Protein 4R2F (pdb70)

Radius of gyration: 20.62 Å; Cα contacts (8 Å, |Δi|>4): 800; chains: 1; bounding box: 53×39×55 Å

Nearest PDB structures (foldseek):
  4r2f-assembly1_A  TM=1.003E+00  e=9.692E-81  Pseudarthrobacter chlorophenolicus A6
  5yse-assembly1_A  TM=8.530E-01  e=1.944E-20  Listeria innocua Clip11262
  8vqk-assembly1_A  TM=7.627E-01  e=6.260E-21  Escherichia coli
  5f7v-assembly1_A  TM=8.148E-01  e=9.155E-19  Listeria monocytogenes EGD-e
  3i3v-assembly1_C  TM=6.386E-01  e=8.041E-17  Streptomyces coelicolor

Organism: Pseudarthrobacter chlorophenolicus (strain ATCC 700700 / DSM 12829 / CIP 107037 / JCM 12360 / KCTC 9906 / NCIMB 13794 / A6) (NCBI:txid452863)

Secondary structure (DSSP, 8-state):
-PEEEEE---SSHHHHHHHHHHHHT---TT--EEEEEPPSTTHHHHHHHHHHTT---SEE---SSHHHHHHHTT-EE--HHHHHHHHHHS-GGGBPTTSSGGGEETTEE--EEEEEEE--EEEEHHHHHHHT-PPPSBHHHHHHHHHHHHHTT-BSSB---STT--HHHHHHHHHHHHTT--SB-TTS-B-TT-HHHHHHHHHHHHHHHTTSS-TTGGG--HHHHHHHHHTT-B-EEE--TTHHHHHT--SS-EEEEPP-B-TTS---EEEEEEEEEEES--S-HHHHHHHHHHHHHHTHHHHHTT--SSEESBHHHHT-HHHHTSHHHHHIIIIIGGGEE-TTTT--S--HHHHHHHHSHHHHHHHHHHHTT-S-HHHHHHHHHHHHHHHS--

InterPro domains:
  IPR006059 Bacterial-type extracellular solute-binding protein [PF01547] (61-341)
  IPR006311 Twin-arginine translocation pathway, signal sequence [PS51318] (1-39)
  IPR050490 Bacterial solute-binding protein 1 [PTHR43649] (13-341)

Solvent-accessible surface area: 15612 Å² total; per-residue (Å²): 86,30,0,106,0,20,0,0,32,32,7,27,106,47,0,12,83,16,0,91,157,9,0,82,44,8,97,21,51,161,23,132,7,63,24,93,74,17,117,58,83,90,16,60,98,52,1,30,55,9,12,85,68,141,86,6,1,2,0,0,0,0,4,4,1,7,0,10,14,0,18,105,94,53,48,9,12,69,2,58,95,0,5,92,62,0,121,104,93,40,36,54,135,33,20,42,125,45,14,6,111,52,0,136,37,128,133,7,37,0,1,1,1,1,1,28,15,0,9,0,5,0,36,9,100,46,10,8,143,128,16,65,36,56,54,4,96,47,10,71,37,1,22,101,7,0,94,122,1,106,65,59,46,7,7,0,0,2,2,0,8,8,71,22,7,38,19,0,4,16,0,0,0,5,0,1,5,2,0,22,5,2,1,10,38,174,109,44,93,48,53,2,74,43,116,71,0,13,56,0,0,90,18,0,32,74,0,24,93,46,21,0,0,19,107,41,1,29,66,38,48,52,107,61,3,14,46,19,1,106,95,50,96,0,0,0,0,3,8,18,8,6,0,7,67,48,10,53,26,97,88,38,22,2,35,0,0,44,16,2,22,4,74,101,50,45,95,6,1,0,17,9,12,5,1,2,0,4,4,74,61,28,82,44,62,129,1,0,10,53,0,1,21,58,1,2,35,66,0,116,52,0,13,84,92,121,31,10,13,2,7,0,0,2,112,62,5,31,104,26,100,51,9,64,85,37,102,22,11,55,54,0,55,94,64,4,59,98,44,29,85,27,1,5,5,75,13,124,89,24,50,17,37,4,4,13,0,22,14,12,113,18,1,46,103,7,0,76,38,1,1,65,39,163,52,77,5,126,51,4,0,62,69,3,16,81,22,1,124,91,80,16,131,247

Sequence (394 aa):
GAIKFWDMPWATPAYNDAAKKIAEGFSGANSKATYQIIQWNNFYQTFSSAIASKTGPAVSTGGGFQAFQQFEEQGQIAYADKVIEKLKSNGQFDDFLPGVVEPFKTSKGYVAVPWQLDIRPLWYRKSLFEKAGVGVPTDWASLLEAGKKLKGVGAVGFATGSGAGNNIGNHLMIMMMLNNGGGVFTKDGELDVLNDRNVEAVEFLLELVSNGVIDPAAVSYTTDNLNAQWKDSKAAYGMLTLGVPERRVGDTSGDIVVASPIAGPHGDKAALIFPNNIMMYTNTPSQEASEEFVVYYLGKLKELWQQKLMNALPVFKSITEMPEFTADPNNVKIVNEYVPIAKTFASQGTALSANLAALDGGQALNQFTQTVLTGKTDAKSALTAFDTGLKSVLKK

CATH classification: 3.40.190.10 (+1 more: 3.40.190.10)

Foldseek 3Di:
DAFEEEEECFFDVVLLVVLQVLQQPDCPPVYGYGYDYDFLFLQLVVVVVCQVVLNDGQKYWDALFSLQQCVVVVWFDAQAVLCVVCVVVVQNVQFAPPQQVLQQDPVHRSFGFWFKWWKFKKFFQVLLVVLVHDFAQELVSLLVSLLSSVVVQAQSAAAAQAGRGCRLLQLLQFLLVLQVHAQADQVQHGDLLPPSSQVSLQSLLVCLVSCSYPLCRHHDHPLRRLCCVQVVRYGMYIDFAPSCVRSVHPPVRMATDFFHHYPVGGTAIEMRRIGMTGTPSGPDPVSSSSSVSSSSVCSLVCVVVPPGRGGGRGNVSCVDCSQVVDVRNVSCVVRHPVRYDYNSPVYHRRHCLVVCSSSHDLSSVLSSCSSNVVDRSSVSSVSSVVVSVVPGDD

Structure (mmCIF, N/CA/C/O backbone):
data_4R2F
#
_entry.id   4R2F
#
_cell.length_a   139.101
_cell.length_b   139.101
_cell.length_c   96.458
_cell.angle_alpha   90.00
_cell.angle_beta   90.00
_cell.angle_gamma   120.00
#
_symmetry.space_group_name_H-M   'P 63 2 2'
#
loop_
_entity.id
_entity.type
_entity.pdbx_description
1 polymer 'Extracellular solute-binding protein family 1'
2 branched beta-D-glucopyranose-(1-3)-beta-D-glucopyranose
3 water water
#
loop_
_atom_site.group_PDB
_atom_site.id
_atom_site.type_symbol
_atom_site.label_atom_id
_atom_site.label_alt_id
_atom_site.label_comp_id
_atom_site.label_asym_id
_atom_site.label_entity_id
_atom_site.label_seq_id
_atom_site.pdbx_PDB_ins_code
_atom_site.Cartn_x
_atom_site.Cartn_y
_atom_site.Cartn_z
_atom_site.occupancy
_atom_site.B_iso_or_equiv
_atom_site.auth_seq_id
_atom_site.auth_comp_id
_atom_site.auth_asym_id
_atom_site.auth_atom_id
_atom_site.pdbx_PDB_model_num
ATOM 1 N N . GLY A 1 38 ? 63.575 15.014 -13.234 1.00 67.85 55 GLY A N 1
ATOM 2 C CA . GLY A 1 38 ? 62.585 15.053 -14.346 1.00 85.92 55 GLY A CA 1
ATOM 3 C C . GLY A 1 38 ? 61.340 15.855 -13.993 1.00 110.83 55 GLY A C 1
ATOM 4 O O . GLY A 1 38 ? 61.098 16.915 -14.558 1.00 59.62 55 GLY A O 1
ATOM 5 N N . ALA A 1 39 ? 60.563 15.370 -13.029 1.00 51.56 56 ALA A N 1
ATOM 6 C CA . ALA A 1 39 ? 59.222 15.905 -12.783 1.00 52.53 56 ALA A CA 1
ATOM 7 C C . ALA A 1 39 ? 59.242 17.192 -11.954 1.00 40.63 56 ALA A C 1
ATOM 8 O O . ALA A 1 39 ? 60.046 17.337 -11.038 1.00 51.24 56 ALA A O 1
ATOM 10 N N . ILE A 1 40 ? 58.354 18.126 -12.274 1.00 40.17 57 ILE A N 1
ATOM 11 C CA . ILE A 1 40 ? 58.207 19.332 -11.454 1.00 38.03 57 ILE A CA 1
ATOM 12 C C . ILE A 1 40 ? 57.308 18.969 -10.285 1.00 32.91 57 ILE A C 1
ATOM 13 O O . ILE A 1 40 ? 56.157 18.624 -10.484 1.00 37.06 57 ILE A O 1
ATOM 18 N N . LYS A 1 41 ? 57.850 19.039 -9.069 1.00 33.06 58 LYS A N 1
ATOM 19 C CA . LYS A 1 41 ? 57.041 18.825 -7.871 1.00 32.77 58 LYS A CA 1
ATOM 20 C C . LYS A 1 41 ? 56.256 20.063 -7.478 1.00 32.87 58 LYS A C 1
ATOM 21 O O . LYS A 1 41 ? 56.841 21.103 -7.189 1.00 35.15 58 LYS A O 1
ATOM 27 N N . PHE A 1 42 ? 54.936 19.912 -7.430 1.00 31.33 59 PHE A N 1
ATOM 28 C CA . PHE A 1 42 ? 54.029 20.952 -6.985 1.00 32.41 59 PHE A CA 1
ATOM 29 C C . PHE A 1 42 ? 53.411 20.528 -5.667 1.00 32.10 59 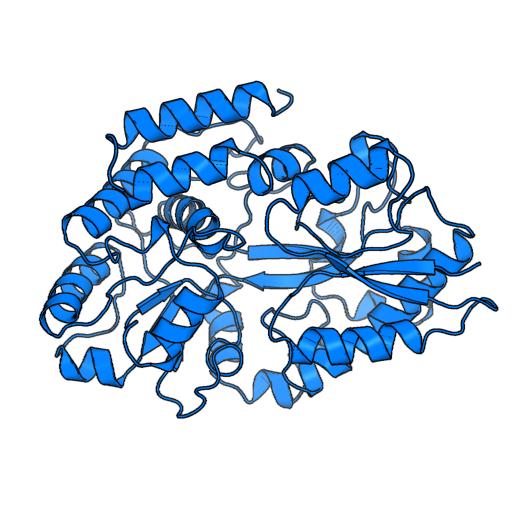PHE A C 1
ATOM 30 O O . PHE A 1 42 ? 52.767 19.483 -5.578 1.00 35.02 59 PHE A O 1
ATOM 38 N N . TRP A 1 43 ? 53.621 21.337 -4.634 1.00 28.31 60 TRP A N 1
ATOM 39 C CA . TRP A 1 43 ? 52.976 21.132 -3.349 1.00 25.68 60 TRP A CA 1
ATOM 40 C C . TRP A 1 43 ? 51.850 22.139 -3.183 1.00 34.47 60 TRP A C 1
ATOM 41 O O . TRP A 1 43 ? 52.033 23.338 -3.417 1.00 34.48 60 TRP A O 1
ATOM 52 N N . ASP A 1 44 ? 50.720 21.648 -2.687 1.00 28.81 61 ASP A N 1
ATOM 53 C CA . ASP A 1 44 ? 49.484 22.415 -2.568 1.00 33.66 61 ASP A CA 1
ATOM 54 C C . ASP A 1 44 ? 48.849 22.154 -1.195 1.00 33.86 61 ASP A C 1
ATOM 55 O O . ASP A 1 44 ? 49.091 21.112 -0.588 1.00 32.81 61 ASP A O 1
ATOM 60 N N . MET A 1 45 ? 48.027 23.082 -0.716 1.00 34.44 62 MET A N 1
ATOM 61 C CA . MET A 1 45 ? 47.441 22.971 0.613 1.00 27.63 62 MET A CA 1
ATOM 62 C C . MET A 1 45 ? 46.000 22.439 0.458 1.00 26.73 62 MET A C 1
ATOM 63 O O . MET A 1 45 ? 45.438 22.447 -0.648 1.00 28.85 62 MET A O 1
ATOM 68 N N . PRO A 1 46 ? 45.369 22.051 1.568 1.00 30.42 63 PRO A N 1
ATOM 69 C CA . PRO A 1 46 ? 43.957 21.749 1.507 1.00 33.79 63 PRO A CA 1
ATOM 70 C C . PRO A 1 46 ? 43.216 23.066 1.629 1.00 30.36 63 PRO A C 1
ATOM 71 O O . PRO A 1 46 ? 42.881 23.508 2.731 1.00 32.05 63 PRO A O 1
ATOM 75 N N . TRP A 1 47 ? 43.052 23.731 0.499 1.00 24.99 64 TRP A N 1
ATOM 76 C CA . TRP A 1 47 ? 42.412 25.034 0.428 1.00 30.73 64 TRP A CA 1
ATOM 77 C C . TRP A 1 47 ? 40.918 25.087 0.744 1.00 49.72 64 TRP A C 1
ATOM 78 O O . TRP A 1 47 ? 40.429 26.063 1.283 1.00 40.73 64 TRP A O 1
ATOM 89 N N . ALA A 1 48 ? 40.180 24.070 0.335 1.00 32.99 65 ALA A N 1
ATOM 90 C CA . ALA A 1 48 ? 38.753 24.055 0.588 1.00 37.40 65 ALA A CA 1
ATOM 91 C C . ALA A 1 48 ? 38.275 22.664 1.000 1.00 37.89 65 ALA A C 1
ATOM 92 O O . ALA A 1 48 ? 38.715 22.133 1.999 1.00 46.23 65 ALA A O 1
ATOM 94 N N . THR A 1 49 ? 37.360 22.093 0.235 1.00 38.96 66 THR A N 1
ATOM 95 C CA . THR A 1 49 ? 36.936 20.718 0.408 1.00 40.06 66 THR A CA 1
ATOM 96 C C . THR A 1 49 ? 37.919 19.751 -0.228 1.00 35.08 66 THR A C 1
ATOM 97 O O . THR A 1 49 ? 38.735 20.128 -1.054 1.00 32.95 66 THR A O 1
ATOM 101 N N . PRO A 1 50 ? 37.758 18.417 0.177 1.00 36.66 67 PRO A N 1
ATOM 102 C CA . PRO A 1 50 ? 38.659 17.486 -0.514 1.00 30.97 67 PRO A CA 1
ATOM 103 C C . PRO A 1 50 ? 38.469 17.544 -2.025 1.00 37.05 67 PRO A C 1
ATOM 104 O O . PRO A 1 50 ? 39.419 17.308 -2.750 1.00 36.24 67 PRO A O 1
ATOM 108 N N . ALA A 1 51 ? 37.262 17.814 -2.496 1.00 36.87 68 ALA A N 1
ATOM 109 C CA . ALA A 1 51 ? 37.056 17.932 -3.940 1.00 42.60 68 ALA A CA 1
ATOM 110 C C . ALA A 1 51 ? 37.925 19.043 -4.581 1.00 37.99 68 ALA A C 1
ATOM 111 O O . ALA A 1 51 ? 38.266 18.949 -5.748 1.00 32.23 68 ALA A O 1
ATOM 113 N N . TYR A 1 52 ? 38.283 20.089 -3.833 1.00 31.92 69 TYR A N 1
ATOM 114 C CA . TYR A 1 52 ? 39.252 21.084 -4.351 1.00 30.55 69 TYR A CA 1
ATOM 115 C C . TYR A 1 52 ? 40.569 20.384 -4.727 1.00 32.33 69 TYR A C 1
ATOM 116 O O . TYR A 1 52 ? 41.109 20.606 -5.793 1.00 33.37 69 TYR A O 1
ATOM 125 N N . ASN A 1 53 ? 41.099 19.540 -3.846 1.00 34.00 70 ASN A N 1
ATOM 126 C CA . ASN A 1 53 ? 42.397 18.925 -4.121 1.00 36.41 70 ASN A CA 1
ATOM 127 C C . ASN A 1 53 ? 42.365 17.911 -5.251 1.00 36.58 70 ASN A C 1
ATOM 128 O O . ASN A 1 53 ? 43.318 17.825 -5.980 1.00 29.14 70 ASN A O 1
ATOM 133 N N . ASP A 1 54 ? 41.270 17.165 -5.388 1.00 29.95 71 ASP A N 1
ATOM 134 C CA . ASP A 1 54 ? 41.049 16.301 -6.563 1.00 35.31 71 ASP A CA 1
ATOM 135 C C . ASP A 1 54 ? 41.142 17.074 -7.880 1.00 28.80 71 ASP A C 1
ATOM 136 O O . ASP A 1 54 ? 41.830 16.657 -8.810 1.00 41.91 71 ASP A O 1
ATOM 141 N N . ALA A 1 55 ? 40.452 18.206 -7.944 1.00 31.73 72 ALA A N 1
ATOM 142 C CA . ALA A 1 55 ? 40.458 19.025 -9.141 1.00 31.21 72 ALA A CA 1
ATOM 143 C C . ALA A 1 55 ? 41.813 19.649 -9.413 1.00 36.18 72 ALA A C 1
ATOM 144 O O . ALA A 1 55 ? 42.234 19.734 -10.555 1.00 31.26 72 ALA A O 1
ATOM 146 N N . ALA A 1 56 ? 42.495 20.104 -8.370 1.00 30.92 73 ALA A N 1
ATOM 147 C CA . ALA A 1 56 ? 43.779 20.781 -8.553 1.00 29.93 73 ALA A CA 1
ATOM 148 C C . ALA A 1 56 ? 44.828 19.742 -8.961 1.00 30.55 73 ALA A C 1
ATOM 149 O O . ALA A 1 56 ? 45.710 20.026 -9.779 1.00 36.21 73 ALA A O 1
ATOM 151 N N . LYS A 1 57 ? 44.728 18.544 -8.391 1.00 36.38 74 LYS A N 1
ATOM 152 C CA . LYS A 1 57 ? 45.561 17.412 -8.820 1.00 30.24 74 LYS A CA 1
ATOM 153 C C . LYS A 1 57 ? 45.428 17.164 -10.323 1.00 38.80 74 LYS A C 1
ATOM 154 O O . LYS A 1 57 ? 46.425 17.092 -11.016 1.00 35.80 74 LYS A O 1
ATOM 160 N N . LYS A 1 58 ? 44.200 17.059 -10.824 1.00 33.40 75 LYS A N 1
ATOM 161 C CA . LYS A 1 58 ? 43.991 16.799 -12.262 1.00 37.09 75 LYS A CA 1
ATOM 162 C C . LYS A 1 58 ? 44.535 17.922 -13.132 1.00 32.37 75 LYS A C 1
ATOM 163 O O . LYS A 1 58 ? 45.160 17.661 -14.158 1.00 40.04 75 LYS A O 1
ATOM 169 N N . ILE A 1 59 ? 44.347 19.169 -12.713 1.00 38.27 76 ILE A N 1
ATOM 170 C CA . ILE A 1 59 ? 44.939 20.288 -13.447 1.00 31.38 76 ILE A CA 1
ATOM 171 C C . ILE A 1 59 ? 46.461 20.152 -13.526 1.00 31.47 76 ILE A C 1
ATOM 172 O O . ILE A 1 59 ? 47.047 20.179 -14.609 1.00 37.22 76 ILE A O 1
ATOM 177 N N . ALA A 1 60 ? 47.094 19.957 -12.379 1.00 34.36 77 ALA A N 1
ATOM 178 C CA . ALA A 1 60 ? 48.552 19.891 -12.305 1.00 36.53 77 ALA A CA 1
ATOM 179 C C . ALA A 1 60 ? 49.115 18.720 -13.108 1.00 33.70 77 ALA A C 1
ATOM 180 O O . ALA A 1 60 ? 50.097 18.863 -13.822 1.00 38.23 77 ALA A O 1
ATOM 182 N N . GLU A 1 61 ? 48.481 17.563 -12.990 1.00 40.21 78 GLU A N 1
ATOM 183 C CA . GLU A 1 61 ? 48.977 16.365 -13.633 1.00 41.46 78 GLU A CA 1
ATOM 184 C C . GLU A 1 61 ? 48.705 16.391 -15.131 1.00 42.85 78 GLU A C 1
ATOM 185 O O . GLU A 1 61 ? 49.282 15.606 -15.875 1.00 47.73 78 GLU A O 1
ATOM 191 N N . GLY A 1 62 ? 47.906 17.360 -15.574 1.00 35.58 79 GLY A N 1
ATOM 192 C CA . GLY A 1 62 ? 47.690 17.621 -16.998 1.00 50.82 79 GLY A CA 1
ATOM 193 C C . GLY A 1 62 ? 48.802 18.389 -17.684 1.00 51.42 79 GLY A C 1
ATOM 194 O O . GLY A 1 62 ? 48.858 18.441 -18.906 1.00 47.09 79 GLY A O 1
ATOM 195 N N . PHE A 1 63 ? 49.694 18.987 -16.903 1.00 43.74 80 PHE A N 1
ATOM 196 C CA . PHE A 1 63 ? 50.817 19.742 -17.448 1.00 34.53 80 PHE A CA 1
ATOM 197 C C . PHE A 1 63 ? 51.753 18.849 -18.251 1.00 50.21 80 PHE A C 1
ATOM 198 O O . PHE A 1 63 ? 52.099 17.753 -17.816 1.00 40.12 80 PHE A O 1
ATOM 206 N N . SER A 1 64 ? 52.003 19.253 -19.482 1.00 44.31 81 SER A N 1
ATOM 207 C CA . SER A 1 64 ? 52.925 18.559 -20.354 1.00 85.12 81 SER A CA 1
ATOM 208 C C . SER A 1 64 ? 53.583 19.616 -21.203 1.00 58.00 81 SER A C 1
ATOM 209 O O . SER A 1 64 ? 53.408 19.658 -22.411 1.00 93.52 81 SER A O 1
ATOM 212 N N . GLY A 1 65 ? 54.344 20.484 -20.568 1.00 83.80 82 GLY A N 1
ATOM 213 C CA . GLY A 1 65 ? 54.934 21.592 -21.273 1.00 55.93 82 GLY A CA 1
ATOM 214 C C . GLY A 1 65 ? 56.403 21.562 -20.995 1.00 73.36 82 GLY A C 1
ATOM 215 O O . GLY A 1 65 ? 56.808 21.160 -19.921 1.00 82.40 82 GLY A O 1
ATOM 216 N N . ALA A 1 66 ? 57.202 21.970 -21.963 1.00 73.35 83 ALA A N 1
ATOM 217 C CA . ALA A 1 66 ? 58.639 21.949 -21.798 1.00 141.35 83 ALA A CA 1
ATOM 218 C C . ALA A 1 66 ? 59.113 20.508 -21.783 1.00 54.04 83 ALA A C 1
ATOM 219 O O . ALA A 1 66 ? 60.169 20.195 -21.251 1.00 68.35 83 ALA A O 1
ATOM 221 N N . ASN A 1 67 ? 58.319 19.626 -22.370 1.00 73.87 84 ASN A N 1
ATOM 222 C CA . ASN A 1 67 ? 58.692 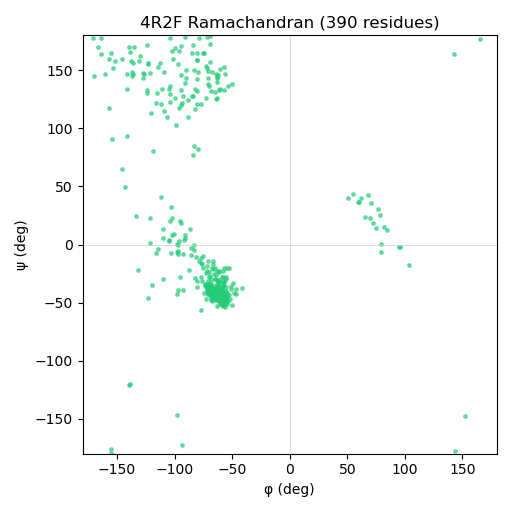18.224 -22.416 1.00 73.05 84 ASN A CA 1
ATOM 223 C C . ASN A 1 67 ? 58.962 17.733 -21.000 1.00 79.25 84 ASN A C 1
ATOM 224 O O . ASN A 1 67 ? 59.932 17.041 -20.725 1.00 62.70 84 ASN A O 1
ATOM 229 N N . SER A 1 68 ? 58.071 18.143 -20.111 1.00 48.44 85 SER A N 1
ATOM 230 C CA . SER A 1 68 ? 58.179 17.946 -18.688 1.00 49.78 85 SER A CA 1
ATOM 231 C C . SER A 1 68 ? 56.811 17.599 -18.160 1.00 49.79 85 SER A C 1
ATOM 232 O O . SER A 1 68 ? 55.826 17.679 -18.871 1.00 53.24 85 SER A O 1
ATOM 235 N N . LYS A 1 69 ? 56.775 17.182 -16.910 1.00 41.93 86 LYS A N 1
ATOM 236 C CA . LYS A 1 69 ? 55.549 16.747 -16.252 1.00 48.69 86 LYS A CA 1
ATOM 237 C C . LYS A 1 69 ? 55.599 17.337 -14.821 1.00 35.45 86 LYS A C 1
ATOM 238 O O . LYS A 1 69 ? 56.680 17.781 -14.368 1.00 36.31 86 LYS A O 1
ATOM 244 N N . ALA A 1 70 ? 54.459 17.323 -14.130 1.00 37.10 87 ALA A N 1
ATOM 245 C CA . ALA A 1 70 ? 54.343 17.807 -12.754 1.00 42.92 87 ALA A CA 1
ATOM 246 C C . ALA A 1 70 ? 53.701 16.749 -11.886 1.00 47.38 87 ALA A C 1
ATOM 247 O O . ALA A 1 70 ? 52.784 16.071 -12.330 1.00 37.38 87 ALA A O 1
ATOM 249 N N . THR A 1 71 ? 54.155 16.638 -10.639 1.00 36.87 88 THR A N 1
ATOM 250 C CA . THR A 1 71 ? 53.495 15.777 -9.661 1.00 36.14 88 THR A CA 1
ATOM 251 C C . THR A 1 71 ? 52.799 16.673 -8.637 1.00 38.97 88 THR A C 1
ATOM 252 O O . THR A 1 71 ? 53.257 17.777 -8.354 1.00 36.98 88 THR A O 1
ATOM 256 N N . TYR A 1 72 ? 51.689 16.200 -8.097 1.00 33.99 89 TYR A N 1
ATOM 257 C CA . TYR A 1 72 ? 50.914 16.943 -7.117 1.00 30.61 89 TYR A CA 1
ATOM 258 C C . TYR A 1 72 ? 51.018 16.287 -5.763 1.00 46.42 89 TYR A C 1
ATOM 259 O O . TYR A 1 72 ? 50.860 15.086 -5.635 1.00 33.17 89 TYR A O 1
ATOM 268 N N . GLN A 1 73 ? 51.253 17.083 -4.738 1.00 27.94 90 GLN A N 1
ATOM 269 C CA . GLN A 1 73 ? 51.329 16.573 -3.386 1.00 33.17 90 GLN A CA 1
ATOM 270 C C . GLN A 1 73 ? 50.683 17.541 -2.412 1.00 29.60 90 GLN A C 1
ATOM 271 O O . GLN A 1 73 ? 50.945 18.738 -2.477 1.00 35.75 90 GLN A O 1
ATOM 277 N N . ILE A 1 74 ? 49.854 17.024 -1.510 1.00 26.95 91 ILE A N 1
ATOM 278 C CA . ILE A 1 74 ? 49.144 17.838 -0.521 1.00 35.18 91 ILE A CA 1
ATOM 279 C C . ILE A 1 74 ? 49.944 17.931 0.767 1.00 41.23 91 ILE A C 1
ATOM 280 O O . ILE A 1 74 ? 50.350 16.925 1.318 1.00 28.47 91 ILE A O 1
ATOM 285 N N . ILE A 1 75 ? 50.158 19.151 1.231 1.00 32.58 92 ILE A N 1
ATOM 286 C CA . ILE A 1 75 ? 50.798 19.417 2.512 1.00 26.52 92 ILE A CA 1
ATOM 287 C C . ILE A 1 75 ? 49.682 19.818 3.464 1.00 30.85 92 ILE A C 1
ATOM 288 O O . ILE A 1 75 ? 48.880 20.671 3.133 1.00 31.00 92 ILE A O 1
ATOM 293 N N . GLN A 1 76 ? 49.611 19.197 4.640 1.00 29.76 93 GLN A N 1
ATOM 294 C CA . GLN A 1 76 ? 48.560 19.521 5.615 1.00 36.97 93 GLN A CA 1
ATOM 295 C C . GLN A 1 76 ? 48.811 20.882 6.281 1.00 23.78 93 GLN A C 1
ATOM 296 O O . GLN A 1 76 ? 49.937 21.339 6.361 1.00 31.24 93 GLN A O 1
ATOM 302 N N . TRP A 1 77 ? 47.746 21.534 6.742 1.00 25.64 94 TRP A N 1
ATOM 303 C CA . TRP A 1 77 ? 47.904 22.807 7.398 1.00 33.17 94 TRP A CA 1
ATOM 304 C C . TRP A 1 77 ? 48.657 22.721 8.731 1.00 33.91 94 TRP A C 1
ATOM 305 O O . TRP A 1 77 ? 49.410 23.642 9.064 1.00 29.63 94 TRP A O 1
ATOM 316 N N . ASN A 1 78 ? 48.467 21.655 9.506 1.00 37.64 95 ASN A N 1
ATOM 317 C CA . ASN A 1 78 ? 49.081 21.632 10.844 1.00 31.31 95 ASN A CA 1
ATOM 318 C C . ASN A 1 78 ? 50.599 21.637 10.715 1.00 22.79 95 ASN A C 1
ATOM 319 O O . ASN A 1 78 ? 51.179 20.806 9.992 1.00 33.69 95 ASN A O 1
ATOM 324 N N . ASN A 1 79 ? 51.230 22.608 11.365 1.00 36.06 96 ASN A N 1
ATOM 325 C CA . ASN A 1 79 ? 52.683 22.687 11.377 1.00 40.33 96 ASN A CA 1
ATOM 326 C C . ASN A 1 79 ? 53.288 22.957 9.982 1.00 39.23 96 ASN A C 1
ATOM 327 O O . ASN A 1 79 ? 54.467 22.655 9.736 1.00 36.33 96 ASN A O 1
ATOM 332 N N . PHE A 1 80 ? 52.507 23.551 9.080 1.00 31.53 97 PHE A N 1
ATOM 333 C CA . PHE A 1 80 ? 52.955 23.757 7.688 1.00 31.14 97 PHE A CA 1
ATOM 334 C C . PHE A 1 80 ? 54.245 24.589 7.609 1.00 31.68 97 PHE A C 1
ATOM 335 O O . PHE A 1 80 ? 55.088 24.363 6.748 1.00 30.05 97 PHE A O 1
ATOM 343 N N . TYR A 1 81 ? 54.393 25.558 8.500 1.00 28.37 98 TYR A N 1
ATOM 344 C CA . TYR A 1 81 ? 55.573 26.428 8.487 1.00 31.43 98 TYR A CA 1
ATOM 345 C C . TYR A 1 81 ? 56.837 25.593 8.638 1.00 40.44 98 TYR A C 1
ATOM 346 O O . TYR A 1 81 ? 57.809 25.746 7.893 1.00 32.13 98 TYR A O 1
ATOM 355 N N . GLN A 1 82 ? 56.787 24.671 9.587 1.00 35.34 99 GLN A N 1
ATOM 356 C CA . GLN A 1 82 ? 57.906 23.810 9.899 1.00 42.99 99 GLN A CA 1
ATOM 357 C C . GLN A 1 82 ? 58.096 22.785 8.792 1.00 42.01 99 GLN A C 1
ATOM 358 O O . GLN A 1 82 ? 59.231 22.456 8.449 1.00 35.95 99 GLN A O 1
ATOM 364 N N . THR A 1 83 ? 56.997 22.270 8.242 1.00 31.39 100 THR A N 1
ATOM 365 C CA . THR A 1 83 ? 57.084 21.298 7.148 1.00 31.36 100 THR A CA 1
ATOM 366 C C . THR A 1 83 ? 57.887 21.867 5.957 1.00 34.04 100 THR A C 1
ATOM 367 O O . THR A 1 83 ? 58.881 21.269 5.513 1.00 32.24 100 THR A O 1
ATOM 371 N N . PHE A 1 84 ? 57.491 23.043 5.478 1.00 39.47 101 PHE A N 1
ATOM 372 C CA . PHE A 1 84 ? 58.267 23.756 4.442 1.00 32.75 101 PHE A CA 1
ATOM 373 C C . PHE A 1 84 ? 59.684 24.138 4.865 1.00 35.13 101 PHE A C 1
ATOM 374 O O . PHE A 1 84 ? 60.629 23.921 4.102 1.00 30.80 101 PHE A O 1
ATOM 382 N N . SER A 1 85 ? 59.837 24.741 6.047 1.00 29.68 102 SER A N 1
ATOM 383 C CA . SER A 1 85 ? 61.164 25.164 6.493 1.00 33.47 102 SER A CA 1
ATOM 384 C C . SER A 1 85 ? 62.130 23.981 6.525 1.00 42.65 102 SER A C 1
ATOM 385 O O . SER A 1 85 ? 63.280 24.107 6.069 1.00 31.65 102 SER A O 1
ATOM 388 N N . SER A 1 86 ? 61.656 22.852 7.053 1.00 30.91 103 SER A N 1
ATOM 389 C CA . SER A 1 86 ? 62.463 21.633 7.145 1.00 32.30 103 SER A CA 1
ATOM 390 C C . SER A 1 86 ? 62.768 21.019 5.773 1.00 39.83 103 SER A C 1
ATOM 391 O O . SER A 1 86 ? 63.909 20.649 5.511 1.00 38.95 103 SER A O 1
ATOM 394 N N . ALA A 1 87 ? 61.776 20.905 4.898 1.00 35.76 104 ALA A N 1
ATOM 395 C CA . ALA A 1 87 ? 62.028 20.392 3.538 1.00 35.63 104 ALA A CA 1
ATOM 396 C C . ALA A 1 87 ? 63.053 21.238 2.756 1.00 32.92 104 ALA A C 1
ATOM 397 O O . ALA A 1 87 ? 63.956 20.713 2.125 1.00 30.35 104 ALA A O 1
ATOM 399 N N . ILE A 1 88 ? 62.892 22.549 2.772 1.00 29.58 105 ILE A N 1
ATOM 400 C CA . ILE A 1 88 ? 63.812 23.415 2.041 1.00 34.67 105 ILE A CA 1
ATOM 401 C C . ILE A 1 88 ? 65.237 23.264 2.604 1.00 38.17 105 ILE A C 1
ATOM 402 O O . ILE A 1 88 ? 66.197 23.197 1.840 1.00 41.50 105 ILE A O 1
ATOM 407 N N . ALA A 1 89 ? 65.375 23.213 3.934 1.00 31.23 106 ALA A N 1
ATOM 408 C CA . ALA A 1 89 ? 66.715 23.161 4.548 1.00 34.15 106 ALA A CA 1
ATOM 409 C C . ALA A 1 89 ? 67.421 21.825 4.291 1.00 36.30 106 ALA A C 1
ATOM 410 O O . ALA A 1 89 ? 68.655 21.768 4.227 1.00 39.25 106 ALA A O 1
ATOM 412 N N . SER A 1 90 ? 66.640 20.765 4.088 1.00 34.41 107 SER A N 1
ATOM 413 C CA . SER A 1 90 ? 67.171 19.436 3.843 1.00 49.13 107 SER A CA 1
ATOM 414 C C . SER A 1 90 ? 67.138 19.091 2.353 1.00 50.94 107 SER A C 1
ATOM 415 O O . SER A 1 90 ? 67.398 17.948 1.979 1.00 36.55 107 SER A O 1
ATOM 418 N N . LYS A 1 91 ? 66.825 20.078 1.501 1.00 41.34 108 LYS A N 1
ATOM 419 C CA . LYS A 1 91 ? 66.811 19.888 0.035 1.00 37.81 108 LYS A CA 1
ATOM 420 C C . LYS A 1 91 ? 65.822 18.786 -0.407 1.00 40.07 108 LYS A C 1
ATOM 421 O O . LYS A 1 91 ? 66.083 18.055 -1.344 1.00 40.37 108 LYS A O 1
ATOM 427 N N . THR A 1 92 ? 64.678 18.682 0.259 1.00 36.95 109 THR A N 1
ATOM 428 C CA . THR A 1 92 ? 63.636 17.711 -0.135 1.00 41.33 109 THR A CA 1
ATOM 429 C C . THR A 1 92 ? 62.302 18.402 -0.457 1.00 33.00 109 THR A C 1
ATOM 430 O O . THR A 1 92 ? 61.240 17.779 -0.441 1.00 42.68 109 THR A O 1
ATOM 434 N N . GLY A 1 93 ? 62.377 19.684 -0.798 1.00 38.22 110 GLY A N 1
ATOM 435 C CA . GLY A 1 93 ? 61.193 20.496 -1.056 1.00 42.48 110 GLY A CA 1
ATOM 436 C C . GLY A 1 93 ? 60.784 20.481 -2.522 1.00 43.94 110 GLY A C 1
ATOM 437 O O . GLY A 1 93 ? 61.457 19.866 -3.373 1.00 33.75 110 GLY A O 1
ATOM 438 N N . PRO A 1 94 ? 59.680 21.178 -2.837 1.00 37.19 111 PRO A N 1
ATOM 439 C CA . PRO A 1 94 ? 59.133 21.171 -4.182 1.00 35.02 111 PRO A CA 1
ATOM 440 C C . PRO A 1 94 ? 59.807 22.176 -5.107 1.00 27.42 111 PRO A C 1
ATOM 441 O O . PRO A 1 94 ? 60.590 23.040 -4.652 1.00 33.26 111 PRO A O 1
ATOM 445 N N . ALA A 1 95 ? 59.470 22.087 -6.393 1.00 31.73 112 ALA A N 1
ATOM 446 C CA . ALA A 1 95 ? 59.856 23.102 -7.376 1.00 33.76 112 ALA A CA 1
ATOM 447 C C . ALA A 1 95 ? 58.930 24.331 -7.320 1.00 31.32 112 ALA A C 1
ATOM 448 O O . ALA A 1 95 ? 59.366 25.478 -7.519 1.00 30.50 112 ALA A O 1
ATOM 450 N N . VAL A 1 96 ? 57.652 24.062 -7.073 1.00 27.37 113 VAL A N 1
ATOM 451 C CA . VAL A 1 96 ? 56.596 25.054 -7.042 1.00 27.96 113 VAL A CA 1
ATOM 452 C C . VAL A 1 96 ? 55.625 24.723 -5.925 1.00 30.76 113 VAL A C 1
ATOM 453 O O . VAL A 1 96 ? 55.354 23.548 -5.650 1.00 32.74 113 VAL A O 1
ATOM 457 N N . SER A 1 97 ? 55.059 25.753 -5.309 1.00 29.95 114 SER A N 1
ATOM 458 C CA . SER A 1 97 ? 54.042 25.541 -4.300 1.00 26.81 114 SER A CA 1
ATOM 459 C C . SER A 1 97 ? 53.109 26.710 -4.079 1.00 28.21 114 SER A C 1
ATOM 460 O O . SER A 1 97 ? 53.411 27.879 -4.409 1.00 27.71 114 SER A O 1
ATOM 463 N N . THR A 1 98 ? 51.959 26.380 -3.506 1.00 26.70 115 THR A N 1
ATOM 464 C CA . THR A 1 98 ? 51.178 27.336 -2.746 1.00 25.30 115 THR A CA 1
ATOM 465 C C . THR A 1 98 ? 51.597 27.174 -1.282 1.00 28.05 115 THR A C 1
ATOM 466 O O . THR A 1 98 ? 52.566 26.485 -0.968 1.00 32.24 115 THR A O 1
ATOM 470 N N . GLY A 1 99 ? 50.915 27.843 -0.385 1.00 30.16 116 GLY A N 1
ATOM 471 C CA . GLY A 1 99 ? 51.268 27.734 1.032 1.00 30.27 116 GLY A CA 1
ATOM 472 C C . GLY A 1 99 ? 50.871 28.991 1.743 1.00 32.65 116 GLY A C 1
ATOM 473 O O . GLY A 1 99 ? 49.886 29.634 1.380 1.00 31.57 116 GLY A O 1
ATOM 474 N N . GLY A 1 100 ? 51.645 29.350 2.755 1.00 34.73 117 GLY A N 1
ATOM 475 C CA . GLY A 1 100 ? 51.342 30.497 3.554 1.00 32.98 117 GLY A CA 1
ATOM 476 C C . GLY A 1 100 ? 51.321 31.768 2.731 1.00 33.40 117 GLY A C 1
ATOM 477 O O . GLY A 1 100 ? 52.012 31.888 1.726 1.00 31.12 117 GLY A O 1
ATOM 478 N N . GLY A 1 101 ? 50.508 32.720 3.170 1.00 30.64 118 GLY A N 1
ATOM 479 C CA . GLY A 1 101 ? 50.369 34.007 2.485 1.00 25.80 118 GLY A CA 1
ATOM 480 C C . GLY A 1 101 ? 51.667 34.774 2.319 1.00 35.98 118 GLY A C 1
ATOM 481 O O . GLY A 1 101 ? 51.812 35.497 1.348 1.00 30.16 118 GLY A O 1
ATOM 482 N N . PHE A 1 102 ? 52.600 34.616 3.263 1.00 28.56 119 PHE A N 1
ATOM 483 C CA . PHE A 1 102 ? 53.875 35.374 3.273 1.00 23.68 119 PHE A CA 1
ATOM 484 C C . PHE A 1 102 ? 55.123 34.538 3.244 1.00 32.63 119 PHE A C 1
ATOM 485 O O . PHE A 1 102 ? 56.194 35.072 3.260 1.00 28.61 119 PHE A O 1
ATOM 493 N N . GLN A 1 103 ? 54.946 33.231 3.187 1.00 34.89 120 GLN A N 1
ATOM 494 C CA . GLN A 1 103 ? 56.003 32.240 3.082 1.00 33.46 120 GLN A CA 1
ATOM 495 C C . GLN A 1 103 ? 57.082 32.553 2.004 1.00 26.18 120 GLN A C 1
ATOM 496 O O . GLN A 1 103 ? 58.277 32.404 2.228 1.00 35.81 120 GLN A O 1
ATOM 502 N N . ALA A 1 104 ? 56.650 33.008 0.840 1.00 34.79 121 ALA A N 1
ATOM 503 C CA . ALA A 1 104 ? 57.576 33.349 -0.226 1.00 25.49 121 ALA A CA 1
ATOM 504 C C . ALA A 1 104 ? 58.613 34.416 0.219 1.00 34.90 121 ALA A C 1
ATOM 505 O O . ALA A 1 104 ? 59.750 34.400 -0.240 1.00 31.38 121 ALA A O 1
ATOM 507 N N . PHE A 1 105 ? 58.232 35.343 1.099 1.00 33.86 122 PHE A N 1
ATOM 508 C CA . PHE A 1 105 ? 59.182 36.355 1.560 1.00 31.61 122 PHE A CA 1
ATOM 509 C C . PHE A 1 105 ? 60.278 35.767 2.482 1.00 31.82 122 PHE A C 1
ATOM 510 O O . PHE A 1 105 ? 61.402 36.222 2.442 1.00 32.46 122 PHE A O 1
ATOM 518 N N . GLN A 1 106 ? 59.923 34.784 3.308 1.00 35.81 123 GLN A N 1
ATOM 519 C CA A GLN A 1 106 ? 60.872 33.731 4.255 0.0000 20.00 123 GLN A CA 1
ATOM 520 C CA B GLN A 1 106 ? 60.876 34.108 4.167 0.50 16.38 123 GLN A CA 1
ATOM 521 C C . GLN A 1 106 ? 61.861 33.380 3.296 1.00 34.65 123 GLN A C 1
ATOM 522 O O . GLN A 1 106 ? 63.069 33.481 3.497 1.00 30.03 123 GLN A O 1
ATOM 533 N N . PHE A 1 107 ? 61.371 32.639 2.308 1.00 32.41 124 PHE A N 1
ATOM 534 C CA . PHE A 1 107 ? 62.292 31.829 1.498 1.00 36.19 124 PHE A CA 1
ATOM 535 C C . PHE A 1 107 ? 63.118 32.690 0.565 1.00 38.57 124 PHE A C 1
ATOM 536 O O . PHE A 1 107 ? 64.241 32.337 0.184 1.00 31.74 124 PHE A O 1
ATOM 544 N N . GLU A 1 108 ? 62.609 33.857 0.224 1.00 28.33 125 GLU A N 1
ATOM 545 C CA . GLU A 1 108 ? 63.422 34.778 -0.558 1.00 32.89 125 GLU A CA 1
ATOM 546 C C . GLU A 1 108 ? 64.595 35.302 0.255 1.00 28.68 125 GLU A C 1
ATOM 547 O O . GLU A 1 108 ? 65.717 35.392 -0.237 1.00 33.99 125 GLU A O 1
ATOM 553 N N . GLU A 1 109 ? 64.326 35.646 1.504 1.00 30.71 126 GLU A N 1
ATOM 554 C CA . GLU A 1 109 ? 65.372 36.153 2.415 1.00 36.38 126 GLU A CA 1
ATOM 555 C C . GLU A 1 109 ? 66.447 35.084 2.578 1.00 46.24 126 GLU A C 1
ATOM 556 O O . GLU A 1 109 ? 67.613 35.388 2.617 1.00 33.87 126 GLU A O 1
ATOM 562 N N . GLN A 1 110 ? 66.044 33.821 2.593 1.00 32.63 127 GLN A N 1
ATOM 563 C CA . GLN A 1 110 ? 66.973 32.710 2.760 1.00 30.91 127 GLN A CA 1
ATOM 564 C C . GLN A 1 110 ? 67.622 32.325 1.453 1.00 32.98 127 GLN A C 1
ATOM 565 O O . GLN A 1 110 ? 68.437 31.441 1.433 1.00 33.41 127 GLN A O 1
ATOM 571 N N . GLY A 1 111 ? 67.228 32.943 0.359 1.00 38.69 128 GLY A N 1
ATOM 572 C CA . GLY A 1 111 ? 67.860 32.671 -0.904 1.00 36.65 128 GLY A CA 1
ATOM 573 C C . GLY A 1 111 ? 67.412 31.389 -1.579 1.00 36.05 128 GLY A C 1
ATOM 574 O O . GLY A 1 111 ? 68.138 30.868 -2.412 1.00 33.30 128 GLY A O 1
ATOM 575 N N . GLN A 1 112 ? 66.202 30.914 -1.286 1.00 26.38 129 GLN A N 1
ATOM 576 C CA . GLN A 1 112 ? 65.717 29.620 -1.794 1.00 27.50 129 GLN A CA 1
ATOM 577 C C . GLN A 1 112 ? 64.529 29.763 -2.749 1.00 29.41 129 GLN A C 1
ATOM 578 O O . GLN A 1 112 ? 64.049 28.771 -3.310 1.00 37.13 129 GLN A O 1
ATOM 584 N N . ILE A 1 113 ? 64.061 30.993 -2.926 1.00 33.99 130 ILE A N 1
ATOM 585 C CA . ILE A 1 113 ? 62.998 31.288 -3.876 1.00 33.15 130 ILE A CA 1
ATOM 586 C C . ILE A 1 113 ? 63.577 31.464 -5.283 1.00 36.73 130 ILE A C 1
ATOM 587 O O . ILE A 1 113 ? 64.720 31.872 -5.437 1.00 33.17 130 ILE A O 1
ATOM 592 N N . ALA A 1 114 ? 62.7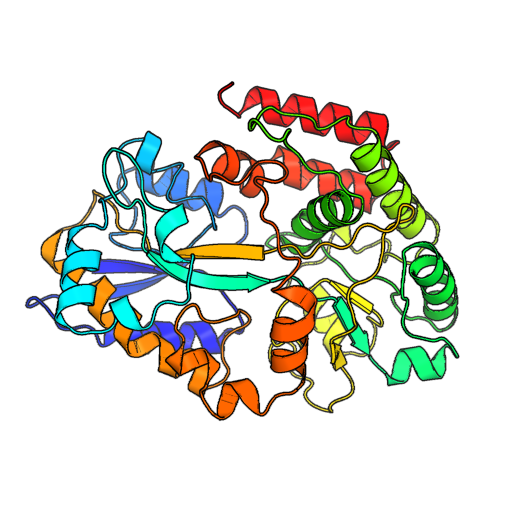93 31.139 -6.308 1.00 28.06 131 ALA A N 1
ATOM 593 C CA . ALA A 1 114 ? 63.108 31.560 -7.683 1.00 32.84 131 ALA A CA 1
ATOM 594 C C . ALA A 1 114 ? 62.193 32.716 -8.098 1.00 29.23 131 ALA A C 1
ATOM 595 O O . ALA A 1 114 ? 60.972 32.571 -8.066 1.00 33.54 131 ALA A O 1
ATOM 597 N N . TYR A 1 115 ? 62.780 33.850 -8.483 1.00 29.95 132 TYR A N 1
ATOM 598 C CA . TYR A 1 115 ? 62.020 35.051 -8.810 1.00 35.45 132 TYR A CA 1
ATOM 599 C C . TYR A 1 115 ? 61.136 34.764 -10.007 1.00 32.69 132 TYR A C 1
ATOM 600 O O . TYR A 1 115 ? 61.526 34.027 -10.902 1.00 33.81 132 TYR A O 1
ATOM 609 N N . ALA A 1 116 ? 59.943 35.351 -9.990 1.00 30.55 133 ALA A N 1
ATOM 610 C CA . ALA A 1 116 ? 58.909 35.087 -10.978 1.00 31.22 133 ALA A CA 1
ATOM 611 C C . ALA A 1 116 ? 58.864 36.059 -12.151 1.00 35.02 133 ALA A C 1
ATOM 612 O O . ALA A 1 116 ? 57.864 36.096 -12.880 1.00 30.63 133 ALA A O 1
ATOM 614 N N . ASP A 1 117 ? 59.946 36.798 -12.375 1.00 33.19 134 ASP A N 1
ATOM 615 C CA . ASP A 1 117 ? 59.972 37.830 -13.413 1.00 33.11 134 ASP A CA 1
ATOM 616 C C . ASP A 1 117 ? 59.670 37.265 -14.796 1.00 37.12 134 ASP A C 1
ATOM 617 O O . ASP A 1 117 ? 58.947 37.884 -15.557 1.00 34.58 134 ASP A O 1
ATOM 622 N N . LYS A 1 118 ? 60.231 36.105 -15.121 1.00 35.16 135 LYS A N 1
ATOM 623 C CA . LYS A 1 118 ? 60.004 35.494 -16.431 1.00 43.38 135 LYS A CA 1
ATOM 624 C C . LYS A 1 118 ? 58.558 35.026 -16.591 1.00 36.71 135 LYS A C 1
ATOM 625 O O . LYS A 1 118 ? 58.014 35.071 -17.687 1.00 33.94 135 LYS A O 1
ATOM 631 N N . VAL A 1 119 ? 57.948 34.543 -15.510 1.00 29.28 136 VAL A N 1
ATOM 632 C CA . VAL A 1 119 ? 56.515 34.197 -15.529 1.00 29.52 136 VAL A CA 1
ATOM 633 C C . VAL A 1 119 ? 55.692 35.430 -15.831 1.00 31.88 136 VAL A C 1
ATOM 634 O O . VAL A 1 119 ? 54.824 35.403 -16.695 1.00 34.46 136 VAL A O 1
ATOM 638 N N . ILE A 1 120 ? 55.999 36.527 -15.146 1.00 34.21 137 ILE A N 1
ATOM 639 C CA . ILE A 1 120 ? 55.314 37.785 -15.384 1.00 28.33 137 ILE A CA 1
ATOM 640 C C . ILE A 1 120 ? 55.415 38.204 -16.865 1.00 36.30 137 ILE A C 1
ATOM 641 O O . ILE A 1 120 ? 54.426 38.618 -17.447 1.00 33.74 137 ILE A O 1
ATOM 646 N N . GLU A 1 121 ? 56.607 38.114 -17.445 1.00 28.66 138 GLU A N 1
ATOM 647 C CA . GLU A 1 121 ? 56.813 38.392 -18.885 1.00 33.49 138 GLU A CA 1
ATOM 648 C C . GLU A 1 121 ? 55.941 37.510 -19.754 1.00 32.43 138 GLU A C 1
ATOM 649 O O . GLU A 1 121 ? 55.319 38.001 -20.684 1.00 39.86 138 GLU A O 1
ATOM 655 N N . LYS A 1 122 ? 55.921 36.202 -19.474 1.00 30.53 139 LYS A N 1
ATOM 656 C CA . LYS A 1 122 ? 55.111 35.290 -20.237 1.00 31.78 139 LYS A CA 1
ATOM 657 C C . LYS A 1 122 ? 53.624 35.632 -20.110 1.00 37.65 139 LYS A C 1
ATOM 658 O O . LYS A 1 122 ? 52.882 35.509 -21.079 1.00 32.50 139 LYS A O 1
ATOM 664 N N . LEU A 1 123 ? 53.185 36.073 -18.936 1.00 29.29 140 LEU A N 1
ATOM 665 C CA . LEU A 1 123 ? 51.783 36.448 -18.752 1.00 34.25 140 LEU A CA 1
ATOM 666 C C . LEU A 1 123 ? 51.452 37.745 -19.510 1.00 35.21 140 LEU A C 1
ATOM 667 O O . LEU A 1 123 ? 50.347 37.913 -20.008 1.00 31.68 140 LEU A O 1
ATOM 672 N N . LYS A 1 124 ? 52.413 38.660 -19.584 1.00 29.42 141 LYS A N 1
ATOM 673 C CA . LYS A 1 124 ? 52.231 39.860 -20.382 1.00 32.74 141 LYS A CA 1
ATOM 674 C C . LYS A 1 124 ? 52.074 39.515 -21.854 1.00 45.13 141 LYS A C 1
ATOM 675 O O . LYS A 1 124 ? 51.249 40.101 -22.526 1.00 40.23 141 LYS A O 1
ATOM 681 N N . SER A 1 125 ? 52.832 38.535 -22.339 1.00 43.79 142 SER A N 1
ATOM 682 C CA . SER A 1 125 ? 52.801 38.181 -23.764 1.00 40.17 142 SER A CA 1
ATOM 683 C C . SER A 1 125 ? 51.526 37.485 -24.104 1.00 38.52 142 SER A C 1
ATOM 684 O O . SER A 1 125 ? 50.918 37.814 -25.120 1.00 43.00 142 SER A O 1
ATOM 687 N N . ASN A 1 126 ? 51.142 36.502 -23.275 1.00 36.60 143 ASN A N 1
ATOM 688 C CA . ASN A 1 126 ? 49.942 35.696 -23.537 1.00 30.80 143 ASN A CA 1
ATOM 689 C C . ASN A 1 126 ? 48.631 36.426 -23.203 1.00 39.61 143 ASN A C 1
ATOM 690 O O . ASN A 1 126 ? 47.574 35.959 -23.574 1.00 38.73 143 ASN A O 1
ATOM 695 N N . GLY A 1 127 ? 48.709 37.561 -22.507 1.00 37.99 144 GLY A N 1
ATOM 696 C CA . GLY A 1 127 ? 47.526 38.390 -22.267 1.00 41.85 144 GLY A CA 1
ATOM 697 C C . GLY A 1 127 ? 46.948 38.282 -20.867 1.00 43.56 144 GLY A C 1
ATOM 698 O O . GLY A 1 127 ? 46.185 39.154 -20.455 1.00 44.48 144 GLY A O 1
ATOM 699 N N . GLN A 1 128 ? 47.302 37.240 -20.114 1.00 35.19 145 GLN A N 1
ATOM 700 C CA . GLN A 1 128 ? 46.717 37.075 -18.784 1.00 37.02 145 GLN A CA 1
ATOM 701 C C . GLN A 1 128 ? 47.041 38.205 -17.819 1.00 32.27 145 GLN A C 1
ATOM 702 O O . GLN A 1 128 ? 46.225 38.519 -16.975 1.00 37.87 145 GLN A O 1
ATOM 708 N N . PHE A 1 129 ? 48.202 38.835 -17.960 1.00 30.47 146 PHE A N 1
ATOM 709 C CA . PHE A 1 129 ? 48.631 39.862 -17.022 1.00 34.61 146 PHE A CA 1
ATOM 710 C C . PHE A 1 129 ? 47.654 41.043 -16.917 1.00 49.32 146 PHE A C 1
ATOM 711 O O . PHE A 1 129 ? 47.303 41.492 -15.810 1.00 32.86 146 PHE A O 1
ATOM 719 N N . ASP A 1 130 ? 47.195 41.515 -18.070 1.00 36.02 147 ASP A N 1
ATOM 720 C CA . ASP A 1 130 ? 46.167 42.540 -18.158 0.50 22.31 147 ASP A CA 1
ATOM 721 C C . ASP A 1 130 ? 44.869 42.160 -17.448 1.00 37.90 147 ASP A C 1
ATOM 722 O O . ASP A 1 130 ? 44.079 43.043 -17.147 1.00 40.19 147 ASP A O 1
ATOM 727 N N . ASP A 1 131 ? 44.623 40.871 -17.198 1.00 34.60 148 ASP A N 1
ATOM 728 C CA . ASP A 1 131 ? 43.396 40.424 -16.491 1.00 39.94 148 ASP A CA 1
ATOM 729 C C . ASP A 1 131 ? 43.541 40.456 -14.943 1.00 40.95 148 ASP A C 1
ATOM 730 O O . ASP A 1 131 ? 42.565 40.293 -14.226 1.00 35.57 148 ASP A O 1
ATOM 735 N N . PHE A 1 132 ? 44.743 40.688 -14.422 1.00 29.71 149 PHE A N 1
ATOM 736 C CA . PHE A 1 132 ? 44.919 40.747 -12.964 1.00 33.88 149 PHE A CA 1
ATOM 737 C C . PHE A 1 132 ? 44.081 41.902 -12.452 1.00 36.41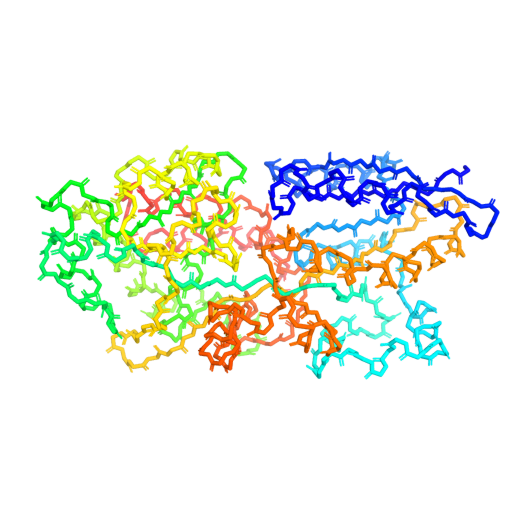 149 PHE A C 1
ATOM 738 O O . PHE A 1 132 ? 43.955 42.898 -13.129 1.00 38.09 149 PHE A O 1
ATOM 746 N N . LEU A 1 133 ? 43.526 41.768 -11.256 1.00 36.12 150 LEU A N 1
ATOM 747 C CA . LEU A 1 133 ? 42.852 42.887 -10.623 1.00 31.95 150 LEU A CA 1
ATOM 748 C C . LEU A 1 133 ? 43.886 43.929 -10.233 1.00 35.19 150 LEU A C 1
ATOM 749 O O . LEU A 1 133 ? 45.072 43.612 -10.086 1.00 40.96 150 LEU A O 1
ATOM 754 N N . PRO A 1 134 ? 43.446 45.187 -10.089 1.00 47.80 151 PRO A N 1
ATOM 755 C CA . PRO A 1 134 ? 44.394 46.222 -9.699 1.00 45.71 151 PRO A CA 1
ATOM 756 C C . PRO A 1 134 ? 44.969 45.964 -8.307 1.00 46.06 151 PRO A C 1
ATOM 757 O O . PRO A 1 134 ? 44.257 45.530 -7.399 1.00 35.83 151 PRO A O 1
ATOM 761 N N . GLY A 1 135 ? 46.263 46.211 -8.160 1.00 39.70 152 GLY A N 1
ATOM 762 C CA . GLY A 1 135 ? 46.948 46.100 -6.878 1.00 48.83 152 GLY A CA 1
ATOM 763 C C . GLY A 1 135 ? 47.333 44.697 -6.414 1.00 40.08 152 GLY A C 1
ATOM 764 O O . GLY A 1 135 ? 47.889 44.552 -5.317 1.00 33.84 152 GLY A O 1
ATOM 765 N N . VAL A 1 136 ? 47.043 43.656 -7.195 1.00 32.04 153 VAL A N 1
ATOM 766 C CA . VAL A 1 136 ? 47.266 42.296 -6.669 1.00 32.87 153 VAL A CA 1
ATOM 767 C C . VAL A 1 136 ? 48.683 41.776 -6.915 1.00 31.44 153 VAL A C 1
ATOM 768 O O . VAL A 1 136 ? 49.130 40.900 -6.184 1.00 33.12 153 VAL A O 1
ATOM 772 N N . VAL A 1 137 ? 49.395 42.323 -7.904 1.00 30.29 154 VAL A N 1
ATOM 773 C CA . VAL A 1 137 ? 50.736 41.816 -8.272 1.00 30.32 154 VAL A CA 1
ATOM 774 C C . VAL A 1 137 ? 51.829 42.556 -7.555 1.00 30.34 154 VAL A C 1
ATOM 775 O O . VAL A 1 137 ? 52.830 41.978 -7.117 1.00 31.86 154 VAL A O 1
ATOM 779 N N . GLU A 1 138 ? 51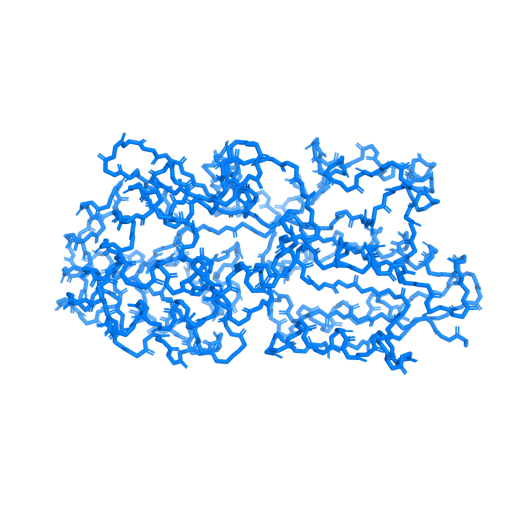.627 43.863 -7.439 1.00 27.05 155 GLU A N 1
ATOM 780 C CA . GLU A 1 138 ? 52.633 44.795 -6.919 1.00 38.05 155 GLU A CA 1
ATOM 781 C C . GLU A 1 138 ? 53.155 44.505 -5.502 1.00 26.20 155 GLU A C 1
ATOM 782 O O . GLU A 1 138 ? 54.347 44.733 -5.230 1.00 32.39 155 GLU A O 1
ATOM 788 N N . PRO A 1 139 ? 52.294 44.007 -4.588 1.00 28.16 156 PRO A N 1
ATOM 789 C CA . PRO A 1 139 ? 52.840 43.636 -3.281 1.00 33.67 156 PRO A CA 1
ATOM 790 C C . PRO A 1 139 ? 54.038 42.682 -3.323 1.00 31.63 156 PRO A C 1
ATOM 791 O O . PRO A 1 139 ? 54.755 42.584 -2.337 1.00 29.48 156 PRO A O 1
ATOM 795 N N . PHE A 1 140 ? 54.219 41.963 -4.425 1.00 31.01 157 PHE A N 1
ATOM 796 C CA . PHE A 1 140 ? 55.232 40.925 -4.529 1.00 26.79 157 PHE A CA 1
ATOM 797 C C . PHE A 1 140 ? 56.506 41.384 -5.208 1.00 33.61 157 PHE A C 1
ATOM 798 O O . PHE A 1 140 ? 57.465 40.611 -5.339 1.00 32.01 157 PHE A O 1
ATOM 806 N N . LYS A 1 141 ? 56.535 42.655 -5.604 1.00 27.71 158 LYS A N 1
ATOM 807 C CA . LYS A 1 141 ? 57.686 43.191 -6.298 1.00 36.87 158 LYS A CA 1
ATOM 808 C C . LYS A 1 141 ? 58.709 43.642 -5.270 1.00 34.38 158 LYS A C 1
ATOM 809 O O . LYS A 1 141 ? 58.368 44.387 -4.357 1.00 35.89 158 LYS A O 1
ATOM 815 N N . THR A 1 142 ? 59.949 43.176 -5.420 1.00 31.95 159 THR A N 1
ATOM 816 C CA . THR A 1 142 ? 61.071 43.646 -4.613 1.00 34.31 159 THR A CA 1
ATOM 817 C C . THR A 1 142 ? 62.172 44.152 -5.532 1.00 36.36 159 THR A C 1
ATOM 818 O O . THR A 1 142 ? 62.123 43.945 -6.731 1.00 28.76 159 THR A O 1
ATOM 822 N N . SER A 1 143 ? 63.190 44.761 -4.936 1.00 29.00 160 SER A N 1
ATOM 823 C CA . SER A 1 143 ? 64.409 45.174 -5.638 1.00 37.87 160 SER A CA 1
ATOM 824 C C . SER A 1 143 ? 64.981 44.081 -6.556 1.00 41.30 160 SER A C 1
ATOM 825 O O . SER A 1 143 ? 65.475 44.378 -7.631 1.00 35.24 160 SER A O 1
ATOM 828 N N . LYS A 1 144 ? 64.921 42.829 -6.110 1.00 28.65 161 LYS A N 1
ATOM 829 C CA . LYS A 1 144 ? 65.598 41.728 -6.760 1.00 38.88 161 LYS A CA 1
ATOM 830 C C . LYS A 1 144 ? 64.672 40.951 -7.683 1.00 36.51 161 LYS A C 1
ATOM 831 O O . LYS A 1 144 ? 65.145 40.100 -8.408 1.00 36.33 161 LYS A O 1
ATOM 837 N N . GLY A 1 145 ? 63.370 41.247 -7.648 1.00 34.67 162 GLY A N 1
ATOM 838 C CA . GLY A 1 145 ? 62.391 40.614 -8.518 1.00 35.89 162 GLY A CA 1
ATOM 839 C C . GLY A 1 145 ? 61.055 40.385 -7.821 1.00 34.62 162 GLY A C 1
ATOM 840 O O . GLY A 1 145 ? 60.859 40.743 -6.660 1.00 31.52 162 GLY A O 1
ATOM 841 N N . TYR A 1 146 ? 60.141 39.762 -8.541 1.00 31.94 163 TYR A N 1
ATOM 842 C CA . TYR A 1 146 ? 58.857 39.299 -7.992 1.00 30.03 163 TYR A CA 1
ATOM 843 C C . TYR A 1 146 ? 59.043 38.026 -7.184 1.00 25.04 163 TYR A C 1
ATOM 844 O O . TYR A 1 146 ? 59.531 37.014 -7.723 1.00 31.64 163 TYR A O 1
ATOM 853 N N . VAL A 1 147 ? 58.682 38.050 -5.904 1.00 31.75 164 VAL A N 1
ATOM 854 C CA . VAL A 1 147 ? 58.916 36.870 -5.079 1.00 25.61 164 VAL A CA 1
ATOM 855 C C . VAL A 1 147 ? 57.914 35.732 -5.351 1.00 31.85 164 VAL A C 1
ATOM 856 O O . VAL A 1 147 ? 58.185 34.583 -5.027 1.00 30.29 164 VAL A O 1
ATOM 860 N N . ALA A 1 148 ? 56.770 36.059 -5.946 1.00 28.14 165 ALA A N 1
ATOM 861 C CA . ALA A 1 148 ? 55.696 35.094 -6.206 1.00 31.86 165 ALA A CA 1
ATOM 862 C C . ALA A 1 148 ? 54.653 35.759 -7.083 1.00 34.07 165 ALA A C 1
ATOM 863 O O . ALA A 1 148 ? 54.776 36.943 -7.404 1.00 31.22 165 ALA A O 1
ATOM 865 N N . VAL A 1 149 ? 53.623 34.999 -7.455 1.00 27.25 166 VAL A N 1
ATOM 866 C CA . VAL A 1 149 ? 52.521 35.509 -8.280 1.00 26.78 166 VAL A CA 1
ATOM 867 C C . VAL A 1 149 ? 51.196 35.272 -7.551 1.00 29.14 166 VAL A C 1
ATOM 868 O O . VAL A 1 149 ? 50.923 34.147 -7.103 1.00 29.61 166 VAL A O 1
ATOM 872 N N . PRO A 1 150 ? 50.350 36.313 -7.442 1.00 27.29 167 PRO A N 1
ATOM 873 C CA . PRO A 1 150 ? 49.089 36.096 -6.728 1.00 29.25 167 PRO A CA 1
ATOM 874 C C . PRO A 1 150 ? 48.174 35.102 -7.399 1.00 29.26 167 PRO A C 1
ATOM 875 O O . PRO A 1 150 ? 48.151 35.040 -8.617 1.00 33.81 167 PRO A O 1
ATOM 879 N N . TRP A 1 151 ? 47.402 34.342 -6.625 1.00 27.33 168 TRP A N 1
ATOM 880 C CA . TRP A 1 151 ? 46.411 33.434 -7.241 1.00 29.14 168 TRP A CA 1
ATOM 881 C C . TRP A 1 151 ? 45.020 33.508 -6.639 1.00 32.06 168 TRP A C 1
ATOM 882 O O . TRP A 1 151 ? 44.043 33.134 -7.276 1.00 31.09 168 TRP A O 1
ATOM 893 N N . GLN A 1 152 ? 44.921 33.985 -5.406 1.00 30.83 169 GLN A N 1
ATOM 894 C CA . GLN A 1 152 ? 43.636 34.205 -4.789 1.00 30.28 169 GLN A CA 1
ATOM 895 C C . GLN A 1 152 ? 43.790 35.098 -3.579 1.00 27.87 169 GLN A C 1
ATOM 896 O O . GLN A 1 152 ? 44.910 35.320 -3.089 1.00 29.03 169 GLN A O 1
ATOM 902 N N . LEU A 1 153 ? 42.641 35.624 -3.142 1.00 26.57 170 LEU A N 1
ATOM 903 C CA . LEU A 1 153 ? 42.542 36.491 -2.014 1.00 22.56 170 LEU A CA 1
ATOM 904 C C . LEU A 1 153 ? 41.630 35.866 -0.993 1.00 31.68 170 LEU A C 1
ATOM 905 O O . LEU A 1 153 ? 40.429 35.741 -1.205 1.00 30.48 170 LEU A O 1
ATOM 910 N N . ASP A 1 154 ? 42.199 35.486 0.138 1.00 32.05 171 ASP A N 1
ATOM 911 C CA . ASP A 1 154 ? 41.439 34.732 1.131 1.00 25.68 171 ASP A CA 1
ATOM 912 C C . ASP A 1 154 ? 40.987 35.732 2.167 1.00 29.89 171 ASP A C 1
ATOM 913 O O . ASP A 1 154 ? 41.760 36.156 3.016 1.00 29.80 171 ASP A O 1
ATOM 918 N N . ILE A 1 155 ? 39.723 36.098 2.070 1.00 27.82 172 ILE A N 1
ATOM 919 C CA . ILE A 1 155 ? 39.087 37.109 2.895 1.00 29.33 172 ILE A CA 1
ATOM 920 C C . ILE A 1 155 ? 38.245 36.449 4.002 1.00 25.48 172 ILE A C 1
ATOM 921 O O . ILE A 1 155 ? 37.884 35.283 3.884 1.00 30.55 172 ILE A O 1
ATOM 926 N N . ARG A 1 156 ? 37.952 37.205 5.056 1.00 28.16 173 ARG A N 1
ATOM 927 C CA . ARG A 1 156 ? 37.361 36.700 6.304 1.00 26.89 173 ARG A CA 1
ATOM 928 C C . ARG A 1 156 ? 35.997 37.334 6.590 1.00 28.39 173 ARG A C 1
ATOM 929 O O . ARG A 1 156 ? 35.884 38.264 7.390 1.00 32.53 173 ARG A O 1
ATOM 937 N N . PRO A 1 157 ? 34.945 36.823 5.932 1.00 30.71 174 PRO A N 1
ATOM 938 C CA . PRO A 1 157 ? 33.641 37.394 6.161 1.00 25.68 174 PRO A CA 1
ATOM 939 C C . PRO A 1 157 ? 33.009 36.864 7.436 1.00 31.77 174 PRO A C 1
ATOM 940 O O . PRO A 1 157 ? 33.363 35.795 7.924 1.00 29.22 174 PRO A O 1
ATOM 944 N N . LEU A 1 158 ? 32.058 37.628 7.942 1.00 28.58 175 LEU A N 1
ATOM 945 C CA . LEU A 1 158 ? 31.176 37.178 8.994 1.00 35.67 175 LEU A CA 1
ATOM 946 C C . 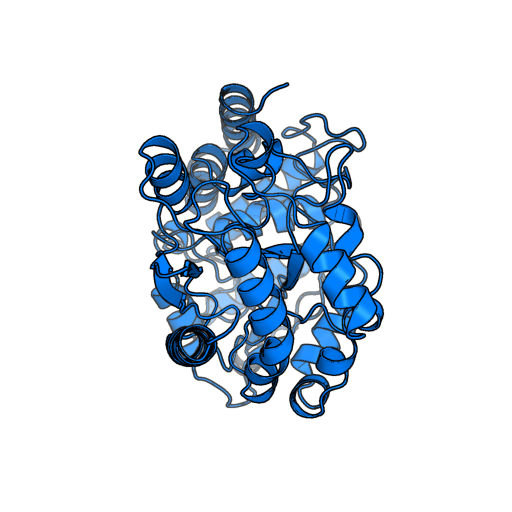LEU A 1 158 ? 29.958 36.524 8.333 1.00 27.32 175 LEU A C 1
ATOM 947 O O . LEU A 1 158 ? 29.538 36.935 7.238 1.00 29.78 175 LEU A O 1
ATOM 952 N N . TRP A 1 159 ? 29.466 35.468 8.961 1.00 31.78 176 TRP A N 1
ATOM 953 C CA . TRP A 1 159 ? 28.342 34.680 8.463 1.00 26.98 176 TRP A CA 1
ATOM 954 C C . TRP A 1 159 ? 27.361 34.499 9.586 1.00 32.89 176 TRP A C 1
ATOM 955 O O . TRP A 1 159 ? 27.756 34.558 10.756 1.00 31.80 176 TRP A O 1
ATOM 966 N N . TYR A 1 160 ? 26.102 34.224 9.224 1.00 27.40 177 TYR A N 1
ATOM 967 C CA . TYR A 1 160 ? 25.079 33.905 10.197 1.00 29.65 177 TYR A CA 1
ATOM 968 C C . TYR A 1 160 ? 24.100 32.905 9.648 1.00 24.68 177 TYR A C 1
ATOM 969 O O . TYR A 1 160 ? 23.978 32.722 8.434 1.00 27.81 177 TYR A O 1
ATOM 978 N N . ARG A 1 161 ? 23.400 32.249 10.555 1.00 32.33 178 ARG A N 1
ATOM 979 C CA . ARG A 1 161 ? 22.350 31.338 10.170 1.00 35.70 178 ARG A CA 1
ATOM 980 C C . ARG A 1 161 ? 21.021 31.992 10.553 1.00 29.55 178 ARG A C 1
ATOM 981 O O . ARG A 1 161 ? 20.728 32.216 11.728 1.00 28.57 178 ARG A O 1
ATOM 989 N N . LYS A 1 162 ? 20.229 32.315 9.548 1.00 28.87 179 LYS A N 1
ATOM 990 C CA . LYS A 1 162 ? 18.954 33.038 9.768 1.00 32.53 179 LYS A CA 1
ATOM 991 C C . LYS A 1 162 ? 18.018 32.355 10.766 1.00 35.70 179 LYS A C 1
ATOM 992 O O . LYS A 1 162 ? 17.448 33.012 11.632 1.00 40.84 179 LYS A O 1
ATOM 998 N N . SER A 1 163 ? 17.888 31.034 10.669 1.00 38.15 180 SER A N 1
ATOM 999 C CA . SER A 1 163 ? 16.964 30.303 11.548 1.00 32.88 180 SER A CA 1
ATOM 1000 C C . SER A 1 163 ? 17.332 30.476 13.012 1.00 42.24 180 SER A C 1
ATOM 1001 O O . SER A 1 163 ? 16.470 30.515 13.874 1.00 32.64 180 SER A O 1
ATOM 1004 N N . LEU A 1 164 ? 18.617 30.607 13.303 1.00 33.64 181 LEU A N 1
ATOM 1005 C CA . LEU A 1 164 ? 19.044 30.672 14.691 1.00 28.65 181 LEU A CA 1
ATOM 1006 C C . LEU A 1 164 ? 18.894 32.053 15.272 1.00 34.36 181 LEU A C 1
ATOM 1007 O O . LEU A 1 164 ? 18.707 32.208 16.484 1.00 35.26 181 LEU A O 1
ATOM 1012 N N . PHE A 1 165 ? 18.993 33.061 14.417 1.00 32.55 182 PHE A N 1
ATOM 1013 C CA . PHE A 1 165 ? 18.731 34.427 14.844 1.00 28.70 182 PHE A CA 1
ATOM 1014 C C . PHE A 1 165 ? 17.232 34.599 15.069 1.00 47.98 182 PHE A C 1
ATOM 1015 O O . PHE A 1 165 ? 16.822 35.243 16.018 1.00 36.66 182 PHE A O 1
ATOM 1023 N N . GLU A 1 166 ? 16.430 33.980 14.211 1.00 34.54 183 GLU A N 1
ATOM 1024 C CA . GLU A 1 166 ? 14.979 33.970 14.368 1.00 47.84 183 GLU A CA 1
ATOM 1025 C C . GLU A 1 166 ? 14.564 33.267 15.664 1.00 42.04 183 GLU A C 1
ATOM 1026 O O . GLU A 1 166 ? 13.767 33.785 16.421 1.00 36.30 183 GLU A O 1
ATOM 1032 N N . LYS A 1 167 ? 15.125 32.091 15.914 1.00 36.44 184 LYS A N 1
ATOM 1033 C CA . LYS A 1 167 ? 14.869 31.368 17.133 1.00 35.94 184 LYS A CA 1
ATOM 1034 C C . LYS A 1 167 ? 15.211 32.155 18.390 1.00 41.80 184 LYS A C 1
ATOM 1035 O O . LYS A 1 167 ? 14.488 32.099 19.372 1.00 42.15 184 LYS A O 1
ATOM 1041 N N . ALA A 1 168 ? 16.322 32.871 18.377 1.00 43.01 185 ALA A N 1
ATOM 1042 C CA . ALA A 1 168 ? 16.759 33.627 19.549 1.00 36.25 185 ALA A CA 1
ATOM 1043 C C . ALA A 1 168 ? 16.044 34.967 19.653 1.00 40.33 185 ALA A C 1
ATOM 1044 O O . ALA A 1 168 ? 16.192 35.664 20.647 1.00 43.67 185 ALA A O 1
ATOM 1046 N N . GLY A 1 169 ? 15.330 35.353 18.601 1.00 40.25 186 GLY A N 1
ATOM 1047 C CA . GLY A 1 169 ? 14.610 36.604 18.591 1.00 39.10 186 GLY A CA 1
ATOM 1048 C C . GLY A 1 169 ? 15.533 37.806 18.523 1.00 46.72 186 GLY A C 1
ATOM 1049 O O . GLY A 1 169 ? 15.242 38.822 19.115 1.00 38.19 186 GLY A O 1
ATOM 1050 N N . VAL A 1 170 ? 16.649 37.703 17.800 1.00 50.37 187 VAL A N 1
ATOM 1051 C CA . VAL A 1 170 ? 17.592 38.831 17.729 1.00 40.43 187 VAL A CA 1
ATOM 1052 C C . VAL A 1 170 ? 17.981 39.179 16.299 1.00 43.34 187 VAL A C 1
ATOM 1053 O O . VAL A 1 170 ? 17.778 38.394 15.365 1.00 36.49 187 VAL A O 1
ATOM 1057 N N . GLY A 1 171 ? 18.519 40.386 16.149 1.00 40.04 188 GLY A N 1
ATOM 1058 C CA . GLY A 1 171 ? 18.945 40.915 14.868 1.00 36.43 188 GLY A CA 1
ATOM 1059 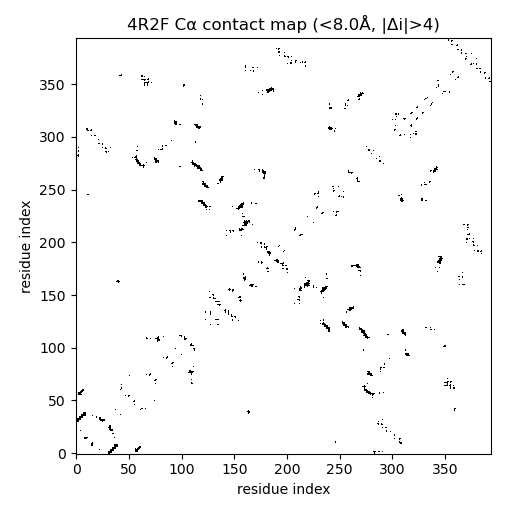C C . GLY A 1 171 ? 20.439 40.706 14.656 1.00 37.18 188 GLY A C 1
ATOM 1060 O O . GLY A 1 171 ? 21.195 40.373 15.584 1.00 39.27 188 GLY A O 1
ATOM 1061 N N . VAL A 1 172 ? 20.852 40.904 13.414 1.00 37.54 189 VAL A N 1
ATOM 1062 C CA . VAL A 1 172 ? 22.237 40.757 13.034 1.00 44.41 189 VAL A CA 1
ATOM 1063 C C . VAL A 1 172 ? 23.033 41.940 13.601 1.00 32.63 189 VAL A C 1
ATOM 1064 O O . VAL A 1 172 ? 22.685 43.094 13.356 1.00 37.35 189 VAL A O 1
ATOM 1068 N N . PRO A 1 173 ? 24.096 41.652 14.351 1.00 37.73 190 PRO A N 1
ATOM 1069 C CA . PRO A 1 173 ? 24.908 42.689 14.974 1.00 33.47 190 PRO A CA 1
ATOM 1070 C C . PRO A 1 173 ? 25.465 43.707 13.994 1.00 37.60 190 PRO A C 1
ATOM 1071 O O . PRO A 1 173 ? 25.770 43.356 12.846 1.00 35.43 190 PRO A O 1
ATOM 1075 N N . THR A 1 174 ? 25.597 44.955 14.453 1.00 38.16 191 THR A N 1
ATOM 1076 C CA . THR A 1 174 ? 26.211 46.026 13.665 1.00 32.32 191 THR A CA 1
ATOM 1077 C C . THR A 1 174 ? 27.485 46.522 14.320 1.00 41.30 191 THR A C 1
ATOM 1078 O O . THR A 1 174 ? 28.209 47.327 13.738 1.00 37.31 191 THR A O 1
ATOM 1082 N N . ASP A 1 175 ? 27.758 46.048 15.535 1.00 37.18 192 ASP A N 1
ATOM 1083 C CA . ASP A 1 175 ? 28.931 46.475 16.275 1.00 37.02 192 ASP A CA 1
ATOM 1084 C C . ASP A 1 175 ? 29.212 45.521 17.403 1.00 34.96 192 ASP A C 1
ATOM 1085 O O . ASP A 1 175 ? 28.446 44.565 17.603 1.00 36.18 192 ASP A O 1
ATOM 1090 N N . TRP A 1 176 ? 30.299 45.767 18.132 1.00 33.87 193 TRP A N 1
ATOM 1091 C CA . TRP A 1 176 ? 30.735 44.838 19.190 1.00 41.13 193 TRP A CA 1
ATOM 1092 C C . TRP A 1 176 ? 29.692 44.700 20.297 1.00 46.94 193 TRP A C 1
ATOM 1093 O O . TRP A 1 176 ? 29.423 43.599 20.760 1.00 42.27 193 TRP A O 1
ATOM 1104 N N . ALA A 1 177 ? 29.096 45.818 20.692 1.00 41.85 194 ALA A N 1
ATOM 1105 C CA . ALA A 1 177 ? 28.095 45.827 21.745 1.00 47.22 194 ALA A CA 1
ATOM 1106 C C . ALA A 1 177 ? 26.887 45.009 21.315 1.00 38.12 194 ALA A C 1
ATOM 1107 O O . ALA A 1 177 ? 26.370 44.229 22.095 1.00 37.19 194 ALA A O 1
ATOM 1109 N N . SER A 1 178 ? 26.441 45.165 20.073 1.00 35.86 195 SER A N 1
ATOM 1110 C CA . SER A 1 178 ? 25.325 44.368 19.608 1.00 33.25 195 SER A CA 1
ATOM 1111 C C . SER A 1 178 ? 25.729 42.874 19.411 1.00 38.66 195 SER A C 1
ATOM 1112 O O . SER A 1 178 ? 24.913 41.993 19.630 1.00 38.82 195 SER A O 1
ATOM 1115 N N . LEU A 1 179 ? 26.984 42.588 19.053 1.00 38.29 196 LEU A N 1
ATOM 1116 C CA . LEU A 1 179 ? 27.449 41.186 18.959 1.00 32.39 196 LEU A CA 1
ATOM 1117 C C . LEU A 1 179 ? 27.321 40.472 20.308 1.00 31.93 196 LEU A C 1
ATOM 1118 O O . LEU A 1 179 ? 26.801 39.348 20.396 1.00 43.01 196 LEU A O 1
ATOM 1123 N N . LEU A 1 180 ? 27.788 41.136 21.358 1.00 29.54 197 LEU A N 1
ATOM 1124 C CA . LEU A 1 180 ? 27.699 40.597 22.726 1.00 28.79 197 LEU A CA 1
ATOM 1125 C C . LEU A 1 180 ? 26.260 40.355 23.175 1.00 37.01 197 LEU A C 1
ATOM 1126 O O . LEU A 1 180 ? 25.954 39.287 23.690 1.00 35.14 197 LEU A O 1
ATOM 1131 N N . GLU A 1 181 ? 25.378 41.332 22.993 1.00 34.85 198 GLU A N 1
ATOM 1132 C CA . GLU A 1 181 ? 23.950 41.142 23.349 1.00 36.81 198 GLU A CA 1
ATOM 1133 C C . GLU A 1 181 ? 23.322 39.987 22.599 1.00 37.33 198 GLU A C 1
ATOM 1134 O O . GLU A 1 181 ? 22.716 39.114 23.194 1.00 44.85 198 GLU A O 1
ATOM 1140 N N . ALA A 1 182 ? 23.465 39.976 21.283 1.00 30.30 199 ALA A N 1
ATOM 1141 C CA . ALA A 1 182 ? 22.851 38.930 20.497 1.00 38.80 199 ALA A CA 1
ATOM 1142 C C . ALA A 1 182 ? 23.460 37.573 20.863 1.00 37.13 199 ALA A C 1
ATOM 1143 O O . ALA A 1 182 ? 22.740 36.572 20.983 1.00 32.27 199 ALA A O 1
ATOM 1145 N N . GLY A 1 183 ? 24.775 37.560 21.047 1.00 38.01 200 GLY A N 1
ATOM 1146 C CA . GLY A 1 183 ? 25.490 36.368 21.479 1.00 31.33 200 GLY A CA 1
ATOM 1147 C C . GLY A 1 183 ? 24.942 35.743 22.750 1.00 37.97 200 GLY A C 1
ATOM 1148 O O . GLY A 1 183 ? 24.741 34.527 22.807 1.00 36.51 200 GLY A O 1
ATOM 1149 N N . LYS A 1 184 ? 24.718 36.561 23.778 1.00 35.06 201 LYS A N 1
ATOM 1150 C CA . LYS A 1 184 ? 24.055 36.078 25.005 1.00 43.43 201 LYS A CA 1
ATOM 1151 C C . LYS A 1 184 ? 22.682 35.416 24.732 1.00 40.18 201 LYS A C 1
ATOM 1152 O O . LYS A 1 184 ? 22.336 34.423 25.360 1.00 40.95 201 LYS A O 1
ATOM 1158 N N . LYS A 1 185 ? 21.893 35.985 23.823 1.00 41.22 202 LYS A N 1
ATOM 1159 C CA . LYS A 1 185 ? 20.563 35.440 23.535 1.00 35.63 202 LYS A CA 1
ATOM 1160 C C . LYS A 1 185 ? 20.691 34.163 22.745 1.00 44.85 202 LYS A C 1
ATOM 1161 O O . LYS A 1 185 ? 19.904 33.257 22.915 1.00 38.80 202 LYS A O 1
ATOM 1167 N N . LEU A 1 186 ? 21.680 34.103 21.863 1.00 35.54 203 LEU A N 1
ATOM 1168 C CA . LEU A 1 186 ? 21.910 32.913 21.071 1.00 37.57 203 LEU A CA 1
ATOM 1169 C C . LEU A 1 186 ? 22.368 31.784 21.975 1.00 44.28 203 LEU A C 1
ATOM 1170 O O . LEU A 1 186 ? 21.942 30.643 21.822 1.00 32.39 203 LEU A O 1
ATOM 1175 N N . LYS A 1 187 ? 23.230 32.102 22.928 1.00 37.72 204 LYS A N 1
ATOM 1176 C CA . LYS A 1 187 ? 23.636 31.114 23.918 1.00 38.47 204 LYS A CA 1
ATOM 1177 C C . LYS A 1 187 ? 22.421 30.572 24.671 1.00 47.58 204 LYS A C 1
ATOM 1178 O O . LYS A 1 187 ? 22.310 29.382 24.919 1.00 38.53 204 LYS A O 1
ATOM 1184 N N . GLY A 1 188 ? 21.501 31.461 25.000 1.00 34.63 205 GLY A N 1
ATOM 1185 C CA . GLY A 1 188 ? 20.281 31.113 25.697 1.00 38.74 205 GLY A CA 1
ATOM 1186 C C . GLY A 1 188 ? 19.379 30.181 24.922 1.00 43.54 205 GLY A C 1
ATOM 1187 O O . GLY A 1 188 ? 18.590 29.508 25.528 1.00 43.65 205 GLY A O 1
ATOM 1188 N N . VAL A 1 189 ? 19.481 30.111 23.594 1.00 45.24 206 VAL A N 1
ATOM 1189 C CA . VAL A 1 189 ? 18.733 29.069 22.867 1.00 38.01 206 VAL A CA 1
ATOM 1190 C C . VAL A 1 189 ? 19.638 27.914 22.417 1.00 40.83 206 VAL A C 1
ATOM 1191 O O . VAL A 1 189 ? 19.279 27.162 21.520 1.00 34.60 206 VAL A O 1
ATOM 1195 N N . GLY A 1 190 ? 20.794 27.765 23.056 1.00 42.73 207 GLY A N 1
ATOM 1196 C CA . GLY A 1 190 ? 21.691 26.632 22.787 1.00 40.47 207 GLY A CA 1
ATOM 1197 C C . GLY A 1 190 ? 22.611 26.752 21.577 1.00 39.14 207 GLY A C 1
ATOM 1198 O O . GLY A 1 190 ? 23.200 25.766 21.135 1.00 44.43 207 GLY A O 1
ATOM 1199 N N . ALA A 1 191 ? 22.761 27.955 21.044 1.00 36.91 208 ALA A N 1
ATOM 1200 C CA . ALA A 1 191 ? 23.606 28.153 19.866 1.00 35.61 208 ALA A CA 1
ATOM 1201 C C . ALA A 1 191 ? 24.959 28.751 20.259 1.00 37.00 208 ALA A C 1
ATOM 1202 O O . ALA A 1 191 ? 25.149 29.232 21.382 1.00 37.33 208 ALA A O 1
ATOM 1204 N N . VAL A 1 192 ? 25.900 28.711 19.328 1.00 33.65 209 VAL A N 1
ATOM 1205 C CA . VAL A 1 192 ? 27.178 29.379 19.524 1.00 34.93 209 VAL A CA 1
ATOM 1206 C C . VAL A 1 192 ? 27.127 30.733 18.868 1.00 33.71 209 VAL A C 1
ATOM 1207 O O . VAL A 1 192 ? 26.986 30.857 17.653 1.00 33.58 209 VAL A O 1
ATOM 1211 N N . GLY A 1 193 ? 27.259 31.756 19.688 1.00 35.49 210 GLY A N 1
ATOM 1212 C CA . GLY A 1 193 ? 27.151 33.133 19.217 1.00 33.41 210 GLY A CA 1
ATOM 1213 C C . GLY A 1 193 ? 28.346 33.669 18.461 1.00 33.05 210 GLY A C 1
ATOM 1214 O O . GLY A 1 193 ? 28.234 34.682 17.796 1.00 33.96 210 GLY A O 1
ATOM 1215 N N . PHE A 1 194 ? 29.501 33.011 18.577 1.00 33.94 211 PHE A N 1
ATOM 1216 C CA . PHE A 1 194 ? 30.669 33.414 17.820 1.00 30.37 211 PHE A CA 1
ATOM 1217 C C . PHE A 1 194 ? 31.573 32.201 17.641 1.00 26.37 211 PHE A C 1
ATOM 1218 O O . PHE A 1 194 ? 32.463 31.912 18.474 1.00 33.36 211 PHE A O 1
ATOM 1226 N N . ALA A 1 195 ? 31.345 31.502 16.535 1.00 27.20 212 ALA A N 1
ATOM 1227 C CA . ALA A 1 195 ? 31.985 30.239 16.273 1.00 28.87 212 ALA A CA 1
ATOM 1228 C C . ALA A 1 195 ? 33.372 30.504 15.756 1.00 32.09 212 ALA A C 1
ATOM 1229 O O . ALA A 1 195 ? 33.570 31.334 14.856 1.00 31.47 212 ALA A O 1
ATOM 1231 N N . THR A 1 196 ? 34.321 29.791 16.336 1.00 32.96 213 THR A N 1
ATOM 1232 C CA . THR A 1 196 ? 35.712 29.842 15.914 1.00 27.33 213 THR A CA 1
ATOM 1233 C C . THR A 1 196 ? 36.387 28.523 16.325 1.00 38.19 213 THR A C 1
ATOM 1234 O O . THR A 1 196 ? 35.727 27.622 16.820 1.00 33.58 213 THR A O 1
ATOM 1238 N N . GLY A 1 197 ? 37.688 28.411 16.102 1.00 25.16 214 GLY A N 1
ATOM 1239 C CA . GLY A 1 197 ? 38.408 27.233 16.478 1.00 32.02 214 GLY A CA 1
ATOM 1240 C C . GLY A 1 197 ? 39.892 27.429 16.354 1.00 36.84 214 GLY A C 1
ATOM 1241 O O . GLY A 1 197 ? 40.346 28.093 15.429 1.00 28.46 214 GLY A O 1
ATOM 1242 N N . SER A 1 198 ? 40.639 26.805 17.261 1.00 27.36 215 SER A N 1
ATOM 1243 C CA . SER A 1 198 ? 42.107 26.848 17.248 1.00 20.64 215 SER A CA 1
ATOM 1244 C C . SER A 1 198 ? 42.756 25.499 17.445 1.00 32.99 215 SER A C 1
ATOM 1245 O O . SER A 1 198 ? 43.933 25.413 17.828 1.00 27.34 215 SER A O 1
ATOM 1248 N N . GLY A 1 199 ? 42.021 24.444 17.109 1.00 30.78 216 GLY A N 1
ATOM 1249 C CA . GLY A 1 199 ? 42.564 23.096 17.204 1.00 32.86 216 GLY A CA 1
ATOM 1250 C C . GLY A 1 199 ? 43.634 22.864 16.178 1.00 30.82 216 GLY A C 1
ATOM 1251 O O . GLY A 1 199 ? 43.921 23.750 15.370 1.00 36.45 216 GLY A O 1
ATOM 1252 N N . ALA A 1 200 ? 44.214 21.660 16.185 1.00 33.04 217 ALA A N 1
ATOM 1253 C CA . ALA A 1 200 ? 45.299 21.319 15.261 1.00 29.22 217 ALA A CA 1
ATOM 1254 C C . ALA A 1 200 ? 44.843 21.519 13.816 1.00 29.97 217 ALA A C 1
ATOM 1255 O O . ALA A 1 200 ? 43.759 21.092 13.437 1.00 36.18 217 ALA A O 1
ATOM 1257 N N . GLY A 1 201 ? 45.673 22.173 13.025 1.00 31.64 218 GLY A N 1
ATOM 1258 C CA . GLY A 1 201 ? 45.338 22.460 11.634 1.00 26.45 218 GLY A CA 1
ATOM 1259 C C . GLY A 1 201 ? 44.398 23.637 11.407 1.00 33.21 218 GLY A C 1
ATOM 1260 O O . GLY A 1 201 ? 44.142 24.014 10.276 1.00 29.88 218 GLY A O 1
ATOM 1261 N N . ASN A 1 202 ? 43.859 24.206 12.471 1.00 28.05 219 ASN A N 1
ATOM 1262 C CA . ASN A 1 202 ? 42.855 25.259 12.350 1.00 28.13 219 ASN A CA 1
ATOM 1263 C C . ASN A 1 202 ? 43.462 26.615 12.723 1.00 28.99 219 ASN A C 1
ATOM 1264 O O . ASN A 1 202 ? 43.739 26.886 13.889 1.00 28.17 219 ASN A O 1
ATOM 1269 N N . ASN A 1 203 ? 43.640 27.465 11.715 1.00 26.86 220 ASN A N 1
ATOM 1270 C CA . ASN A 1 203 ? 44.196 28.825 11.872 1.00 26.33 220 ASN A CA 1
ATOM 1271 C C . ASN A 1 203 ? 43.162 29.954 11.981 1.00 29.48 220 ASN A C 1
ATOM 1272 O O . ASN A 1 203 ? 43.504 31.148 12.113 1.00 30.03 220 ASN A O 1
ATOM 1277 N N . ILE A 1 204 ? 41.889 29.595 11.981 1.00 30.70 221 ILE A N 1
ATOM 1278 C CA . ILE A 1 204 ? 40.839 30.610 11.995 1.00 22.41 221 ILE A CA 1
ATOM 1279 C C . ILE A 1 204 ? 40.858 31.423 13.298 1.00 25.32 221 ILE A C 1
ATOM 1280 O O . ILE A 1 204 ? 40.645 32.646 13.278 1.00 28.16 221 ILE A O 1
ATOM 1285 N N . GLY A 1 205 ? 41.128 30.755 14.416 1.00 27.37 222 GLY A N 1
ATOM 1286 C CA . GLY A 1 205 ? 41.284 31.435 15.701 1.00 25.76 222 GLY A CA 1
ATOM 1287 C C . GLY A 1 205 ? 42.371 32.484 15.656 1.00 23.92 222 GLY A C 1
ATOM 1288 O O . GLY A 1 205 ? 42.173 33.607 16.145 1.00 29.99 222 GLY A O 1
ATOM 1289 N N . ASN A 1 206 ? 43.519 32.112 15.088 1.00 28.59 223 ASN A N 1
ATOM 1290 C CA . ASN A 1 206 ? 44.630 33.054 14.871 1.00 27.60 223 ASN A CA 1
ATOM 1291 C C . ASN A 1 206 ? 44.119 34.270 14.128 1.00 43.02 223 ASN A C 1
ATOM 1292 O O . ASN A 1 206 ? 44.442 35.407 14.464 1.00 27.77 223 ASN A O 1
ATOM 1297 N N . HIS A 1 207 ? 43.295 34.028 13.113 1.00 30.14 224 HIS A N 1
ATOM 1298 C CA . HIS A 1 207 ? 42.902 35.090 12.224 1.00 32.53 224 HIS A CA 1
ATOM 1299 C C . HIS A 1 207 ? 41.911 36.011 12.895 1.00 22.34 224 HIS A C 1
ATOM 1300 O O . HIS A 1 207 ? 41.913 37.214 12.649 1.00 30.63 224 HIS A O 1
ATOM 1307 N N . LEU A 1 208 ? 41.072 35.423 13.740 1.00 29.66 225 LEU A N 1
ATOM 1308 C CA . LEU A 1 208 ? 40.145 36.155 14.549 1.00 29.56 225 LEU A CA 1
ATOM 1309 C C . LEU A 1 208 ? 40.892 37.129 15.458 1.00 32.42 225 LEU A C 1
ATOM 1310 O O . LEU A 1 208 ? 40.462 38.251 15.614 1.00 26.33 225 LEU A O 1
ATOM 1315 N N . MET A 1 209 ? 41.993 36.696 16.065 1.00 32.05 226 MET A N 1
ATOM 1316 C CA . MET A 1 209 ? 42.731 37.561 17.026 1.00 32.66 226 MET A CA 1
ATOM 1317 C C . MET A 1 209 ? 43.112 38.854 16.293 1.00 32.36 226 MET A C 1
ATOM 1318 O O . MET A 1 209 ? 42.761 39.975 16.718 1.00 30.32 226 MET A O 1
ATOM 1323 N N . ILE A 1 210 ? 43.731 38.677 15.132 1.00 31.51 227 ILE A N 1
ATOM 1324 C CA . ILE A 1 210 ? 44.213 39.803 14.352 1.00 31.46 227 ILE A CA 1
ATOM 1325 C C . ILE A 1 210 ? 43.065 40.564 13.719 1.00 35.56 227 ILE A C 1
ATOM 1326 O O . ILE A 1 210 ? 43.084 41.792 13.729 1.00 29.41 227 ILE A O 1
ATOM 1331 N N . MET A 1 211 ? 42.054 39.871 13.193 1.00 28.44 228 MET A N 1
ATOM 1332 C CA . MET A 1 211 ? 40.872 40.591 12.658 1.00 25.68 228 MET A CA 1
ATOM 1333 C C . MET A 1 211 ? 40.257 41.526 13.679 1.00 39.44 228 MET A C 1
ATOM 1334 O O . MET A 1 211 ? 39.876 42.662 13.319 1.00 29.96 228 MET A O 1
ATOM 1339 N N . MET A 1 212 ? 40.152 41.087 14.940 1.00 24.14 229 MET A N 1
ATOM 1340 C CA . MET A 1 212 ? 39.482 41.954 15.916 1.00 31.24 229 MET A CA 1
ATOM 1341 C C . MET A 1 212 ? 40.337 43.159 16.291 1.00 25.58 229 MET A C 1
ATOM 1342 O O . MET A 1 212 ? 39.793 44.254 16.518 1.00 30.61 229 MET A O 1
ATOM 1347 N N . MET A 1 213 ? 41.647 42.979 16.322 1.00 28.86 230 MET A N 1
ATOM 1348 C CA . MET A 1 213 ? 42.571 44.121 16.512 1.00 31.40 230 MET A CA 1
ATOM 1349 C C . MET A 1 213 ? 42.361 45.110 15.356 1.00 35.09 230 MET A C 1
ATOM 1350 O O . MET A 1 213 ? 42.169 46.303 15.577 1.00 36.10 230 MET A O 1
ATOM 1355 N N . LEU A 1 214 ? 42.361 44.615 14.119 1.00 31.75 231 LEU A N 1
ATOM 1356 C CA . LEU A 1 214 ? 42.173 45.503 12.953 1.00 29.64 231 LEU A CA 1
ATOM 1357 C C . LEU A 1 214 ? 40.836 46.216 12.986 1.00 33.11 231 LEU A C 1
ATOM 1358 O O . LEU A 1 214 ? 40.748 47.403 12.708 1.00 37.83 231 LEU A O 1
ATOM 1363 N N . ASN A 1 215 ? 39.803 45.484 13.387 1.00 31.51 232 ASN A N 1
ATOM 1364 C CA . ASN A 1 215 ? 38.465 46.028 13.506 1.00 26.95 232 ASN A CA 1
ATOM 1365 C C . ASN A 1 215 ? 38.382 47.161 14.532 1.00 33.12 232 ASN A C 1
ATOM 1366 O O . ASN A 1 215 ? 37.516 48.009 14.434 1.00 33.79 232 ASN A O 1
ATOM 1371 N N . ASN A 1 216 ? 39.294 47.209 15.491 1.00 32.26 233 ASN A N 1
ATOM 1372 C CA . ASN A 1 216 ? 39.305 48.308 16.447 1.00 36.24 233 ASN A CA 1
ATOM 1373 C C . ASN A 1 216 ? 40.367 49.365 16.159 1.00 41.28 233 ASN A C 1
ATOM 1374 O O . ASN A 1 216 ? 40.767 50.101 17.068 1.00 35.65 233 ASN A O 1
ATOM 1379 N N . GLY A 1 217 ? 40.827 49.451 14.912 1.00 37.43 234 GLY A N 1
ATOM 1380 C CA . GLY A 1 217 ? 41.842 50.428 14.542 1.00 41.05 234 GLY A CA 1
ATOM 1381 C C . GLY A 1 217 ? 43.232 50.066 15.033 1.00 46.27 234 GLY A C 1
ATOM 1382 O O . GLY A 1 217 ? 44.118 50.889 15.009 1.00 35.76 234 GLY A O 1
ATOM 1383 N N . GLY A 1 218 ? 43.430 48.827 15.469 1.00 39.64 235 GLY A N 1
ATOM 1384 C CA . GLY A 1 218 ? 44.733 48.371 15.960 1.00 30.23 235 GLY A CA 1
ATOM 1385 C C . GLY A 1 218 ? 45.504 47.625 14.919 1.00 36.83 235 GLY A C 1
ATOM 1386 O O . GLY A 1 218 ? 45.412 47.938 13.740 1.00 41.30 235 GLY A O 1
ATOM 1387 N N . GLY A 1 219 ? 46.282 46.646 15.366 1.00 32.33 236 GLY A N 1
ATOM 1388 C CA . GLY A 1 219 ? 47.152 45.870 14.503 1.00 29.99 236 GLY A CA 1
ATOM 1389 C C . GLY A 1 219 ? 48.450 45.532 15.161 1.00 32.67 236 GLY A C 1
ATOM 1390 O O . GLY A 1 219 ? 48.814 46.120 16.177 1.00 38.08 236 GLY A O 1
ATOM 1391 N N . VAL A 1 220 ? 49.156 44.564 14.600 1.00 33.98 237 VAL A N 1
ATOM 1392 C CA . VAL A 1 220 ? 50.426 44.154 15.168 1.00 34.54 237 VAL A CA 1
ATOM 1393 C C . VAL A 1 220 ? 51.524 45.217 14.988 1.00 42.56 237 VAL A C 1
ATOM 1394 O O . VAL A 1 220 ? 52.461 45.283 15.793 1.00 34.72 237 VAL A O 1
ATOM 1398 N N . PHE A 1 221 ? 51.413 46.031 13.939 1.00 40.89 238 PHE A N 1
ATOM 1399 C CA . PHE A 1 221 ? 52.492 46.939 13.553 1.00 37.45 238 PHE A CA 1
ATOM 1400 C C . PHE A 1 221 ? 52.055 48.398 13.513 1.00 32.76 238 PHE A C 1
ATOM 1401 O O . PHE A 1 221 ? 50.865 48.722 13.349 1.00 36.54 238 PHE A O 1
ATOM 1409 N N . THR A 1 222 ? 53.042 49.294 13.663 1.00 43.17 239 THR A N 1
ATOM 1410 C CA . THR A 1 222 ? 52.844 50.719 13.380 1.00 56.47 239 THR A CA 1
ATOM 1411 C C . THR A 1 222 ? 52.801 50.934 11.872 1.00 45.30 239 THR A C 1
ATOM 1412 O O . THR A 1 222 ? 53.239 50.061 11.098 1.00 38.20 239 THR A O 1
ATOM 1416 N N . LYS A 1 223 ? 52.322 52.111 11.472 1.00 47.26 240 LYS A N 1
ATOM 1417 C CA . LYS A 1 223 ? 52.426 52.599 10.081 1.00 43.02 240 LYS A CA 1
ATOM 1418 C C . LYS A 1 223 ? 53.778 52.329 9.406 1.00 52.45 240 LYS A C 1
ATOM 1419 O O . LYS A 1 223 ? 53.826 52.017 8.208 1.00 41.87 240 LYS A O 1
ATOM 1425 N N . ASP A 1 224 ? 54.861 52.445 10.178 1.00 41.06 241 ASP A N 1
ATOM 1426 C CA . ASP A 1 224 ? 56.236 52.276 9.671 1.00 32.83 241 ASP A CA 1
ATOM 1427 C C . ASP A 1 224 ? 56.757 50.845 9.766 1.00 35.77 241 ASP A C 1
ATOM 1428 O O . ASP A 1 224 ? 57.939 50.574 9.488 1.00 40.98 241 ASP A O 1
ATOM 1433 N N . GLY A 1 225 ? 55.879 49.903 10.120 1.00 37.09 242 GLY A N 1
ATOM 1434 C CA . GLY A 1 225 ? 56.283 48.500 10.123 1.00 36.25 242 GLY A CA 1
ATOM 1435 C C . GLY A 1 225 ? 56.985 48.066 11.398 1.00 29.90 242 GLY A C 1
ATOM 1436 O O . GLY A 1 225 ? 57.557 46.967 11.437 1.00 44.89 242 GLY A O 1
ATOM 1437 N N . GLU A 1 226 ? 56.922 48.900 12.445 1.00 42.38 243 GLU A N 1
ATOM 1438 C CA . GLU A 1 226 ? 57.483 48.530 13.749 1.00 42.39 243 GLU A CA 1
ATOM 1439 C C . GLU A 1 226 ? 56.422 47.827 14.579 1.00 41.42 243 GLU A C 1
ATOM 1440 O O . GLU A 1 226 ? 55.228 48.139 14.449 1.00 38.78 243 GLU A O 1
ATOM 1446 N N . LEU A 1 227 ? 56.858 46.919 15.449 1.00 45.49 244 LEU A N 1
ATOM 1447 C CA . LEU A 1 227 ? 55.949 46.244 16.376 1.00 43.08 244 LEU A CA 1
ATOM 1448 C C . LEU A 1 227 ? 55.256 47.219 17.293 1.00 50.64 244 LEU A C 1
ATOM 1449 O O . LEU A 1 227 ? 55.873 48.121 17.842 1.00 46.00 244 LEU A O 1
ATOM 1454 N N . ASP A 1 228 ? 53.950 47.046 17.439 1.00 35.34 245 ASP A N 1
ATOM 1455 C CA . ASP A 1 228 ? 53.151 47.871 18.330 1.00 37.68 245 ASP A CA 1
ATOM 1456 C C . ASP A 1 228 ? 52.047 47.016 19.006 1.00 30.58 245 ASP A C 1
ATOM 1457 O O . ASP A 1 228 ? 50.869 47.400 19.041 1.00 36.55 245 ASP A O 1
ATOM 1462 N N . VAL A 1 229 ? 52.450 45.883 19.563 1.00 45.55 246 VAL A N 1
ATOM 1463 C CA . VAL A 1 229 ? 51.499 44.876 20.058 1.00 39.58 246 VAL A CA 1
ATOM 1464 C C . VAL A 1 229 ? 50.659 45.354 21.245 1.00 49.45 246 VAL A C 1
ATOM 1465 O O . VAL A 1 229 ? 49.459 45.092 21.318 1.00 41.84 246 VAL A O 1
ATOM 1469 N N . LEU A 1 230 ? 51.276 46.105 22.144 1.00 50.00 247 LEU A N 1
ATOM 1470 C CA . LEU A 1 230 ? 50.594 46.562 23.348 1.00 39.69 247 LEU A CA 1
ATOM 1471 C C . LEU A 1 230 ? 49.827 47.863 23.159 1.00 36.06 247 LEU A C 1
ATOM 1472 O O . LEU A 1 230 ? 49.407 48.485 24.123 1.00 51.99 247 LEU A O 1
ATOM 1477 N N . ASN A 1 231 ? 49.629 48.283 21.918 1.00 62.75 248 ASN A N 1
ATOM 1478 C CA . ASN A 1 231 ? 48.740 49.419 21.639 1.00 39.88 248 ASN A CA 1
ATOM 1479 C C . ASN A 1 231 ? 47.374 49.254 22.339 1.00 56.11 248 ASN A C 1
ATOM 1480 O O . ASN A 1 231 ? 46.804 48.160 22.376 1.00 55.55 248 ASN A O 1
ATOM 1485 N N . ASP A 1 232 ? 46.857 50.338 22.902 1.00 40.83 249 ASP A N 1
ATOM 1486 C CA . ASP A 1 232 ? 45.548 50.314 23.588 1.00 46.93 249 ASP A CA 1
ATOM 1487 C C . ASP A 1 232 ? 44.352 49.806 22.786 1.00 60.05 249 ASP A C 1
ATOM 1488 O O . ASP A 1 232 ? 43.365 49.374 23.380 1.00 39.16 249 ASP A O 1
ATOM 1493 N N . ARG A 1 233 ? 44.369 49.941 21.465 1.00 43.69 250 ARG A N 1
ATOM 1494 C CA . ARG A 1 233 ? 43.272 49.401 20.663 1.00 43.51 250 ARG A CA 1
ATOM 1495 C C . ARG A 1 233 ? 43.348 47.878 20.616 1.00 38.53 250 ARG A C 1
ATOM 1496 O O . ARG A 1 233 ? 42.331 47.198 20.583 1.00 38.58 250 ARG A O 1
ATOM 1504 N N . ASN A 1 234 ? 44.562 47.362 20.606 1.00 35.04 251 ASN A N 1
ATOM 1505 C CA . ASN A 1 234 ? 44.765 45.945 20.714 1.00 34.58 251 ASN A CA 1
ATOM 1506 C C . ASN A 1 234 ? 44.310 45.423 22.061 1.00 43.74 251 ASN A C 1
ATOM 1507 O O . ASN A 1 234 ? 43.702 44.368 22.123 1.00 37.17 251 ASN A O 1
ATOM 1512 N N . VAL A 1 235 ? 44.569 46.156 23.133 1.00 40.93 252 VAL A N 1
ATOM 1513 C CA . VAL A 1 235 ? 44.176 45.685 24.468 1.00 37.71 252 VAL A CA 1
ATOM 1514 C C . VAL A 1 235 ? 42.677 45.580 24.550 1.00 38.11 252 VAL A C 1
ATOM 1515 O O . VAL A 1 235 ? 42.134 44.580 25.033 1.00 41.77 252 VAL A O 1
ATOM 1519 N N . GLU A 1 236 ? 41.999 46.619 24.096 1.00 31.83 253 GLU A N 1
ATOM 1520 C CA . GLU A 1 236 ? 40.542 46.591 24.050 1.00 30.53 253 GLU A CA 1
ATOM 1521 C C . GLU A 1 236 ? 39.969 45.420 23.253 1.00 38.19 253 GLU A C 1
ATOM 1522 O O . GLU A 1 236 ? 38.932 44.871 23.625 1.00 33.21 253 GLU A O 1
ATOM 1528 N N . ALA A 1 237 ? 40.601 45.118 22.121 1.00 41.97 254 ALA A N 1
ATOM 1529 C CA . ALA A 1 237 ? 40.162 44.055 21.246 1.00 37.31 254 ALA A CA 1
ATOM 1530 C C . ALA A 1 237 ? 40.255 42.723 21.975 1.00 28.24 254 ALA A C 1
ATOM 1531 O O . ALA A 1 237 ? 39.314 41.932 21.950 1.00 33.11 254 ALA A O 1
ATOM 1533 N N . VAL A 1 238 ? 41.366 42.520 22.677 1.00 30.05 255 VAL A N 1
ATOM 1534 C CA . VAL A 1 238 ? 41.576 41.301 23.422 1.00 41.59 255 VAL A CA 1
ATOM 1535 C C . VAL A 1 238 ? 40.652 41.212 24.629 1.00 39.65 255 VAL A C 1
ATOM 1536 O O . VAL A 1 238 ? 40.152 40.127 24.924 1.00 36.13 255 VAL A O 1
ATOM 1540 N N . GLU A 1 239 ? 40.410 42.335 25.305 1.00 40.31 256 GLU A N 1
ATOM 1541 C CA . GLU A 1 239 ? 39.429 42.381 26.392 1.00 46.28 256 GLU A CA 1
ATOM 1542 C C . GLU A 1 239 ? 38.032 41.986 25.910 1.00 40.97 256 GLU A C 1
ATOM 1543 O O . GLU A 1 239 ? 37.282 41.349 26.628 1.00 38.30 256 GLU A O 1
ATOM 1549 N N . PHE A 1 240 ? 37.677 42.369 24.692 1.00 35.63 257 PHE A N 1
ATOM 1550 C CA . PHE A 1 240 ? 36.367 42.035 24.182 1.00 39.86 257 PHE A CA 1
ATOM 1551 C C . PHE A 1 240 ? 36.247 40.528 23.907 1.00 27.80 257 PHE A C 1
ATOM 1552 O O . PHE A 1 240 ? 35.248 39.907 24.262 1.00 35.52 257 PHE A O 1
ATOM 1560 N N . LEU A 1 241 ? 37.276 39.959 23.303 1.00 33.61 258 LEU A N 1
ATOM 1561 C CA . LEU A 1 241 ? 37.325 38.523 23.077 1.00 34.26 258 LEU A CA 1
ATOM 1562 C C . LEU A 1 241 ? 37.237 37.750 24.395 1.00 40.22 258 LEU A C 1
ATOM 1563 O O . LEU A 1 241 ? 36.468 36.804 24.515 1.00 35.03 258 LEU A O 1
ATOM 1568 N N . LEU A 1 242 ? 38.002 38.169 25.390 1.00 35.16 259 LEU A N 1
ATOM 1569 C CA . LEU A 1 242 ? 37.907 37.556 26.726 1.00 30.43 259 LEU A CA 1
ATOM 1570 C C . LEU A 1 242 ? 36.511 37.632 27.325 1.00 30.23 259 LEU A C 1
ATOM 1571 O O . LEU A 1 242 ? 36.069 36.691 27.982 1.00 37.11 259 LEU A O 1
ATOM 1576 N N . GLU A 1 243 ? 35.801 38.726 27.060 1.00 30.82 260 GLU A N 1
ATOM 1577 C CA . GLU A 1 243 ? 34.444 38.867 27.499 1.00 37.74 260 GLU A CA 1
ATOM 1578 C C . GLU A 1 243 ? 33.521 37.919 26.729 1.00 43.30 260 GLU A C 1
ATOM 1579 O O . GLU A 1 243 ? 32.604 37.364 27.301 1.00 34.75 260 GLU A O 1
ATOM 1585 N N . LEU A 1 244 ? 33.724 37.765 25.425 1.00 29.51 261 LEU A N 1
ATOM 1586 C CA . LEU A 1 244 ? 32.968 36.755 24.686 1.00 36.56 261 LEU A CA 1
ATOM 1587 C C . LEU A 1 244 ? 33.214 35.337 25.247 1.00 32.72 261 LEU A C 1
ATOM 1588 O O . LEU A 1 244 ? 32.267 34.540 25.373 1.00 31.96 261 LEU A O 1
ATOM 1593 N N . VAL A 1 245 ? 34.467 35.052 25.625 1.00 28.60 262 VAL A N 1
ATOM 1594 C CA . VAL A 1 245 ? 34.836 33.767 26.240 1.00 32.51 262 VAL A CA 1
ATOM 1595 C C . VAL A 1 245 ? 34.187 33.559 27.612 1.00 40.14 262 VAL A C 1
ATOM 1596 O O . VAL A 1 245 ? 33.615 32.488 27.873 1.00 35.48 262 VAL A O 1
ATOM 1600 N N . SER A 1 246 ? 34.235 34.571 28.471 1.00 37.87 263 SER A N 1
ATOM 1601 C CA . SER A 1 246 ? 33.660 34.445 29.837 1.00 34.59 263 SER A CA 1
ATOM 1602 C C . SER A 1 246 ? 32.135 34.350 29.832 1.00 39.15 263 SER A C 1
ATOM 1603 O O . SER A 1 246 ? 31.561 33.747 30.702 1.00 36.44 263 SER A O 1
ATOM 1606 N N . ASN A 1 247 ? 31.496 34.968 28.848 1.00 42.26 264 ASN A N 1
ATOM 1607 C CA . ASN A 1 247 ? 30.041 34.935 28.710 1.00 35.30 264 ASN A CA 1
ATOM 1608 C C . ASN A 1 247 ? 29.509 33.705 27.939 1.00 33.44 264 ASN A C 1
ATOM 1609 O O . ASN A 1 247 ? 28.300 33.556 27.781 1.00 42.04 264 ASN A O 1
ATOM 1614 N N . GLY A 1 248 ? 30.407 32.855 27.442 1.00 33.33 265 GLY A N 1
ATOM 1615 C CA . GLY A 1 248 ? 30.041 31.651 26.699 1.00 39.51 265 GLY A CA 1
ATOM 1616 C C . GLY A 1 248 ? 29.499 31.926 25.307 1.00 41.65 265 GLY A C 1
ATOM 1617 O O . GLY A 1 248 ? 28.822 31.097 24.743 1.00 34.47 265 GLY A O 1
ATOM 1618 N N . VAL A 1 249 ? 29.756 33.110 24.769 1.00 30.63 266 VAL A N 1
ATOM 1619 C CA . VAL A 1 249 ? 29.394 33.437 23.371 1.00 33.77 266 VAL A CA 1
ATOM 1620 C C . VAL A 1 249 ? 30.364 32.725 22.428 1.00 24.01 266 VAL A C 1
ATOM 1621 O O . VAL A 1 249 ? 29.979 32.188 21.382 1.00 32.83 266 VAL A O 1
ATOM 1625 N N . ILE A 1 250 ? 31.634 32.746 22.808 1.00 31.50 267 ILE A N 1
ATOM 1626 C CA . ILE A 1 250 ? 32.589 31.805 22.268 1.00 31.61 267 ILE A CA 1
ATOM 1627 C C . ILE A 1 250 ? 32.435 30.524 23.075 1.00 31.52 267 ILE A C 1
ATOM 1628 O O . ILE A 1 250 ? 32.371 30.556 24.310 1.00 34.42 267 ILE A O 1
ATOM 1633 N N . ASP A 1 251 ? 32.382 29.414 22.350 1.00 31.38 268 ASP A N 1
ATOM 1634 C CA . ASP A 1 251 ? 32.194 28.067 22.895 1.00 35.57 268 ASP A CA 1
ATOM 1635 C C . ASP A 1 251 ? 33.425 27.764 23.733 1.00 32.30 268 ASP A C 1
ATOM 1636 O O . ASP A 1 251 ? 34.563 27.994 23.278 1.00 28.93 268 ASP A O 1
ATOM 1641 N N . PRO A 1 252 ? 33.227 27.283 24.975 1.00 35.50 269 PRO A N 1
ATOM 1642 C CA . PRO A 1 252 ? 34.392 27.032 25.815 1.00 36.94 269 PRO A CA 1
ATOM 1643 C C . PRO A 1 252 ? 35.354 25.985 25.238 1.00 35.00 269 PRO A C 1
ATOM 1644 O O . PRO A 1 252 ? 36.542 25.995 25.592 1.00 34.15 269 PRO A O 1
ATOM 1648 N N . ALA A 1 253 ? 34.875 25.100 24.357 1.00 32.95 270 ALA A N 1
ATOM 1649 C CA . ALA A 1 253 ? 35.786 24.144 23.698 1.00 30.15 270 ALA A CA 1
ATOM 1650 C C . ALA A 1 253 ? 36.337 24.650 22.363 1.00 33.13 270 ALA A C 1
ATOM 1651 O O . ALA A 1 253 ? 37.038 23.910 21.698 1.00 29.47 270 ALA A O 1
ATOM 1653 N N . ALA A 1 254 ? 36.023 25.885 21.964 1.00 30.80 271 ALA A N 1
ATOM 1654 C CA . ALA A 1 254 ? 36.522 26.416 20.655 1.00 27.53 271 ALA A CA 1
ATOM 1655 C C . ALA A 1 254 ? 38.044 26.254 20.470 1.00 27.49 271 ALA A C 1
ATOM 1656 O O . ALA A 1 254 ? 38.525 26.032 19.371 1.00 26.67 271 ALA A O 1
ATOM 1658 N N . VAL A 1 255 ? 38.790 26.393 21.553 1.00 30.65 272 VAL A N 1
ATOM 1659 C CA . VAL A 1 255 ? 40.248 26.268 21.521 1.00 25.88 272 VAL A CA 1
ATOM 1660 C C . VAL A 1 255 ? 40.712 24.935 20.918 1.00 29.46 272 VAL A C 1
ATOM 1661 O O . VAL A 1 255 ? 41.798 24.844 20.323 1.00 31.33 272 VAL A O 1
ATOM 1665 N N . SER A 1 256 ? 39.888 23.900 21.077 1.00 28.76 273 SER A N 1
ATOM 1666 C CA . SER A 1 256 ? 40.231 22.552 20.677 1.00 24.09 273 SER A CA 1
ATOM 1667 C C . SER A 1 256 ? 39.776 22.178 19.268 1.00 27.02 273 SER A C 1
ATOM 1668 O O . SER A 1 256 ? 40.123 21.098 18.777 1.00 31.89 273 SER A O 1
ATOM 1671 N N . TYR A 1 257 ? 38.994 23.042 18.633 1.00 29.57 274 TYR A N 1
ATOM 1672 C CA . TYR A 1 257 ? 38.257 22.615 17.458 1.00 34.06 274 TYR A CA 1
ATOM 1673 C C . TYR A 1 257 ? 39.066 22.670 16.181 1.00 25.95 274 TYR A C 1
ATOM 1674 O O . TYR A 1 257 ? 39.646 23.692 15.828 1.00 26.83 274 TYR A O 1
ATOM 1683 N N . THR A 1 258 ? 39.076 21.553 15.485 1.00 28.46 275 THR A N 1
ATOM 1684 C CA . THR A 1 258 ? 39.730 21.422 14.208 1.00 32.18 275 THR A CA 1
ATOM 1685 C C . THR A 1 258 ? 38.829 22.053 13.148 1.00 21.20 275 THR A C 1
ATOM 1686 O O . THR A 1 258 ? 37.684 22.468 13.417 1.00 28.73 275 THR A O 1
ATOM 1690 N N . THR A 1 259 ? 39.331 22.057 11.915 1.00 25.79 276 THR A N 1
ATOM 1691 C CA . THR A 1 259 ? 38.571 22.606 10.799 1.00 28.74 276 THR A CA 1
ATOM 1692 C C . THR A 1 259 ? 37.288 21.800 10.640 1.00 33.37 276 THR A C 1
ATOM 1693 O O . THR A 1 259 ? 36.218 22.362 10.453 1.00 29.97 276 THR A O 1
ATOM 1697 N N . ASP A 1 260 ? 37.399 20.477 10.737 1.00 31.67 277 ASP A N 1
ATOM 1698 C CA . ASP A 1 260 ? 36.225 19.608 10.679 1.00 30.68 277 ASP A CA 1
ATOM 1699 C C . ASP A 1 260 ? 35.236 19.894 11.782 1.00 29.42 277 ASP A C 1
ATOM 1700 O O . ASP A 1 260 ? 34.034 19.885 11.542 1.00 33.28 277 ASP A O 1
ATOM 1705 N N . ASN A 1 261 ? 35.730 20.100 13.002 1.00 29.51 278 ASN A N 1
ATOM 1706 C CA . ASN A 1 261 ? 34.851 20.403 14.128 1.00 25.10 278 ASN A CA 1
ATOM 1707 C C . ASN A 1 261 ? 34.061 21.672 13.873 1.00 30.37 278 ASN A C 1
ATOM 1708 O O . ASN A 1 261 ? 32.861 21.732 14.128 1.00 35.98 278 ASN A O 1
ATOM 1713 N N . LEU A 1 262 ? 34.758 22.690 13.396 1.00 29.30 279 LEU A N 1
ATOM 1714 C CA . LEU A 1 262 ? 34.165 23.992 13.163 1.00 31.76 279 LEU A CA 1
ATOM 1715 C C . LEU A 1 262 ? 33.156 23.942 11.997 1.00 26.15 279 LEU A C 1
ATOM 1716 O O . LEU A 1 262 ? 32.038 24.447 12.121 1.00 27.98 279 LEU A O 1
ATOM 1721 N N . ASN A 1 263 ? 33.556 23.341 10.878 1.00 30.64 280 ASN A N 1
ATOM 1722 C CA . ASN A 1 263 ? 32.638 23.138 9.766 1.00 32.89 280 ASN A CA 1
ATOM 1723 C C . ASN A 1 263 ? 31.359 22.397 10.209 1.00 35.96 280 ASN A C 1
ATOM 1724 O O . ASN A 1 263 ? 30.259 22.806 9.868 1.00 32.92 280 ASN A O 1
ATOM 1729 N N . ALA A 1 264 ? 31.507 21.335 10.999 1.00 33.08 281 ALA A N 1
ATOM 1730 C CA . ALA A 1 264 ? 30.357 20.610 11.515 1.00 29.98 281 ALA A CA 1
ATOM 1731 C C . ALA A 1 264 ? 29.431 21.488 12.342 1.00 32.32 281 ALA A C 1
ATOM 1732 O O . ALA A 1 264 ? 28.216 21.324 12.261 1.00 32.56 281 ALA A O 1
ATOM 1734 N N . GLN A 1 265 ? 29.973 22.423 13.131 1.00 30.25 282 GLN A N 1
ATOM 1735 C CA . GLN A 1 265 ? 29.105 23.328 13.898 1.00 30.21 282 GLN A CA 1
ATOM 1736 C C . GLN A 1 265 ? 28.226 24.186 12.966 1.00 34.67 282 GLN A C 1
ATOM 1737 O O . GLN A 1 265 ? 27.076 24.452 13.267 1.00 29.59 282 GLN A O 1
ATOM 1743 N N . TRP A 1 266 ? 28.807 24.642 11.866 1.00 29.50 283 TRP A N 1
ATOM 1744 C CA . TRP A 1 266 ? 28.073 25.369 10.861 1.00 33.36 283 TRP A CA 1
ATOM 1745 C C . TRP A 1 266 ? 27.046 24.484 10.150 1.00 36.03 283 TRP A C 1
ATOM 1746 O O . TRP A 1 266 ? 25.893 24.853 10.042 1.00 29.38 283 TRP A O 1
ATOM 1757 N N . LYS A 1 267 ? 27.456 23.302 9.707 1.00 30.91 284 LYS A N 1
ATOM 1758 C CA . LYS A 1 267 ? 26.560 22.406 8.988 1.00 36.87 284 LYS A CA 1
ATOM 1759 C C . LYS A 1 267 ? 25.363 21.974 9.839 1.00 38.52 284 LYS A C 1
ATOM 1760 O O . LYS A 1 267 ? 24.248 21.956 9.366 1.00 32.75 284 LYS A O 1
ATOM 1766 N N . ASP A 1 268 ? 25.600 21.678 11.110 1.00 31.58 285 ASP A N 1
ATOM 1767 C CA . ASP A 1 268 ? 24.581 21.105 11.989 1.00 40.85 285 ASP A CA 1
ATOM 1768 C C . ASP A 1 268 ? 23.817 22.111 12.856 1.00 39.94 285 ASP A C 1
ATOM 1769 O O . ASP A 1 268 ? 23.215 21.731 13.847 1.00 33.85 285 ASP A O 1
ATOM 1774 N N . SER A 1 269 ? 23.812 23.391 12.478 1.00 36.07 286 SER A N 1
ATOM 1775 C CA . SER A 1 269 ? 22.984 24.417 13.142 1.00 36.10 286 SER A CA 1
ATOM 1776 C C . SER A 1 269 ? 23.313 24.584 14.606 1.00 44.04 286 SER A C 1
ATOM 1777 O O . SER A 1 269 ? 22.431 24.830 15.427 1.00 34.75 286 SER A O 1
ATOM 1780 N N . LYS A 1 270 ? 24.600 24.469 14.913 1.00 37.33 287 LYS A N 1
ATOM 1781 C CA . LYS A 1 270 ? 25.105 24.782 16.242 1.00 27.96 287 LYS A CA 1
ATOM 1782 C C . LYS A 1 270 ? 25.666 26.237 16.231 1.00 31.50 287 LYS A C 1
ATOM 1783 O O . LYS A 1 270 ? 25.466 26.990 17.183 1.00 39.94 287 LYS A O 1
ATOM 1789 N N . ALA A 1 271 ? 26.330 26.628 15.144 1.00 30.10 288 ALA A N 1
ATOM 1790 C CA . ALA A 1 271 ? 26.949 27.950 15.042 1.00 40.30 288 ALA A CA 1
ATOM 1791 C C . ALA A 1 271 ? 25.939 28.933 14.493 1.00 30.78 288 ALA A C 1
ATOM 1792 O O . ALA A 1 271 ? 25.422 28.711 13.412 1.00 31.64 288 ALA A O 1
ATOM 1794 N N . ALA A 1 272 ? 25.687 30.032 15.195 1.00 32.50 289 ALA A N 1
ATOM 1795 C CA . ALA A 1 272 ? 24.774 31.061 14.697 1.00 37.78 289 ALA A CA 1
ATOM 1796 C C . ALA A 1 272 ? 25.490 32.197 13.978 1.00 33.12 289 ALA A C 1
ATOM 1797 O O . ALA A 1 272 ? 24.898 32.841 13.132 1.00 31.09 289 ALA A O 1
ATOM 1799 N N . TYR A 1 273 ? 26.737 32.465 14.337 1.00 31.69 290 TYR A N 1
ATOM 1800 C CA . TYR A 1 273 ? 27.421 33.659 13.863 1.00 31.20 290 TYR A CA 1
ATOM 1801 C C . TYR A 1 273 ? 28.912 33.447 14.029 1.00 29.92 290 TYR A C 1
ATOM 1802 O O . TYR A 1 273 ? 29.338 32.718 14.924 1.00 31.76 290 TYR A O 1
ATOM 1811 N N . GLY A 1 274 ? 29.704 34.001 13.124 1.00 31.02 291 GLY A N 1
ATOM 1812 C CA . GLY A 1 274 ? 31.147 33.934 13.245 1.00 32.25 291 GLY A CA 1
ATOM 1813 C C . GLY A 1 274 ? 31.926 34.298 11.999 1.00 30.37 291 GLY A C 1
ATOM 1814 O O . GLY A 1 274 ? 31.359 34.532 10.948 1.00 32.91 291 GLY A O 1
ATOM 1815 N N . MET A 1 275 ? 33.245 34.294 12.122 1.00 35.36 292 MET A N 1
ATOM 1816 C CA . MET A 1 275 ? 34.133 34.695 11.047 1.00 33.01 292 MET A CA 1
ATOM 1817 C C . MET A 1 275 ? 34.646 33.442 10.375 1.00 33.15 292 MET A C 1
ATOM 1818 O O . MET A 1 275 ? 35.144 32.553 11.030 1.00 31.34 292 MET A O 1
ATOM 1823 N N . LEU A 1 276 ? 34.483 33.354 9.067 1.00 28.48 293 LEU A N 1
ATOM 1824 C CA . LEU A 1 276 ? 35.060 32.248 8.330 1.00 22.11 293 LEU A CA 1
ATOM 1825 C C . LEU A 1 276 ? 35.663 32.671 6.986 1.00 34.98 293 LEU A C 1
ATOM 1826 O O . LEU A 1 276 ? 36.554 33.500 6.934 1.00 36.00 293 LEU A O 1
ATOM 1831 N N . THR A 1 277 ? 35.158 32.092 5.909 1.00 30.24 294 THR A N 1
ATOM 1832 C CA . THR A 1 277 ? 35.716 32.269 4.584 1.00 27.24 294 THR A CA 1
ATOM 1833 C C . THR A 1 277 ? 34.626 32.506 3.571 1.00 29.27 294 THR A C 1
ATOM 1834 O O . THR A 1 277 ? 33.459 32.363 3.862 1.00 35.80 294 THR A O 1
ATOM 1838 N N . LEU A 1 278 ? 35.022 32.884 2.371 1.00 30.78 295 LEU A N 1
ATOM 1839 C CA . LEU A 1 278 ? 34.101 32.885 1.258 1.00 25.06 295 LEU A CA 1
ATOM 1840 C C . LEU A 1 278 ? 33.644 31.449 1.001 1.00 33.33 295 LEU A C 1
ATOM 1841 O O . LEU A 1 278 ? 34.415 30.518 1.158 1.00 30.58 295 LEU A O 1
ATOM 1846 N N . GLY A 1 279 ? 32.380 31.284 0.632 1.00 31.85 296 GLY A N 1
ATOM 1847 C CA . GLY A 1 279 ? 31.822 29.977 0.231 1.00 29.65 296 GLY A CA 1
ATOM 1848 C C . GLY A 1 279 ? 31.514 29.019 1.353 1.00 24.74 296 GLY A C 1
ATOM 1849 O O . GLY A 1 279 ? 31.547 27.820 1.160 1.00 29.40 296 GLY A O 1
ATOM 1850 N N . VAL A 1 280 ? 31.166 29.535 2.523 1.00 25.76 297 VAL A N 1
ATOM 1851 C CA . VAL A 1 280 ? 30.896 28.663 3.651 1.00 28.00 297 VAL A CA 1
ATOM 1852 C C . VAL A 1 280 ? 29.822 27.582 3.394 1.00 29.65 297 VAL A C 1
ATOM 1853 O O . VAL A 1 280 ? 30.042 26.440 3.756 1.00 32.90 297 VAL A O 1
ATOM 1857 N N . PRO A 1 281 ? 28.660 27.923 2.788 1.00 34.10 298 PRO A N 1
ATOM 1858 C CA . PRO A 1 281 ? 27.653 26.855 2.582 1.00 35.10 298 PRO A CA 1
ATOM 1859 C C . PRO A 1 281 ? 28.197 25.643 1.814 1.00 32.99 298 PRO A C 1
ATOM 1860 O O . PRO A 1 281 ? 27.973 24.491 2.206 1.00 36.59 298 PRO A O 1
ATOM 1864 N N . GLU A 1 282 ? 28.967 25.927 0.775 1.00 41.15 299 GLU A N 1
ATOM 1865 C CA . GLU A 1 282 ? 29.527 24.907 -0.096 1.00 45.55 299 GLU A CA 1
ATOM 1866 C C . GLU A 1 282 ? 30.619 24.147 0.666 1.00 44.31 299 GLU A C 1
ATOM 1867 O O . GLU A 1 282 ? 30.720 22.936 0.575 1.00 37.19 299 GLU A O 1
ATOM 1873 N N . ARG A 1 283 ? 31.438 24.884 1.406 1.00 34.59 300 ARG A N 1
ATOM 1874 C CA A ARG A 1 283 ? 32.505 24.287 2.215 0.50 47.53 300 ARG A CA 1
ATOM 1875 C CA B ARG A 1 283 ? 32.505 24.315 2.219 0.50 45.57 300 ARG A CA 1
ATOM 1876 C C . ARG A 1 283 ? 31.966 23.298 3.238 1.00 43.01 300 ARG A C 1
ATOM 1877 O O . ARG A 1 283 ? 32.528 22.239 3.407 1.00 39.57 300 ARG A O 1
ATOM 1892 N N . VAL A 1 284 ? 30.863 23.633 3.902 1.00 37.60 301 VAL A N 1
ATOM 1893 C CA . VAL A 1 284 ? 30.348 22.789 4.962 1.00 34.85 301 VAL A CA 1
ATOM 1894 C C . VAL A 1 284 ? 29.220 21.837 4.542 1.00 42.55 301 VAL A C 1
ATOM 1895 O O . VAL A 1 284 ? 28.756 21.058 5.367 1.00 41.25 301 VAL A O 1
ATOM 1899 N N . GLY A 1 285 ? 28.809 21.867 3.272 1.00 36.57 302 GLY A N 1
ATOM 1900 C CA . GLY A 1 285 ? 27.733 21.005 2.779 1.00 48.00 302 GLY A CA 1
ATOM 1901 C C . GLY A 1 285 ? 26.345 21.320 3.321 1.00 43.97 302 GLY A C 1
ATOM 1902 O O . GLY A 1 285 ? 25.600 20.421 3.687 1.00 47.13 302 GLY A O 1
ATOM 1903 N N . ASP A 1 286 ? 26.000 22.602 3.407 1.00 44.43 303 ASP A N 1
ATOM 1904 C CA . ASP A 1 286 ? 24.617 23.018 3.665 1.00 35.72 303 ASP A CA 1
ATOM 1905 C C . ASP A 1 286 ? 24.306 24.241 2.836 1.00 64.79 303 ASP A C 1
ATOM 1906 O O . ASP A 1 286 ? 24.553 25.382 3.251 1.00 46.54 303 ASP A O 1
ATOM 1911 N N . THR A 1 287 ? 23.743 23.975 1.670 1.00 35.17 304 THR A N 1
ATOM 1912 C CA . THR A 1 287 ? 23.284 25.004 0.750 1.00 80.95 304 THR A CA 1
ATOM 1913 C C . THR A 1 287 ? 21.751 25.183 0.785 1.00 54.55 304 THR A C 1
ATOM 1914 O O . THR A 1 287 ? 21.149 25.517 -0.221 1.00 54.10 304 THR A O 1
ATOM 1918 N N . SER A 1 288 ? 21.127 24.970 1.939 1.00 38.46 305 SER A N 1
ATOM 1919 C CA . SER A 1 288 ? 19.725 25.334 2.136 1.00 38.12 305 SER A CA 1
ATOM 1920 C C . SER A 1 288 ? 19.449 26.835 1.899 1.00 50.35 305 SER A C 1
ATOM 1921 O O . SER A 1 288 ? 18.321 27.192 1.644 1.00 46.97 305 SER A O 1
ATOM 1924 N N . GLY A 1 289 ? 20.459 27.704 2.004 1.00 34.53 306 GLY A N 1
ATOM 1925 C CA . GLY A 1 289 ? 20.233 29.160 1.942 1.00 31.72 306 GLY A CA 1
ATOM 1926 C C . GLY A 1 289 ? 20.123 29.771 3.338 1.00 25.99 306 GLY A C 1
ATOM 1927 O O . GLY A 1 289 ? 19.993 30.987 3.488 1.00 36.11 306 GLY A O 1
ATOM 1928 N N . ASP A 1 290 ? 20.197 28.933 4.373 1.00 30.86 307 ASP A N 1
ATOM 1929 C CA . ASP A 1 290 ? 20.052 29.418 5.748 1.00 32.91 307 ASP A CA 1
ATOM 1930 C C . ASP A 1 290 ? 21.331 30.115 6.220 1.00 33.52 307 ASP A C 1
ATOM 1931 O O . ASP A 1 290 ? 21.262 31.028 7.038 1.00 33.26 307 ASP A O 1
ATOM 1936 N N . ILE A 1 291 ? 22.481 29.715 5.676 1.00 31.55 308 ILE A N 1
ATOM 1937 C CA . ILE A 1 291 ? 23.775 30.313 6.047 1.00 29.99 308 ILE A CA 1
ATOM 1938 C C . ILE A 1 291 ? 24.107 31.421 5.068 1.00 29.59 308 ILE A C 1
ATOM 1939 O O . ILE A 1 291 ? 24.259 31.164 3.869 1.00 29.13 308 ILE A O 1
ATOM 1944 N N . VAL A 1 292 ? 24.256 32.634 5.600 1.00 27.37 309 VAL A N 1
ATOM 1945 C CA . VAL A 1 292 ? 24.316 33.864 4.819 1.00 26.23 309 VAL A CA 1
ATOM 1946 C C . VAL A 1 292 ? 25.418 34.812 5.308 1.00 23.85 309 VAL A C 1
ATOM 1947 O O . VAL A 1 292 ? 25.737 34.867 6.508 1.00 25.98 309 VAL A O 1
ATOM 1951 N N . VAL A 1 293 ? 25.990 35.569 4.381 1.00 26.75 310 VAL A N 1
ATOM 1952 C CA . VAL A 1 293 ? 27.017 36.587 4.754 1.00 24.85 310 VAL A CA 1
ATOM 1953 C C . VAL A 1 293 ? 26.382 37.716 5.541 1.00 32.90 310 VAL A C 1
ATOM 1954 O O . VAL A 1 293 ? 25.322 38.222 5.163 1.00 28.06 310 VAL A O 1
ATOM 1958 N N . ALA A 1 294 ? 27.012 38.071 6.659 1.00 29.44 311 ALA A N 1
ATOM 1959 C CA . ALA A 1 294 ? 26.573 39.203 7.484 1.00 25.79 311 ALA A CA 1
ATOM 1960 C C . ALA A 1 294 ? 27.400 40.443 7.134 1.00 24.67 311 ALA A C 1
ATOM 1961 O O . ALA A 1 294 ? 28.537 40.326 6.678 1.00 27.66 311 ALA A O 1
ATOM 1963 N N . SER A 1 295 ? 26.849 41.631 7.375 1.00 30.60 312 SER A N 1
ATOM 1964 C CA . SER A 1 295 ? 27.609 42.863 7.111 1.00 35.95 312 SER A CA 1
ATOM 1965 C C . SER A 1 295 ? 28.737 43.024 8.123 1.00 31.94 312 SER A C 1
ATOM 1966 O O . SER A 1 295 ? 28.606 42.591 9.269 1.00 33.54 312 SER A O 1
ATOM 1969 N N . PRO A 1 296 ? 29.852 43.654 7.710 1.00 32.83 313 PRO A N 1
ATOM 1970 C CA . PRO A 1 296 ? 30.911 43.947 8.681 1.00 30.38 313 PRO A CA 1
ATOM 1971 C C . PRO A 1 296 ? 30.359 44.783 9.825 1.00 22.83 313 PRO A C 1
ATOM 1972 O O . PRO A 1 296 ? 29.364 45.495 9.654 1.00 31.75 313 PRO A O 1
ATOM 1976 N N . ILE A 1 297 ? 30.976 44.664 10.994 1.00 28.51 314 ILE A N 1
ATOM 1977 C CA . ILE A 1 297 ? 30.535 45.389 12.180 1.00 28.95 314 ILE A CA 1
ATOM 1978 C C . ILE A 1 297 ? 31.568 46.420 12.596 1.00 36.74 314 ILE A C 1
ATOM 1979 O O . ILE A 1 297 ? 32.762 46.293 12.316 1.00 30.67 314 ILE A O 1
ATOM 1984 N N . ALA A 1 298 ? 31.087 47.429 13.300 1.00 27.98 315 ALA A N 1
ATOM 1985 C CA . ALA A 1 298 ? 31.934 48.513 13.760 1.00 38.35 315 ALA A CA 1
ATOM 1986 C C . ALA A 1 298 ? 32.480 48.212 15.138 1.00 47.06 315 ALA A C 1
ATOM 1987 O O . ALA A 1 298 ? 31.776 47.692 15.995 1.00 34.20 315 ALA A O 1
ATOM 1989 N N . GLY A 1 299 ? 33.750 48.543 15.338 1.00 29.11 316 GLY A N 1
ATOM 1990 C CA . GLY A 1 299 ? 34.355 48.538 16.673 1.00 36.90 316 GLY A CA 1
ATOM 1991 C C . GLY A 1 299 ? 33.783 49.665 17.531 1.00 37.07 316 GLY A C 1
ATOM 1992 O O . GLY A 1 299 ? 33.015 50.512 17.044 1.00 33.79 316 GLY A O 1
ATOM 1993 N N . PRO A 1 300 ? 34.139 49.685 18.819 1.00 36.59 317 PRO A N 1
ATOM 1994 C CA . PRO A 1 300 ? 33.540 50.637 19.751 1.00 34.86 317 PRO A CA 1
ATOM 1995 C C . PRO A 1 300 ? 33.895 52.114 19.474 1.00 38.64 317 PRO A C 1
ATOM 1996 O O . PRO A 1 300 ? 33.210 52.984 19.953 1.00 43.50 317 PRO A O 1
ATOM 2000 N N . HIS A 1 301 ? 34.929 52.369 18.679 1.00 41.50 318 HIS A N 1
ATOM 2001 C CA . HIS A 1 301 ? 35.284 53.709 18.246 1.00 42.87 318 HIS A CA 1
ATOM 2002 C C . HIS A 1 301 ? 34.835 53.998 16.802 1.00 44.96 318 HIS A C 1
ATOM 2003 O O . HIS A 1 301 ? 35.198 55.011 16.243 1.00 41.95 318 HIS A O 1
ATOM 2010 N N . GLY A 1 302 ? 34.064 53.109 16.195 1.00 38.31 319 GLY A N 1
ATOM 2011 C CA . GLY A 1 302 ? 33.570 53.322 14.844 1.00 36.38 319 GLY A CA 1
ATOM 2012 C C . GLY A 1 302 ? 34.373 52.706 13.704 1.00 45.48 319 GLY A C 1
ATOM 2013 O O . GLY A 1 302 ? 33.959 52.790 12.551 1.00 39.71 319 GLY A O 1
ATOM 2014 N N . ASP A 1 303 ? 35.493 52.060 14.017 1.00 37.19 320 ASP A N 1
ATOM 2015 C CA . ASP A 1 303 ? 36.366 51.493 12.997 1.00 36.93 320 ASP A CA 1
ATOM 2016 C C . ASP A 1 303 ? 35.767 50.253 12.312 1.00 45.70 320 ASP A C 1
ATOM 2017 O O . ASP A 1 303 ? 35.108 49.427 12.944 1.00 34.84 320 ASP A O 1
ATOM 2022 N N . LYS A 1 304 ? 36.032 50.148 11.011 1.00 40.43 321 LYS A N 1
ATOM 2023 C CA . LYS A 1 304 ? 35.628 49.018 10.177 1.00 38.13 321 LYS A CA 1
ATOM 2024 C C . LYS A 1 304 ? 36.869 48.439 9.530 1.00 32.40 321 LYS A C 1
ATOM 2025 O O . LYS A 1 304 ? 37.699 49.183 9.022 1.00 40.97 321 LYS A O 1
ATOM 2031 N N . ALA A 1 305 ? 37.011 47.117 9.586 1.00 34.06 322 ALA A N 1
ATOM 2032 C CA . ALA A 1 305 ? 38.062 46.413 8.844 1.00 33.08 322 ALA A CA 1
ATOM 2033 C C . ALA A 1 305 ? 37.659 44.980 8.525 1.00 35.84 322 ALA A C 1
ATOM 2034 O O . ALA A 1 305 ? 36.867 44.378 9.249 1.00 34.82 322 ALA A O 1
ATOM 2036 N N . ALA A 1 306 ? 38.210 44.463 7.423 1.00 31.68 323 ALA A N 1
ATOM 2037 C CA . ALA A 1 306 ? 38.168 43.044 7.080 1.00 39.62 323 ALA A CA 1
ATOM 2038 C C . ALA A 1 306 ? 39.600 42.557 6.946 1.00 33.59 323 ALA A C 1
ATOM 2039 O O . ALA A 1 306 ? 40.487 43.321 6.568 1.00 43.12 323 ALA A O 1
ATOM 2041 N N . LEU A 1 307 ? 39.822 41.300 7.300 1.00 26.33 324 LEU A N 1
ATOM 2042 C CA . LEU A 1 307 ? 41.136 40.661 7.197 1.00 27.07 324 LEU A CA 1
ATOM 2043 C C . LEU A 1 307 ? 41.216 39.927 5.860 1.00 30.41 324 LEU A C 1
ATOM 2044 O O . LEU A 1 307 ? 40.282 39.218 5.489 1.00 32.18 324 LEU A O 1
ATOM 2049 N N . ILE A 1 308 ? 42.324 40.117 5.145 1.00 26.93 325 ILE A N 1
ATOM 2050 C CA . ILE A 1 308 ? 42.568 39.466 3.860 1.00 25.20 325 ILE A CA 1
ATOM 2051 C C . ILE A 1 308 ? 44.014 38.956 3.749 1.00 25.48 325 ILE A C 1
ATOM 2052 O O . ILE A 1 308 ? 44.940 39.569 4.294 1.00 33.72 325 ILE A O 1
ATOM 2057 N N . PHE A 1 309 ? 44.170 37.812 3.061 1.00 25.13 326 PHE A N 1
ATOM 2058 C CA . PHE A 1 309 ? 45.456 37.156 2.792 1.00 25.94 326 PHE A CA 1
ATOM 2059 C C . PHE A 1 309 ? 45.695 37.159 1.278 1.00 30.05 326 PHE A C 1
ATOM 2060 O O . PHE A 1 309 ? 44.889 36.628 0.517 1.00 29.02 326 PHE A O 1
ATOM 2068 N N . PRO A 1 310 ? 46.808 37.765 0.844 1.00 34.99 327 PRO A N 1
ATOM 2069 C CA . PRO A 1 310 ? 47.188 37.790 -0.555 1.00 27.69 327 PRO A CA 1
ATOM 2070 C C . PRO A 1 310 ? 47.927 36.531 -0.957 1.00 30.93 327 PRO A C 1
ATOM 2071 O O . PRO A 1 310 ? 49.153 36.533 -1.083 1.00 29.08 327 PRO A O 1
ATOM 2075 N N . ASN A 1 311 ? 47.198 35.443 -1.152 1.00 26.25 328 ASN A N 1
ATOM 2076 C CA . ASN A 1 311 ? 47.857 34.177 -1.430 1.00 23.50 328 ASN A CA 1
ATOM 2077 C C . ASN A 1 311 ? 48.462 34.100 -2.811 1.00 27.61 328 ASN A C 1
ATOM 2078 O O . ASN A 1 311 ? 47.986 34.729 -3.764 1.00 29.16 328 ASN A O 1
ATOM 2083 N N . ASN A 1 312 ? 49.508 33.303 -2.909 1.00 27.04 329 ASN A N 1
ATOM 2084 C CA . ASN A 1 312 ? 50.405 33.366 -4.055 1.00 29.06 329 ASN A CA 1
ATOM 2085 C C . ASN A 1 312 ? 51.069 32.020 -4.340 1.00 26.98 329 ASN A C 1
ATOM 2086 O O . ASN A 1 312 ? 51.117 31.134 -3.486 1.00 31.95 329 ASN A O 1
ATOM 2091 N N . ILE A 1 313 ? 51.506 31.869 -5.589 1.00 26.09 330 ILE A N 1
ATOM 2092 C CA . ILE A 1 313 ? 52.217 30.706 -6.044 1.00 23.45 330 ILE A CA 1
ATOM 2093 C C . ILE A 1 313 ? 53.657 31.084 -6.174 1.00 30.31 330 ILE A C 1
ATOM 2094 O O . ILE A 1 313 ? 53.995 32.105 -6.796 1.00 29.32 330 ILE A O 1
ATOM 2099 N N . MET A 1 314 ? 54.503 30.202 -5.655 1.00 25.75 331 MET A N 1
ATOM 2100 C CA . MET A 1 314 ? 55.910 30.465 -5.514 1.00 32.71 331 MET A CA 1
ATOM 2101 C C . MET A 1 314 ? 56.731 29.350 -6.133 1.00 25.97 331 MET A C 1
ATOM 2102 O O . MET A 1 314 ? 56.320 28.190 -6.211 1.00 29.84 331 MET A O 1
ATOM 2107 N N . MET A 1 315 ? 57.878 29.745 -6.649 1.00 27.83 332 MET A N 1
ATOM 2108 C CA . MET A 1 315 ? 58.817 28.822 -7.273 1.00 31.76 332 MET A CA 1
ATOM 2109 C C . MET A 1 315 ? 60.083 28.794 -6.404 1.00 30.55 332 MET A C 1
ATOM 2110 O O . MET A 1 315 ? 60.387 29.780 -5.735 1.00 32.27 332 MET A O 1
ATOM 2115 N N . TYR A 1 316 ? 60.811 27.678 -6.428 1.00 31.19 333 TYR A N 1
ATOM 2116 C CA . TYR A 1 316 ? 61.989 27.461 -5.588 1.00 37.11 333 TYR A CA 1
ATOM 2117 C C . TYR A 1 316 ? 63.227 27.146 -6.411 1.00 25.00 333 TYR A C 1
ATOM 2118 O O . TYR A 1 316 ? 63.115 26.612 -7.515 1.00 33.94 333 TYR A O 1
ATOM 2127 N N . THR A 1 317 ? 64.405 27.422 -5.845 1.00 29.10 334 THR A N 1
ATOM 2128 C CA . THR A 1 317 ? 65.666 27.149 -6.530 1.00 31.86 334 THR A CA 1
ATOM 2129 C C . THR A 1 317 ? 65.898 25.664 -6.757 1.00 38.12 334 THR A C 1
ATOM 2130 O O . THR A 1 317 ? 66.559 25.289 -7.714 1.00 33.99 334 THR A O 1
ATOM 2134 N N . ASN A 1 318 ? 65.366 24.823 -5.874 1.00 30.74 335 ASN A N 1
ATOM 2135 C CA . ASN A 1 318 ? 65.495 23.390 -6.037 1.00 28.48 335 ASN A CA 1
ATOM 2136 C C . ASN A 1 318 ? 64.498 22.863 -7.041 1.00 31.43 335 ASN A C 1
ATOM 2137 O O . ASN A 1 318 ? 63.424 22.380 -6.673 1.00 36.03 335 ASN A O 1
ATOM 2142 N N . THR A 1 319 ? 64.861 22.980 -8.317 1.00 34.02 336 THR A N 1
ATOM 2143 C CA . THR A 1 319 ? 64.028 22.522 -9.427 1.00 32.48 336 THR A CA 1
ATOM 2144 C C . THR A 1 319 ? 64.942 21.803 -10.396 1.00 30.93 336 THR A C 1
ATOM 2145 O O . THR A 1 319 ? 66.097 22.176 -10.535 1.00 35.08 336 THR A O 1
ATOM 2149 N N . PRO A 1 320 ? 64.434 20.771 -11.063 1.00 37.94 337 PRO A N 1
ATOM 2150 C CA . PRO A 1 320 ? 65.235 20.149 -12.110 1.00 43.56 337 PRO A CA 1
ATOM 2151 C C . PRO A 1 320 ? 65.373 21.057 -13.316 1.00 51.72 337 PRO A C 1
ATOM 2152 O O . PRO A 1 320 ? 66.312 20.902 -14.074 1.00 40.06 337 PRO A O 1
ATOM 2156 N N . SER A 1 321 ? 64.443 21.990 -13.507 1.00 36.65 338 SER A N 1
ATOM 2157 C CA . SER A 1 321 ? 64.532 22.941 -14.627 1.00 34.84 338 SER A CA 1
ATOM 2158 C C . SER A 1 321 ? 63.735 24.192 -14.324 1.00 38.82 338 SER A C 1
ATOM 2159 O O . SER A 1 321 ? 62.515 24.110 -14.190 1.00 34.03 338 SER A O 1
ATOM 2162 N N . GLN A 1 322 ? 64.403 25.346 -14.246 1.00 32.74 339 GLN A N 1
ATOM 2163 C CA . GLN A 1 322 ? 63.700 26.611 -13.996 1.00 40.66 339 GLN A CA 1
ATOM 2164 C C . GLN A 1 322 ? 62.737 26.991 -15.111 1.00 38.11 339 GLN A C 1
ATOM 2165 O O . GLN A 1 322 ? 61.685 27.544 -14.850 1.00 28.08 339 GLN A O 1
ATOM 2171 N N . GLU A 1 323 ? 63.098 26.711 -16.360 1.00 32.11 340 GLU A N 1
ATOM 2172 C CA . GLU A 1 323 ? 62.166 26.922 -17.454 1.00 30.73 340 GLU A CA 1
ATOM 2173 C C . GLU A 1 323 ? 60.878 26.137 -17.289 1.00 37.07 340 GLU A C 1
ATOM 2174 O O . GLU A 1 323 ? 59.796 26.629 -17.615 1.00 34.09 340 GLU A O 1
ATOM 2180 N N . ALA A 1 324 ? 60.998 24.905 -16.822 1.00 33.33 341 ALA A N 1
ATOM 2181 C CA . ALA A 1 324 ? 59.824 24.075 -16.610 1.00 36.47 341 ALA A CA 1
ATOM 2182 C C . ALA A 1 324 ? 58.976 24.578 -15.436 1.00 30.93 341 ALA A C 1
ATOM 2183 O O . ALA A 1 324 ? 57.749 24.587 -15.526 1.00 34.63 341 ALA A O 1
ATOM 2185 N N . SER A 1 325 ? 59.609 24.977 -14.340 1.00 34.82 342 SER A N 1
ATOM 2186 C CA . SER A 1 325 ? 58.865 25.595 -13.240 1.00 33.91 342 SER A CA 1
ATOM 2187 C C . SER A 1 325 ? 58.003 26.742 -13.811 1.00 33.23 342 SER A C 1
ATOM 2188 O O . SER A 1 325 ? 56.815 26.818 -13.551 1.00 29.52 342 SER A O 1
ATOM 2191 N N . GLU A 1 326 ? 58.615 27.573 -14.651 1.00 31.36 343 GLU A N 1
ATOM 2192 C CA . GLU A 1 326 ? 57.961 28.748 -15.213 1.00 39.07 343 GLU A CA 1
ATOM 2193 C C . GLU A 1 326 ? 56.823 28.367 -16.127 1.00 37.74 343 GLU A C 1
ATOM 2194 O O . GLU A 1 326 ? 55.750 28.940 -16.044 1.00 27.41 343 GLU A O 1
ATOM 2200 N N . GLU A 1 327 ? 57.048 27.378 -16.980 1.00 36.96 344 GLU A N 1
ATOM 2201 C CA . GLU A 1 327 ? 55.979 26.868 -17.828 1.00 33.90 344 GLU A CA 1
ATOM 2202 C C . GLU A 1 327 ? 54.828 26.305 -17.012 1.00 35.06 344 GLU A C 1
ATOM 2203 O O . GLU A 1 327 ? 53.664 26.555 -17.337 1.00 33.29 344 GLU A O 1
ATOM 2209 N N . PHE A 1 328 ? 55.146 25.555 -15.952 1.00 30.25 345 PHE A N 1
ATOM 2210 C CA . PHE A 1 328 ? 54.111 24.983 -15.121 1.00 35.52 345 PHE A CA 1
ATOM 2211 C C . PHE A 1 328 ? 53.272 26.100 -14.548 1.00 37.81 345 PHE A C 1
ATOM 2212 O O . PHE A 1 328 ? 52.046 26.014 -14.575 1.00 31.48 345 PHE A O 1
ATOM 2220 N N . VAL A 1 329 ? 53.928 27.124 -13.999 1.00 31.57 346 VAL A N 1
ATOM 2221 C CA . VAL A 1 329 ? 53.188 28.191 -13.310 1.00 28.93 346 VAL A CA 1
ATOM 2222 C C . VAL A 1 329 ? 52.278 28.921 -14.294 1.00 37.33 346 VAL A C 1
ATOM 2223 O O . VAL A 1 329 ? 51.160 29.242 -13.958 1.00 28.21 346 VAL A O 1
ATOM 2227 N N . VAL A 1 330 ? 52.751 29.155 -15.514 1.00 32.17 347 VAL A N 1
ATOM 2228 C CA . VAL A 1 330 ? 51.934 29.853 -16.512 1.00 38.75 347 VAL A CA 1
ATOM 2229 C C . VAL A 1 330 ? 50.734 28.981 -16.910 1.00 30.82 347 VAL A C 1
ATOM 2230 O O . VAL A 1 330 ? 49.577 29.455 -17.018 1.00 32.14 347 VAL A O 1
ATOM 2234 N N . TYR A 1 331 ? 51.006 27.706 -17.115 1.00 30.70 348 TYR A N 1
ATOM 2235 C CA . TYR A 1 331 ? 49.951 26.735 -17.393 1.00 31.51 348 TYR A CA 1
ATOM 2236 C C . TYR A 1 331 ? 48.909 26.730 -16.272 1.00 34.69 348 TYR A C 1
ATOM 2237 O O . TYR A 1 331 ? 47.694 26.795 -16.516 1.00 35.63 348 TYR A O 1
ATOM 2246 N N . TYR A 1 332 ? 49.380 26.664 -15.028 1.00 29.73 349 TYR A N 1
ATOM 2247 C CA . TYR A 1 332 ? 48.459 26.509 -13.892 1.00 28.53 349 TYR A CA 1
ATOM 2248 C C . TYR A 1 332 ? 47.603 27.763 -13.742 1.00 29.18 349 TYR A C 1
ATOM 2249 O O . TYR A 1 332 ? 46.396 27.666 -13.612 1.00 34.14 349 TYR A O 1
ATOM 2258 N N . LEU A 1 333 ? 48.218 28.940 -13.794 1.00 29.44 350 LEU A N 1
ATOM 2259 C CA . LEU A 1 333 ? 47.428 30.189 -13.725 1.00 32.91 350 LEU A CA 1
ATOM 2260 C C . LEU A 1 333 ? 46.340 30.270 -14.799 1.00 29.71 350 LEU A C 1
ATOM 2261 O O . LEU A 1 333 ? 45.240 30.756 -14.529 1.00 37.50 350 LEU A O 1
ATOM 2266 N N . GLY A 1 334 ? 46.641 29.754 -15.987 1.00 36.46 351 GLY A N 1
ATOM 2267 C CA . GLY A 1 334 ? 45.703 29.734 -17.098 1.00 31.36 351 GLY A CA 1
ATOM 2268 C C . GLY A 1 334 ? 44.482 28.840 -16.903 1.00 39.53 351 GLY A C 1
ATOM 2269 O O . GLY A 1 334 ? 43.489 29.042 -17.565 1.00 39.78 351 GLY A O 1
ATOM 2270 N N . LYS A 1 335 ? 44.551 27.864 -15.996 1.00 29.56 352 LYS A N 1
ATOM 2271 C CA . LYS A 1 335 ? 43.452 26.935 -15.736 1.00 28.84 352 LYS A CA 1
ATOM 2272 C C . LYS A 1 335 ? 42.655 27.229 -14.440 1.00 33.29 352 LYS A C 1
ATOM 2273 O O . LYS A 1 335 ? 41.600 26.612 -14.159 1.00 34.89 352 LYS A O 1
ATOM 2279 N N . LEU A 1 336 ? 43.151 28.177 -13.656 1.00 38.99 353 LEU A N 1
ATOM 2280 C CA . LEU A 1 336 ? 42.496 28.544 -12.384 1.00 38.04 353 LEU A CA 1
ATOM 2281 C C . LEU A 1 336 ? 41.012 28.838 -12.491 1.00 34.00 353 LEU A C 1
ATOM 2282 O O . LEU A 1 336 ? 40.262 28.508 -11.578 1.00 34.46 353 LEU A O 1
ATOM 2287 N N . LYS A 1 337 ? 40.579 29.485 -13.573 1.00 33.94 354 LYS A N 1
ATOM 2288 C CA . LYS A 1 337 ? 39.147 29.752 -13.749 1.00 30.39 354 LYS A CA 1
ATOM 2289 C C . LYS A 1 337 ? 38.265 28.512 -13.539 1.00 35.96 354 LYS A C 1
ATOM 2290 O O . LYS A 1 337 ? 37.153 28.624 -13.033 1.00 32.82 354 LYS A O 1
ATOM 2296 N N . GLU A 1 338 ? 38.759 27.330 -13.892 1.00 31.63 355 GLU A N 1
ATOM 2297 C CA . GLU A 1 338 ? 37.943 26.112 -13.738 1.00 32.32 355 GLU A CA 1
ATOM 2298 C C . GLU A 1 338 ? 37.557 25.853 -12.296 1.00 31.65 355 GLU A C 1
ATOM 2299 O O . GLU A 1 338 ? 36.504 25.277 -12.036 1.00 36.01 355 GLU A O 1
ATOM 2305 N N . LEU A 1 339 ? 38.410 26.264 -11.352 1.00 35.79 356 LEU A N 1
ATOM 2306 C CA . LEU A 1 339 ? 38.153 26.002 -9.943 1.00 34.98 356 LEU A CA 1
ATOM 2307 C C . LEU A 1 339 ? 37.001 26.848 -9.423 1.00 33.48 356 LEU A C 1
ATOM 2308 O O . LEU A 1 339 ? 36.196 26.380 -8.612 1.00 33.11 356 LEU A O 1
ATOM 2313 N N . TRP A 1 340 ? 36.930 28.094 -9.888 1.00 26.56 357 TRP A N 1
ATOM 2314 C CA . TRP A 1 340 ? 35.797 28.955 -9.557 1.00 34.74 357 TRP A CA 1
ATOM 2315 C C . TRP A 1 340 ? 34.562 28.581 -10.364 1.00 39.05 357 TRP A C 1
ATOM 2316 O O . TRP A 1 340 ? 33.449 28.746 -9.873 1.00 35.62 357 TRP A O 1
ATOM 2327 N N . GLN A 1 341 ? 34.759 28.095 -11.590 1.00 33.79 358 GLN A N 1
ATOM 2328 C CA . GLN A 1 341 ? 33.635 27.620 -12.423 1.00 39.91 358 GLN A CA 1
ATOM 2329 C C . GLN A 1 341 ? 32.915 26.462 -11.749 1.00 43.12 358 GLN A C 1
ATOM 2330 O O . GLN A 1 341 ? 31.696 26.445 -11.700 1.00 35.72 358 GLN A O 1
ATOM 2336 N N . GLN A 1 342 ? 33.676 25.533 -11.175 1.00 33.21 359 GLN A N 1
ATOM 2337 C CA . GLN A 1 342 ? 33.114 24.406 -10.420 1.00 31.46 359 GLN A CA 1
ATOM 2338 C C . GLN A 1 342 ? 32.781 24.749 -8.971 1.00 38.85 359 GLN A C 1
ATOM 2339 O O . GLN A 1 342 ? 32.302 23.901 -8.235 1.00 34.90 359 GLN A O 1
ATOM 2345 N N . LYS A 1 343 ? 33.034 25.995 -8.559 1.00 35.72 360 LYS A N 1
ATOM 2346 C CA . LYS A 1 343 ? 32.638 26.468 -7.228 1.00 40.23 360 LYS A CA 1
ATOM 2347 C C . LYS A 1 343 ? 33.325 25.687 -6.127 1.00 28.61 360 LYS A C 1
ATOM 2348 O O . LYS A 1 343 ? 32.719 25.338 -5.109 1.00 34.13 360 LYS A O 1
ATOM 2354 N N . LEU A 1 344 ? 34.601 25.402 -6.353 1.00 32.99 361 LEU A N 1
ATOM 2355 C CA . LEU A 1 344 ? 35.402 24.622 -5.415 1.00 32.80 361 LEU A CA 1
ATOM 2356 C C . LEU A 1 344 ? 36.263 25.493 -4.481 1.00 41.58 361 LEU A C 1
ATOM 2357 O O . LEU A 1 344 ? 36.886 24.964 -3.570 1.00 33.80 361 LEU A O 1
ATOM 2362 N N . MET A 1 345 ? 36.293 26.806 -4.710 1.00 28.31 362 MET A N 1
ATOM 2363 C CA . MET A 1 345 ? 37.139 27.724 -3.935 1.00 31.66 362 MET A CA 1
ATOM 2364 C C . MET A 1 345 ? 36.451 28.395 -2.747 1.00 32.88 362 MET A C 1
ATOM 2365 O O . MET A 1 345 ? 35.238 28.687 -2.760 1.00 38.85 362 MET A O 1
ATOM 2370 N N . ASN A 1 346 ? 37.240 28.603 -1.693 1.00 28.48 363 ASN A N 1
ATOM 2371 C CA . ASN A 1 346 ? 36.811 29.350 -0.512 1.00 25.82 363 ASN A CA 1
ATOM 2372 C C . ASN A 1 346 ? 37.591 30.682 -0.408 1.00 27.82 363 ASN A C 1
ATOM 2373 O O . ASN A 1 346 ? 37.970 31.116 0.685 1.00 29.83 363 ASN A O 1
ATOM 2378 N N . ALA A 1 347 ? 37.783 31.321 -1.557 1.00 28.93 364 ALA A N 1
ATOM 2379 C CA . ALA A 1 347 ? 38.538 32.569 -1.655 1.00 29.55 364 ALA A CA 1
ATOM 2380 C C . ALA A 1 347 ? 38.100 33.352 -2.875 1.00 31.58 364 ALA A C 1
ATOM 2381 O O . ALA A 1 347 ? 37.444 32.810 -3.757 1.00 31.02 364 ALA A O 1
ATOM 2383 N N . LEU A 1 348 ? 38.468 34.628 -2.905 1.00 28.18 365 LEU A N 1
ATOM 2384 C CA . LEU A 1 348 ? 38.211 35.492 -4.045 1.00 28.96 365 LEU A CA 1
ATOM 2385 C C . LEU A 1 348 ? 39.247 35.227 -5.123 1.00 31.75 365 LEU A C 1
ATOM 2386 O O . LEU A 1 348 ? 40.373 34.877 -4.811 1.00 28.84 365 LEU A O 1
ATOM 2391 N N . PRO A 1 349 ? 38.875 35.385 -6.401 1.00 30.07 366 PRO A N 1
ATOM 2392 C CA . PRO A 1 349 ? 39.884 35.353 -7.477 1.00 28.87 366 PRO A CA 1
ATOM 2393 C C . PRO A 1 349 ? 40.711 36.629 -7.554 1.00 30.44 366 PRO A C 1
ATOM 2394 O O . PRO A 1 349 ? 40.350 37.638 -6.955 1.00 32.24 366 PRO A O 1
ATOM 2398 N N . VAL A 1 350 ? 41.835 36.566 -8.266 1.00 30.09 367 VAL A N 1
ATOM 2399 C CA . VAL A 1 350 ? 42.671 37.752 -8.492 1.00 25.17 367 VAL A CA 1
ATOM 2400 C C . VAL A 1 350 ? 42.618 38.208 -9.962 1.00 23.14 367 VAL A C 1
ATOM 2401 O O . VAL A 1 350 ? 43.353 39.123 -10.369 1.00 34.31 367 VAL A O 1
ATOM 2405 N N . PHE A 1 351 ? 41.757 37.557 -10.729 1.00 29.49 368 PHE A N 1
ATOM 2406 C CA . PHE A 1 351 ? 41.592 37.837 -12.152 1.00 35.22 368 PHE A CA 1
ATOM 2407 C C . PHE A 1 351 ? 40.205 38.386 -12.419 1.00 34.82 368 PHE A C 1
ATOM 2408 O O . PHE A 1 351 ? 39.207 37.813 -11.999 1.00 29.84 368 PHE A O 1
ATOM 2416 N N . LYS A 1 352 ? 40.162 39.499 -13.147 1.00 34.65 369 LYS A N 1
ATOM 2417 C CA . LYS A 1 352 ? 38.909 40.208 -13.445 1.00 51.53 369 LYS A CA 1
ATOM 2418 C C . LYS A 1 352 ? 37.853 39.336 -14.145 1.00 37.48 369 LYS A C 1
ATOM 2419 O O . LYS A 1 352 ? 36.675 39.368 -13.777 1.00 35.26 369 LYS A O 1
ATOM 2425 N N . SER A 1 353 ? 38.282 38.549 -15.134 1.00 36.05 370 SER A N 1
ATOM 2426 C CA . SER A 1 353 ? 37.374 37.679 -15.863 1.00 37.52 370 SER A CA 1
ATOM 2427 C C . SER A 1 353 ? 36.689 36.691 -14.933 1.00 39.12 370 SER A C 1
ATOM 2428 O O . SER A 1 353 ? 35.523 36.372 -15.117 1.00 39.22 370 SER A O 1
ATOM 2431 N N . ILE A 1 354 ? 37.412 36.189 -13.938 1.00 43.98 371 ILE A N 1
ATOM 2432 C CA . ILE A 1 354 ? 36.822 35.220 -13.013 1.00 43.74 371 ILE A CA 1
ATOM 2433 C C . ILE A 1 354 ? 35.798 35.926 -12.127 1.00 37.48 371 ILE A C 1
ATOM 2434 O O . ILE A 1 354 ? 34.731 35.376 -11.856 1.00 43.70 371 ILE A O 1
ATOM 2439 N N . THR A 1 355 ? 36.099 37.155 -11.711 1.00 31.47 372 THR A N 1
ATOM 2440 C CA . THR A 1 355 ? 35.142 37.934 -10.891 1.00 36.21 372 THR A CA 1
ATOM 2441 C C . THR A 1 355 ? 33.875 38.315 -11.648 1.00 43.08 372 THR A C 1
ATOM 2442 O O . THR A 1 355 ? 32.909 38.748 -11.038 1.00 50.26 372 THR A O 1
ATOM 2446 N N . GLU A 1 356 ? 33.895 38.182 -12.968 1.00 48.71 373 GLU A N 1
ATOM 2447 C CA . GLU A 1 356 ? 32.727 38.450 -13.811 1.00 39.24 373 GLU A CA 1
ATOM 2448 C C . GLU A 1 356 ? 32.042 37.191 -14.327 1.00 50.37 373 GLU A C 1
ATOM 2449 O O . GLU A 1 356 ? 31.075 37.254 -15.075 1.00 46.67 373 GLU A O 1
ATOM 2455 N N . MET A 1 357 ? 32.533 36.040 -13.893 1.00 42.06 374 MET A N 1
ATOM 2456 C CA . MET A 1 357 ? 32.039 34.764 -14.361 1.00 45.73 374 MET A CA 1
ATOM 2457 C C . MET A 1 357 ? 30.631 34.607 -13.784 1.00 43.50 374 MET A C 1
ATOM 2458 O O . MET A 1 357 ? 30.390 34.941 -12.636 1.00 41.35 374 MET A O 1
ATOM 2463 N N . PRO A 1 358 ? 29.682 34.143 -14.599 1.00 36.41 375 PRO A N 1
ATOM 2464 C CA . PRO A 1 358 ? 28.320 33.938 -14.134 1.00 34.94 375 PRO A CA 1
ATOM 2465 C C . PRO A 1 358 ? 28.206 33.171 -12.821 1.00 39.66 375 PRO A C 1
ATOM 2466 O O . PRO A 1 358 ? 27.391 33.512 -11.964 1.00 45.07 375 PRO A O 1
ATOM 2470 N N . GLU A 1 359 ? 29.004 32.128 -12.680 1.00 35.49 376 GLU A N 1
ATOM 2471 C CA . GLU A 1 359 ? 28.982 31.274 -11.493 1.00 42.52 376 GLU A CA 1
ATOM 2472 C C . GLU A 1 359 ? 29.353 32.047 -10.225 1.00 36.42 376 GLU A C 1
ATOM 2473 O O . GLU A 1 359 ? 28.871 31.724 -9.159 1.00 36.65 376 GLU A O 1
ATOM 2479 N N . PHE A 1 360 ? 30.244 33.030 -10.363 1.00 35.08 377 PHE A N 1
ATOM 2480 C CA . PHE A 1 360 ? 30.670 33.880 -9.260 1.00 26.24 377 PHE A CA 1
ATOM 2481 C C . PHE A 1 360 ? 29.641 34.963 -8.880 1.00 33.49 377 PHE A C 1
ATOM 2482 O O . PHE A 1 360 ? 29.243 35.074 -7.738 1.00 32.13 377 PHE A O 1
ATOM 2490 N N . THR A 1 361 ? 29.254 35.800 -9.828 1.00 31.30 378 THR A N 1
ATOM 2491 C CA . THR A 1 361 ? 28.367 36.930 -9.520 1.00 34.91 378 THR A CA 1
ATOM 2492 C C . THR A 1 361 ? 26.922 36.518 -9.222 1.00 36.88 378 THR A C 1
ATOM 2493 O O . THR A 1 361 ? 26.192 37.280 -8.601 1.00 32.30 378 THR A O 1
ATOM 2497 N N . ALA A 1 362 ? 26.495 35.318 -9.607 1.00 32.95 379 ALA A N 1
ATOM 2498 C CA . ALA A 1 362 ? 25.083 34.969 -9.374 1.00 36.88 379 ALA A CA 1
ATOM 2499 C C . ALA A 1 362 ? 24.810 34.608 -7.912 1.00 35.90 379 ALA A C 1
ATOM 2500 O O . ALA A 1 362 ? 23.640 34.542 -7.489 1.00 37.09 379 ALA A O 1
ATOM 2502 N N . ASP A 1 363 ? 25.885 34.337 -7.170 1.00 37.97 380 ASP A N 1
ATOM 2503 C CA . ASP A 1 363 ? 25.825 34.032 -5.736 1.00 30.37 380 ASP A CA 1
ATOM 2504 C C . ASP A 1 363 ? 25.899 35.334 -4.937 1.00 34.94 380 ASP A C 1
ATOM 2505 O O . ASP A 1 363 ? 26.957 35.975 -4.878 1.00 31.49 380 ASP A O 1
ATOM 2510 N N . PRO A 1 364 ? 24.784 35.720 -4.308 1.00 32.49 381 PRO A N 1
ATOM 2511 C CA . PRO A 1 364 ? 24.757 37.004 -3.631 1.00 35.47 381 PRO A CA 1
ATOM 2512 C C . PRO A 1 364 ? 25.728 37.103 -2.452 1.00 29.45 381 PRO A C 1
ATOM 2513 O O . PRO A 1 364 ? 26.131 38.204 -2.096 1.00 31.81 381 PRO A O 1
ATOM 2517 N N . ASN A 1 365 ? 26.075 35.978 -1.836 1.00 29.15 382 ASN A N 1
ATOM 2518 C CA . ASN A 1 365 ? 27.108 36.000 -0.807 1.00 32.47 382 ASN A CA 1
ATOM 2519 C C . ASN A 1 365 ? 28.426 36.510 -1.342 1.00 33.42 382 ASN A C 1
ATOM 2520 O O . ASN A 1 365 ? 29.093 37.273 -0.668 1.00 29.81 382 ASN A O 1
ATOM 2525 N N . ASN A 1 366 ? 28.800 36.086 -2.545 1.00 31.87 383 ASN A N 1
ATOM 2526 C CA . ASN A 1 366 ? 30.043 36.526 -3.145 1.00 31.57 383 ASN A CA 1
ATOM 2527 C C . ASN A 1 366 ? 29.985 38.016 -3.410 1.00 33.10 383 ASN A C 1
ATOM 2528 O O . ASN A 1 366 ? 30.956 38.736 -3.167 1.00 29.25 383 ASN A O 1
ATOM 2533 N N . VAL A 1 367 ? 28.861 38.480 -3.944 1.00 30.34 384 VAL A N 1
ATOM 2534 C CA . VAL A 1 367 ? 28.706 39.911 -4.217 1.00 32.74 384 VAL A CA 1
ATOM 2535 C C . VAL A 1 367 ? 28.781 40.749 -2.947 1.00 34.31 384 VAL A C 1
ATOM 2536 O O . VAL A 1 367 ? 29.414 41.818 -2.929 1.00 29.86 384 VAL A O 1
ATOM 2540 N N . LYS A 1 368 ? 28.162 40.270 -1.874 1.00 27.86 385 LYS A N 1
ATOM 2541 C CA . LYS A 1 368 ? 28.209 41.021 -0.621 1.00 25.02 385 LYS A CA 1
ATOM 2542 C C . LYS A 1 368 ? 29.651 41.143 -0.075 1.00 25.49 385 LYS A C 1
ATOM 2543 O O . LYS A 1 368 ? 30.055 42.183 0.465 1.00 29.33 385 LYS A O 1
ATOM 2549 N N . ILE A 1 369 ? 30.442 40.087 -0.240 1.00 26.82 386 ILE A N 1
ATOM 2550 C CA . ILE A 1 369 ? 31.852 40.088 0.186 1.00 24.78 386 ILE A CA 1
ATOM 2551 C C . ILE A 1 369 ? 32.667 41.105 -0.600 1.00 28.93 386 ILE A C 1
ATOM 2552 O O . ILE A 1 369 ? 33.429 41.895 -0.024 1.00 27.73 386 ILE A O 1
ATOM 2557 N N . VAL A 1 370 ? 32.497 41.084 -1.917 1.00 30.27 387 VAL A N 1
ATOM 2558 C CA . VAL A 1 370 ? 33.118 42.067 -2.799 1.00 29.40 387 VAL A CA 1
ATOM 2559 C C . VAL A 1 370 ? 32.738 43.467 -2.415 1.00 29.18 387 VAL A C 1
ATOM 2560 O O . VAL A 1 370 ? 33.592 44.345 -2.309 1.00 32.61 387 VAL A O 1
ATOM 2564 N N . ASN A 1 371 ? 31.453 43.684 -2.181 1.00 28.09 388 ASN A N 1
ATOM 2565 C CA . ASN A 1 371 ? 30.972 45.039 -2.000 1.00 27.94 388 ASN A CA 1
ATOM 2566 C C . ASN A 1 371 ? 31.202 45.608 -0.608 1.00 26.90 388 ASN A C 1
ATOM 2567 O O . ASN A 1 371 ? 31.383 46.787 -0.483 1.00 31.96 388 ASN A O 1
ATOM 2572 N N . GLU A 1 372 ? 31.178 44.762 0.416 1.00 35.39 389 GLU A N 1
ATOM 2573 C CA . GLU A 1 372 ? 31.241 45.217 1.800 1.00 31.37 389 GLU A CA 1
ATOM 2574 C C . GLU A 1 372 ? 32.530 44.877 2.486 1.00 34.71 389 GLU A C 1
ATOM 2575 O O . GLU A 1 372 ? 32.932 45.597 3.372 1.00 31.05 389 GLU A O 1
ATOM 2581 N N . TYR A 1 373 ? 33.191 43.790 2.107 1.00 30.21 390 TYR A N 1
ATOM 2582 C CA . TYR A 1 373 ? 34.463 43.423 2.786 1.00 30.41 390 TYR A CA 1
ATOM 2583 C C . TYR A 1 373 ? 35.708 43.865 2.019 1.00 28.27 390 TYR A C 1
ATOM 2584 O O . TYR A 1 373 ? 36.666 44.390 2.602 1.00 32.27 390 TYR A O 1
ATOM 2593 N N . VAL A 1 374 ? 35.724 43.695 0.706 1.00 28.30 391 VAL A N 1
ATOM 2594 C CA . VAL A 1 374 ? 36.923 44.056 -0.045 1.00 29.97 391 VAL A CA 1
ATOM 2595 C C . VAL A 1 374 ? 37.372 45.496 0.197 1.00 30.25 391 VAL A C 1
ATOM 2596 O O . VAL A 1 374 ? 38.555 45.732 0.430 1.00 30.88 391 VAL A O 1
ATOM 2600 N N . PRO A 1 375 ? 36.428 46.459 0.183 1.00 31.22 392 PRO A N 1
ATOM 2601 C CA . PRO A 1 375 ? 36.861 47.864 0.318 1.00 39.32 392 PRO A CA 1
ATOM 2602 C C . PRO A 1 375 ? 37.513 48.244 1.649 1.00 30.83 392 PRO A C 1
ATOM 2603 O O . PRO A 1 375 ? 38.209 49.255 1.714 1.00 31.32 392 PRO A O 1
ATOM 2607 N N . ILE A 1 376 ? 37.285 47.451 2.697 1.00 34.06 393 ILE A N 1
ATOM 2608 C CA . ILE A 1 376 ? 37.848 47.719 4.035 1.00 30.25 393 ILE A CA 1
ATOM 2609 C C . ILE A 1 376 ? 38.923 46.711 4.423 1.00 35.31 393 ILE A C 1
ATOM 2610 O O . ILE A 1 376 ? 39.352 46.648 5.584 1.00 32.02 393 ILE A O 1
ATOM 2615 N N . ALA A 1 377 ? 39.370 45.946 3.437 1.00 27.58 394 ALA A N 1
ATOM 2616 C CA . ALA A 1 377 ? 40.282 44.843 3.674 1.00 32.77 394 ALA A CA 1
ATOM 2617 C C . ALA A 1 377 ? 41.689 45.305 4.054 1.00 31.96 394 ALA A C 1
ATOM 2618 O O . ALA A 1 377 ? 42.218 46.214 3.461 1.00 34.14 394 ALA A O 1
ATOM 2620 N N . LYS A 1 378 ? 42.296 44.636 5.033 1.00 30.21 395 LYS A N 1
ATOM 2621 C CA . LYS A 1 378 ? 43.681 44.887 5.455 1.00 31.38 395 LYS A CA 1
ATOM 2622 C C . LYS A 1 378 ? 44.394 43.552 5.697 1.00 28.98 395 LYS A C 1
ATOM 2623 O O . LYS A 1 378 ? 43.749 42.521 5.927 1.00 31.25 395 LYS A O 1
ATOM 2629 N N . THR A 1 379 ? 45.716 43.556 5.638 1.00 31.08 396 THR A N 1
ATOM 2630 C CA . THR A 1 379 ? 46.480 42.355 5.868 1.00 25.89 396 THR A CA 1
ATOM 2631 C C . THR A 1 379 ? 47.115 42.388 7.252 1.00 30.61 396 THR A C 1
ATOM 2632 O O . THR A 1 379 ? 47.005 43.358 7.993 1.00 34.64 396 THR A O 1
ATOM 2636 N N . PHE A 1 380 ? 47.798 41.305 7.577 1.00 26.89 397 PHE A N 1
ATOM 2637 C CA . PHE A 1 380 ? 48.630 41.225 8.784 1.00 28.47 397 PHE A CA 1
ATOM 2638 C C . PHE A 1 380 ? 49.679 42.350 8.898 1.00 31.84 397 PHE A C 1
ATOM 2639 O O . PHE A 1 380 ? 50.184 42.570 9.989 1.00 28.41 397 PHE A O 1
ATOM 2647 N N . ALA A 1 381 ? 50.046 43.018 7.793 1.00 26.65 398 ALA A N 1
ATOM 2648 C CA . ALA A 1 381 ? 51.024 44.131 7.850 1.00 29.60 398 ALA A CA 1
ATOM 2649 C C . ALA A 1 381 ? 50.513 45.362 8.582 1.00 36.84 398 ALA A C 1
ATOM 2650 O O . ALA A 1 381 ? 51.298 46.219 9.017 1.00 36.18 398 ALA A O 1
ATOM 2652 N N . SER A 1 382 ? 49.198 45.469 8.701 1.00 29.89 399 SER A N 1
ATOM 2653 C CA . SER A 1 382 ? 48.576 46.644 9.275 1.00 35.90 399 SER A CA 1
ATOM 2654 C C . SER A 1 382 ? 49.168 46.946 10.638 1.00 38.02 399 SER A C 1
ATOM 2655 O O . SER A 1 382 ? 49.379 46.047 11.443 1.00 38.76 399 SER A O 1
ATOM 2658 N N . GLN A 1 383 ? 49.442 48.212 10.889 1.00 32.46 400 GLN A N 1
ATOM 2659 C CA . GLN A 1 383 ? 48.993 49.337 10.054 1.00 45.40 400 GLN A CA 1
ATOM 2660 C C . GLN A 1 383 ? 49.961 49.757 8.943 1.00 53.74 400 GLN A C 1
ATOM 2661 O O . GLN A 1 383 ? 49.755 50.775 8.313 1.00 33.63 400 GLN A O 1
ATOM 2667 N N . GLY A 1 384 ? 51.046 49.026 8.751 1.00 33.76 401 GLY A N 1
ATOM 2668 C CA . GLY A 1 384 ? 51.833 49.149 7.537 1.00 37.40 401 GLY A CA 1
ATOM 2669 C C . GLY A 1 384 ? 51.085 48.544 6.364 1.00 31.29 401 GLY A C 1
ATOM 2670 O O . GLY A 1 384 ? 49.969 48.029 6.510 1.00 31.77 401 GLY A O 1
ATOM 2671 N N . THR A 1 385 ? 51.707 48.624 5.194 1.00 33.96 402 THR A N 1
ATOM 2672 C CA . THR A 1 385 ? 51.148 48.084 3.960 1.00 35.95 402 THR A CA 1
ATOM 2673 C C . THR A 1 385 ? 52.086 47.083 3.309 1.00 34.23 402 THR A C 1
ATOM 2674 O O . THR A 1 385 ? 51.657 46.021 2.847 1.00 31.54 402 THR A O 1
ATOM 2678 N N . ALA A 1 386 ? 53.354 47.448 3.226 1.00 34.37 403 ALA A N 1
ATOM 2679 C CA . ALA A 1 386 ? 54.344 46.627 2.578 1.00 33.27 403 ALA A CA 1
ATOM 2680 C C . ALA A 1 386 ? 54.510 45.265 3.247 1.00 39.56 403 ALA A C 1
ATOM 2681 O O . ALA A 1 386 ? 54.603 45.172 4.460 1.00 32.12 403 ALA A O 1
ATOM 2683 N N . LEU A 1 387 ? 54.534 44.213 2.434 1.00 28.39 404 LEU A N 1
ATOM 2684 C CA . LEU A 1 387 ? 54.737 42.841 2.920 1.00 28.61 404 LEU A CA 1
ATOM 2685 C C . LEU A 1 387 ? 56.213 42.566 3.155 1.00 39.98 404 LEU A C 1
ATOM 2686 O O . LEU A 1 387 ? 57.053 43.236 2.565 1.00 31.63 404 LEU A O 1
ATOM 2691 N N . SER A 1 388 ? 56.530 41.558 3.977 1.00 29.30 405 SER A N 1
ATOM 2692 C CA . SER A 1 388 ? 57.927 41.224 4.324 1.00 29.01 405 SER A CA 1
ATOM 2693 C C . SER A 1 388 ? 58.030 39.863 4.997 1.00 27.41 405 SER A C 1
ATOM 2694 O O . SER A 1 388 ? 57.016 39.277 5.371 1.00 34.51 405 SER A O 1
ATOM 2697 N N . ALA A 1 389 ? 59.253 39.369 5.165 1.00 28.49 406 ALA A N 1
ATOM 2698 C CA . ALA A 1 389 ? 59.496 38.050 5.756 1.00 38.59 406 ALA A CA 1
ATOM 2699 C C . ALA A 1 389 ? 59.005 37.976 7.186 1.00 27.47 406 ALA A C 1
ATOM 2700 O O . ALA A 1 389 ? 58.587 36.919 7.644 1.00 39.72 406 ALA A O 1
ATOM 2702 N N . ASN A 1 390 ? 59.040 39.093 7.900 1.00 33.25 407 ASN A N 1
ATOM 2703 C CA . ASN A 1 390 ? 58.530 39.071 9.267 1.00 37.80 407 ASN A CA 1
ATOM 2704 C C . ASN A 1 390 ? 57.072 38.628 9.345 1.00 50.78 407 ASN A C 1
ATOM 2705 O O . ASN A 1 390 ? 56.648 38.088 10.357 1.00 35.38 407 ASN A O 1
ATOM 2710 N N . LEU A 1 391 ? 56.306 38.862 8.287 1.00 30.43 408 LEU A N 1
ATOM 2711 C CA . LEU A 1 391 ? 54.914 38.417 8.258 1.00 33.24 408 LEU A CA 1
ATOM 2712 C C . LEU A 1 391 ? 54.848 36.908 8.205 1.00 29.57 408 LEU A C 1
ATOM 2713 O O . LEU A 1 391 ? 53.936 36.307 8.782 1.00 37.63 408 LEU A O 1
ATOM 2718 N N . ALA A 1 392 ? 55.827 36.299 7.547 1.00 29.50 409 ALA A N 1
ATOM 2719 C CA . ALA A 1 392 ? 55.925 34.857 7.505 1.00 29.86 409 ALA A CA 1
ATOM 2720 C C . ALA A 1 392 ? 56.074 34.278 8.924 1.00 42.90 409 ALA A C 1
ATOM 2721 O O . ALA A 1 392 ? 55.415 33.286 9.274 1.00 40.57 409 ALA A O 1
ATOM 2723 N N . ALA A 1 393 ? 56.929 34.891 9.735 1.00 41.45 410 ALA A N 1
ATOM 2724 C CA . ALA A 1 393 ? 57.177 34.406 11.121 1.00 43.51 410 ALA A CA 1
ATOM 2725 C C . ALA A 1 393 ? 55.973 34.659 12.029 1.00 34.36 410 ALA A C 1
ATOM 2726 O O . ALA A 1 393 ? 55.574 33.812 12.830 1.00 34.09 410 ALA A O 1
ATOM 2728 N N . LEU A 1 394 ? 55.352 35.815 11.849 1.00 33.84 411 LEU A N 1
ATOM 2729 C CA . LEU A 1 394 ? 54.128 36.103 12.543 1.00 32.08 411 LEU A CA 1
ATOM 2730 C C . LEU A 1 394 ? 53.061 35.064 12.242 1.00 37.72 411 LEU A C 1
ATOM 2731 O O . LEU A 1 394 ? 52.503 34.472 13.148 1.00 29.92 411 LEU A O 1
ATOM 2736 N N . ASP A 1 395 ? 52.806 34.833 10.964 1.00 32.76 412 ASP A N 1
ATOM 2737 C CA . ASP A 1 395 ? 51.703 33.982 10.517 1.00 26.64 412 ASP A CA 1
ATOM 2738 C C . ASP A 1 395 ? 51.883 32.500 10.872 1.00 35.07 412 ASP A C 1
ATOM 2739 O O . ASP A 1 395 ? 50.951 31.858 11.334 1.00 40.27 412 ASP A O 1
ATOM 2744 N N . GLY A 1 396 ? 53.080 31.971 10.657 1.00 31.45 413 GLY A N 1
ATOM 2745 C CA . GLY A 1 396 ? 53.332 30.545 10.804 1.00 40.36 413 GLY A CA 1
ATOM 2746 C C . GLY A 1 396 ? 53.919 30.097 12.136 1.00 36.33 413 GLY A C 1
ATOM 2747 O O . GLY A 1 396 ? 54.060 28.909 12.355 1.00 45.91 413 GLY A O 1
ATOM 2748 N N . GLY A 1 397 ? 54.265 31.039 13.009 1.00 41.01 414 GLY A N 1
ATOM 2749 C CA . GLY A 1 397 ? 55.054 30.724 14.197 1.00 37.05 414 GLY A CA 1
ATOM 2750 C C . GLY A 1 397 ? 54.243 30.463 15.459 1.00 37.40 414 GLY A C 1
ATOM 2751 O O . GLY A 1 397 ? 53.025 30.690 15.532 1.00 32.30 414 GLY A O 1
ATOM 2752 N N . GLN A 1 398 ? 54.953 29.999 16.475 1.00 42.23 415 GLN A N 1
ATOM 2753 C CA . GLN A 1 398 ? 54.351 29.601 17.743 1.00 35.93 415 GLN A CA 1
ATOM 2754 C C . GLN A 1 398 ? 53.677 30.709 18.503 1.00 37.33 415 GLN A C 1
ATOM 2755 O O . GLN A 1 398 ? 52.660 30.463 19.132 1.00 39.48 415 GLN A O 1
ATOM 2761 N N . ALA A 1 399 ? 54.201 31.935 18.430 1.00 32.06 416 ALA A N 1
ATOM 2762 C CA . ALA A 1 399 ? 53.667 33.015 19.259 1.00 32.85 416 ALA A CA 1
ATOM 2763 C C . ALA A 1 399 ? 52.190 33.339 19.021 1.00 33.46 416 ALA A C 1
ATOM 2764 O O . ALA A 1 399 ? 51.445 33.588 19.972 1.00 35.71 416 ALA A O 1
ATOM 2766 N N . LEU A 1 400 ? 51.778 33.410 17.752 1.00 29.84 417 LEU A N 1
ATOM 2767 C CA . LEU A 1 400 ? 50.401 33.717 17.437 1.00 30.23 417 LEU A CA 1
ATOM 2768 C C . LEU A 1 400 ? 49.509 32.537 17.862 1.00 25.05 417 LEU A C 1
ATOM 2769 O O . LEU A 1 400 ? 48.450 32.756 18.432 1.00 27.82 417 LEU A O 1
ATOM 2774 N N . ASN A 1 401 ? 49.957 31.307 17.594 1.00 26.94 418 ASN A N 1
ATOM 2775 C CA . ASN A 1 401 ? 49.175 30.120 17.970 1.00 34.45 418 ASN A CA 1
ATOM 2776 C C . ASN A 1 401 ? 48.850 30.129 19.444 1.00 41.45 418 ASN A C 1
ATOM 2777 O O . ASN A 1 401 ? 47.686 29.991 19.839 1.00 41.78 418 ASN A O 1
ATOM 2782 N N . GLN A 1 402 ? 49.886 30.343 20.246 1.00 33.12 419 GLN A N 1
ATOM 2783 C CA . GLN A 1 402 ? 49.802 30.279 21.728 1.00 28.49 419 GLN A CA 1
ATOM 2784 C C . GLN A 1 402 ? 49.002 31.438 22.292 1.00 29.14 419 GLN A C 1
ATOM 2785 O O . GLN A 1 402 ? 48.174 31.271 23.189 1.00 37.89 419 GLN A O 1
ATOM 2791 N N . PHE A 1 403 ? 49.185 32.618 21.714 1.00 31.21 420 PHE A N 1
ATOM 2792 C CA . PHE A 1 403 ? 48.355 33.767 22.062 1.00 31.84 420 PHE A CA 1
ATOM 2793 C C . PHE A 1 403 ? 46.877 33.444 21.889 1.00 29.40 42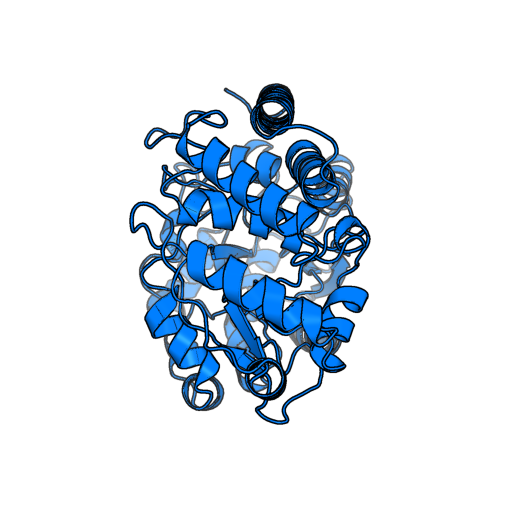0 PHE A C 1
ATOM 2794 O O . PHE A 1 403 ? 46.055 33.680 22.783 1.00 33.59 420 PHE A O 1
ATOM 2802 N N . THR A 1 404 ? 46.542 32.871 20.745 1.00 38.04 421 THR A N 1
ATOM 2803 C CA . THR A 1 404 ? 45.161 32.533 20.451 1.00 32.77 421 THR A CA 1
ATOM 2804 C C . THR A 1 404 ? 44.600 31.556 21.487 1.00 25.39 421 THR A C 1
ATOM 2805 O O . THR A 1 404 ? 43.473 31.712 21.939 1.00 28.58 421 THR A O 1
ATOM 2809 N N . GLN A 1 405 ? 45.365 30.529 21.817 1.00 34.30 422 GLN A N 1
ATOM 2810 C CA . GLN A 1 405 ? 44.849 29.498 22.688 1.00 28.84 422 GLN A CA 1
ATOM 2811 C C . GLN A 1 405 ? 44.666 30.041 24.090 1.00 28.98 422 GLN A C 1
ATOM 2812 O O . GLN A 1 405 ? 43.695 29.714 24.788 1.00 36.39 422 GLN A O 1
ATOM 2818 N N . THR A 1 406 ? 45.572 30.922 24.479 1.00 31.75 423 THR A N 1
ATOM 2819 C CA . THR A 1 406 ? 45.464 31.631 25.751 1.00 29.67 423 THR A CA 1
ATOM 2820 C C . THR A 1 406 ? 44.205 32.479 25.848 1.00 37.56 423 THR A C 1
ATOM 2821 O O . THR A 1 406 ? 43.494 32.450 26.864 1.00 34.83 423 THR A O 1
ATOM 2825 N N . VAL A 1 407 ? 43.908 33.235 24.798 1.00 27.73 424 VAL A N 1
ATOM 2826 C CA . VAL A 1 407 ? 42.724 34.082 24.827 1.00 30.25 424 VAL A CA 1
ATOM 2827 C C . VAL A 1 407 ? 41.445 33.233 24.820 1.00 25.66 424 VAL A C 1
ATOM 2828 O O . VAL A 1 407 ? 40.491 33.507 25.565 1.00 33.40 424 VAL A O 1
ATOM 2832 N N . LEU A 1 408 ? 41.432 32.206 23.978 1.00 30.99 425 LEU A N 1
ATOM 2833 C CA . LEU A 1 408 ? 40.226 31.406 23.787 1.00 31.73 425 LEU A CA 1
ATOM 2834 C C . LEU A 1 408 ? 39.900 30.526 25.016 1.00 36.37 425 LEU A C 1
ATOM 2835 O O . LEU A 1 408 ? 38.790 30.008 25.126 1.00 31.24 425 LEU A O 1
ATOM 2840 N N . THR A 1 409 ? 40.863 30.373 25.932 1.00 37.48 426 THR A N 1
ATOM 2841 C CA . THR A 1 409 ? 40.618 29.732 27.248 1.00 31.19 426 THR A CA 1
ATOM 2842 C C . THR A 1 409 ? 40.539 30.688 28.437 1.00 32.49 426 THR A C 1
ATOM 2843 O O . THR A 1 409 ? 40.398 30.239 29.583 1.00 34.49 426 THR A O 1
ATOM 2847 N N . GLY A 1 410 ? 40.629 31.994 28.175 1.00 41.80 427 GLY A N 1
ATOM 2848 C CA . GLY A 1 410 ? 40.678 33.017 29.218 1.00 30.85 427 GLY A CA 1
ATOM 2849 C C . GLY A 1 410 ? 41.719 32.758 30.304 1.00 29.82 427 GLY A C 1
ATOM 2850 O O . GLY A 1 410 ? 41.478 32.973 31.500 1.00 33.36 427 GLY A O 1
ATOM 2851 N N . LYS A 1 411 ? 42.879 32.280 29.878 1.00 26.87 428 LYS A N 1
ATOM 2852 C CA . LYS A 1 411 ? 43.901 31.816 30.801 1.00 42.98 428 LYS A CA 1
ATOM 2853 C C . LYS A 1 411 ? 44.568 32.968 31.548 1.00 42.71 428 LYS A C 1
ATOM 2854 O O . LYS A 1 411 ? 45.084 32.776 32.636 1.00 35.66 428 LYS A O 1
ATOM 2860 N N . THR A 1 412 ? 44.524 34.171 30.989 1.00 34.43 429 THR A N 1
ATOM 2861 C CA . THR A 1 412 ? 45.144 35.323 31.618 1.00 27.21 429 THR A CA 1
ATOM 2862 C C . THR A 1 412 ? 44.468 36.598 31.157 1.00 38.59 429 THR A C 1
ATOM 2863 O O . THR A 1 412 ? 43.498 36.555 30.402 1.00 38.74 429 THR A O 1
ATOM 2867 N N . ASP A 1 413 ? 44.947 37.730 31.659 1.00 32.56 430 ASP A N 1
ATOM 2868 C CA . ASP A 1 413 ? 44.363 39.019 31.319 1.00 35.27 430 ASP A CA 1
ATOM 2869 C C . ASP A 1 413 ? 44.963 39.539 29.991 1.00 26.46 430 ASP A C 1
ATOM 2870 O O . ASP A 1 413 ? 45.991 39.041 29.512 1.00 34.20 430 ASP A O 1
ATOM 2875 N N . ALA A 1 414 ? 44.299 40.528 29.418 1.00 34.50 431 ALA A N 1
ATOM 2876 C CA . ALA A 1 414 ? 44.597 40.981 28.042 1.00 33.76 431 ALA A CA 1
ATOM 2877 C C . ALA A 1 414 ? 46.029 41.479 27.911 1.00 35.22 431 ALA A C 1
ATOM 2878 O O . ALA A 1 414 ? 46.788 41.042 27.034 1.00 38.31 431 ALA A O 1
ATOM 2880 N N . LYS A 1 415 ? 46.402 42.375 28.818 1.00 34.33 432 LYS A N 1
ATOM 2881 C CA . LYS A 1 415 ? 47.770 42.917 28.841 1.00 39.47 432 LYS A CA 1
ATOM 2882 C C . LYS A 1 415 ? 48.824 41.832 28.954 1.00 35.59 432 LYS A C 1
ATOM 2883 O O . LYS A 1 415 ? 49.810 41.855 28.210 1.00 38.83 432 LYS A O 1
ATOM 2889 N N . SER A 1 416 ? 48.619 40.854 29.843 1.00 39.16 433 SER A N 1
ATOM 2890 C CA . SER A 1 416 ? 49.593 39.761 29.986 1.00 37.05 433 SER A CA 1
ATOM 2891 C C . SER A 1 416 ? 49.713 38.917 28.716 1.00 33.30 433 SER A C 1
ATOM 2892 O O . SER A 1 416 ? 50.813 38.528 28.310 1.00 45.08 433 SER A O 1
ATOM 2895 N N . ALA A 1 417 ? 48.577 38.563 28.140 1.00 34.78 434 ALA A N 1
ATOM 2896 C CA . ALA A 1 417 ? 48.575 37.747 26.922 1.00 30.24 434 ALA A CA 1
ATOM 2897 C C . ALA A 1 417 ? 49.340 38.474 25.790 1.00 24.16 434 ALA A C 1
ATOM 2898 O O . ALA A 1 417 ? 50.200 37.895 25.146 1.00 35.00 434 ALA A O 1
ATOM 2900 N N . LEU A 1 418 ? 49.027 39.751 25.617 1.00 35.74 435 LEU A N 1
ATOM 2901 C CA . LEU A 1 418 ? 49.682 40.590 24.614 1.00 36.20 435 LEU A CA 1
ATOM 2902 C C . LEU A 1 418 ? 51.176 40.772 24.865 1.00 44.86 435 LEU A C 1
ATOM 2903 O O . LEU A 1 418 ? 51.968 40.797 23.920 1.00 35.39 435 LEU A O 1
ATOM 2908 N N . THR A 1 419 ? 51.571 40.877 26.138 1.00 38.98 436 THR A N 1
ATOM 2909 C CA . THR A 1 419 ? 52.978 41.011 26.495 1.00 46.93 436 THR A CA 1
ATOM 2910 C C . THR A 1 419 ? 53.705 39.739 26.144 1.00 31.56 436 THR A C 1
ATOM 2911 O O . THR A 1 419 ? 54.800 39.787 25.579 1.00 41.43 436 THR A O 1
ATOM 2915 N N . ALA A 1 420 ? 53.099 38.591 26.447 1.00 34.90 437 ALA A N 1
ATOM 2916 C CA . ALA A 1 420 ? 53.707 37.299 26.070 1.00 30.15 437 ALA A CA 1
ATOM 2917 C C . ALA A 1 420 ? 53.812 37.192 24.532 1.00 36.11 437 ALA A C 1
ATOM 2918 O O . ALA A 1 420 ? 54.785 36.667 24.000 1.00 31.69 437 ALA A O 1
ATOM 2920 N N . PHE A 1 421 ? 52.794 37.701 23.843 1.00 39.30 438 PHE A N 1
ATOM 2921 C CA . PHE A 1 421 ? 52.766 37.707 22.375 1.00 41.35 438 PHE A CA 1
ATOM 2922 C C . PHE A 1 421 ? 53.927 38.577 21.835 1.00 33.40 438 PHE A C 1
ATOM 2923 O O . PHE A 1 421 ? 54.751 38.111 21.041 1.00 38.70 438 PHE A O 1
ATOM 2931 N N . ASP A 1 422 ? 53.994 39.812 22.323 1.00 39.42 439 ASP A N 1
ATOM 2932 C CA . ASP A 1 422 ? 55.063 40.763 21.988 1.00 41.73 439 ASP A CA 1
ATOM 2933 C C . ASP A 1 422 ? 56.438 40.143 22.155 1.00 45.23 439 ASP A C 1
ATOM 2934 O O . ASP A 1 422 ? 57.270 40.142 21.256 1.00 44.56 439 ASP A O 1
ATOM 2939 N N . THR A 1 423 ? 56.652 39.574 23.324 1.00 40.36 440 THR A N 1
ATOM 2940 C CA . THR A 1 423 ? 57.903 38.955 23.647 1.00 37.51 440 THR A CA 1
ATOM 2941 C C . THR A 1 423 ? 58.225 37.799 22.730 1.00 38.11 440 THR A C 1
ATOM 2942 O O . THR A 1 423 ? 59.372 37.654 22.315 1.00 45.00 440 THR A O 1
ATOM 2946 N N . GLY A 1 424 ? 57.242 36.965 22.406 1.00 39.29 441 GLY A N 1
ATOM 2947 C CA . GLY A 1 424 ? 57.510 35.811 21.516 1.00 31.82 441 GLY A CA 1
ATOM 2948 C C . GLY A 1 424 ? 57.890 36.254 20.087 1.00 30.73 441 GLY A C 1
ATOM 2949 O O . GLY A 1 424 ? 58.768 35.682 19.434 1.00 41.08 441 GLY A O 1
ATOM 2950 N N . LEU A 1 425 ? 57.207 37.288 19.622 1.00 39.11 442 LEU A N 1
ATOM 2951 C CA . LEU A 1 425 ? 57.481 37.860 18.313 1.00 44.10 442 LEU A CA 1
ATOM 2952 C C . LEU A 1 425 ? 58.882 38.474 18.263 1.00 43.63 442 LEU A C 1
ATOM 2953 O O . LEU A 1 425 ? 59.557 38.315 17.271 1.00 46.39 442 LEU A O 1
ATOM 2958 N N . LYS A 1 426 ? 59.331 39.134 19.334 1.00 42.24 443 LYS A N 1
ATOM 2959 C CA . LYS A 1 426 ? 60.694 39.694 19.358 1.00 36.17 443 LYS A CA 1
ATOM 2960 C C . LYS A 1 426 ? 61.757 38.625 19.305 1.00 39.64 443 LYS A C 1
ATOM 2961 O O . LYS A 1 426 ? 62.805 38.852 18.724 1.00 49.57 443 LYS A O 1
ATOM 2967 N N . SER A 1 427 ? 61.470 37.440 19.836 1.00 35.34 444 SER A N 1
ATOM 2968 C CA . SER A 1 427 ? 62.413 36.360 19.771 0.50 29.41 444 SER A CA 1
ATOM 2969 C C . SER A 1 427 ? 62.656 35.884 18.353 1.00 38.50 444 SER A C 1
ATOM 2970 O O . SER A 1 427 ? 63.701 35.306 18.092 1.00 54.11 444 SER A O 1
ATOM 2973 N N . VAL A 1 428 ? 61.697 36.084 17.438 1.00 44.99 445 VAL A N 1
ATOM 2974 C CA . VAL A 1 428 ? 61.787 35.463 16.087 1.00 43.55 445 VAL A CA 1
ATOM 2975 C C . VAL A 1 428 ? 61.827 36.444 14.909 1.00 37.02 445 VAL A C 1
ATOM 2976 O O . VAL A 1 428 ? 62.494 36.207 13.911 1.00 52.47 445 VAL A O 1
ATOM 2980 N N . LEU A 1 429 ? 61.116 37.553 15.033 1.00 40.84 446 LEU A N 1
ATOM 2981 C CA . LEU A 1 429 ? 61.183 38.606 14.042 1.00 49.02 446 LEU A CA 1
ATOM 2982 C C . LEU A 1 429 ? 62.568 39.252 14.063 1.00 60.63 446 LEU A C 1
ATOM 2983 O O . LEU A 1 429 ? 63.228 39.291 15.098 1.00 66.53 446 LEU A O 1
ATOM 2988 N N . LYS A 1 430 ? 63.016 39.711 12.902 1.00 65.74 447 LYS A N 1
ATOM 2989 C CA . LYS A 1 430 ? 64.283 40.428 12.786 1.00 88.51 447 LYS A CA 1
ATOM 2990 C C . LYS A 1 430 ? 63.934 41.887 12.901 1.00 65.88 447 LYS A C 1
ATOM 2991 O O . LYS A 1 430 ? 63.142 42.388 12.106 1.00 63.37 447 LYS A O 1
ATOM 2997 N N . LYS A 1 431 ? 64.510 42.571 13.885 1.00 124.65 448 LYS A N 1
ATOM 2998 C CA . LYS A 1 431 ? 64.129 43.964 14.147 1.00 160.42 448 LYS A CA 1
ATOM 2999 C C . LYS A 1 431 ? 64.562 44.894 13.006 1.00 150.20 448 LYS A C 1
ATOM 3000 O O . LYS A 1 431 ? 65.265 44.510 12.058 1.00 68.01 448 LYS A O 1
#

B-factor: mean 39.49, std 15.52, range [16.38, 200.0]